Protein AF-0000000082803758 (afdb_homodimer)

Foldseek 3Di:
DPLPPPDPQDFFEEEEEEEEPCCVVVNDPDPQVVLVCVLLQQLRYHYDYYHYFYLDLQGLLVVLLVRLSPGQAYEYEALQALDPSSCNQVSVLVNVVFFWDFDVVLLVLLCVPVVDNDCPDSSSSNRTGTPQKDWAWFADPVGHTDSGTFIADRRYTYFYHPNVRRSRRCVRRSVVNHDPNFHKDKDKWFFADDPVVCVVLQVVLCVVQPPAKDWDWDADPPDPQGGIMIMIMGRDPVSRVVSVVSSVVSDPPPGTDPPPVPCVPVVLVVLVCCLVVPPDPPPVVPPRSVVVNVVSVVD/DPLPPPDPQDFFEEEEEEEEPCCVVVNDPDPQVVLVCVLLQQLRYHYDYYHYFYLDLQGLLVVLLVRLSPGQAYEYEALQALDPSSCNQVSVLVNVVFFWDFDPVLLVLLCVPVVDNDCPDSSSSNRTGTPQKDWAWFADPVGHTDSGTFIDDRRYTYFYNPNVRRSRRCVRRSVVNHDPNFHKDKDKWFFADDPVVCVVLQVVLCVVQPPAKDWDWAADPPDPQGGIMIMIMGRDPVSRVVSVVSSVVSDPPPGTDDCPPPCVPVVLVVLVCCLVVPPDPPPPVPPRSVVVNVVSVVD

Nearest PDB structures (foldseek):
  8ron-assembly1_A  TM=9.237E-01  e=6.459E-40  Homo sapiens
  3kbq-assembly1_B  TM=8.890E-01  e=5.595E-16  Thermoplasma acidophilum
  4cta-assembly1_A  TM=7.790E-01  e=3.900E-18  Thermus thermophilus HB8
  4uux-assembly1_B  TM=6.248E-01  e=1.413E-17  Thermus thermophilus HB8
  4cta-assembly1_B  TM=5.964E-01  e=6.772E-18  Thermus thermophilus HB8

Solvent-accessible surface area (backbone atoms only — not comparable to full-atom values): 32010 Å² total; per-residue (Å²): 134,78,75,78,64,79,69,90,87,62,70,50,32,27,28,37,37,41,37,36,50,48,43,41,57,32,74,39,75,77,56,56,66,36,53,50,21,36,53,37,33,76,28,17,24,45,47,58,36,38,36,36,35,42,62,38,44,68,59,43,10,54,51,48,39,57,37,54,75,70,29,65,32,24,39,37,28,22,30,60,56,63,47,91,56,32,36,41,45,56,9,52,13,52,41,68,74,46,52,68,37,78,36,69,70,42,45,52,46,40,30,72,76,67,68,50,81,56,78,80,39,56,65,43,53,62,16,39,33,29,71,74,50,43,80,42,67,22,32,47,100,85,66,49,66,48,93,65,58,42,45,25,44,88,51,36,39,54,35,49,53,50,57,70,60,28,52,51,48,49,65,24,38,42,78,82,58,46,42,92,83,38,50,69,40,76,49,77,46,33,24,59,46,62,66,79,77,44,37,69,51,51,51,51,48,43,68,75,33,58,97,57,36,49,74,46,80,43,69,36,88,87,49,92,79,33,34,23,43,33,38,40,37,15,72,38,66,66,55,38,52,51,51,49,51,52,47,63,68,59,46,66,88,83,30,65,41,83,75,71,70,45,41,66,55,42,44,45,40,46,48,42,41,38,46,64,60,62,51,67,60,66,77,84,60,71,66,53,54,65,60,56,48,56,54,54,71,73,99,133,78,76,76,64,80,70,91,86,63,69,48,32,27,29,39,38,40,37,36,49,48,43,39,56,32,74,39,75,76,53,56,65,36,53,50,21,35,53,37,32,76,28,18,26,45,46,61,37,38,37,36,33,43,66,38,45,69,59,41,10,55,50,49,40,57,37,54,75,72,29,68,31,24,40,36,28,21,31,60,55,63,47,92,54,31,37,42,44,57,8,52,13,53,42,67,75,48,52,67,39,77,35,69,70,43,44,52,48,41,28,70,75,68,70,48,80,57,80,80,41,58,66,43,54,63,16,38,33,28,71,74,51,41,78,41,68,23,32,46,100,84,65,50,67,47,93,65,60,42,46,28,45,89,50,35,39,55,36,51,54,50,57,72,59,28,51,51,49,52,64,24,38,43,78,82,61,48,41,91,80,38,51,71,39,75,49,75,48,34,24,57,45,62,65,78,76,45,38,67,52,52,50,51,48,42,69,74,33,56,96,56,36,49,75,46,82,43,71,36,87,85,48,90,80,34,36,24,43,33,38,40,35,15,70,38,66,67,54,38,51,52,50,50,51,51,47,62,69,61,45,64,87,83,29,66,42,83,72,74,68,46,46,67,52,43,47,43,42,46,46,40,42,36,44,65,61,63,52,68,60,65,78,85,60,70,69,54,56,66,60,54,48,56,54,53,72,74,99

Radius of gyration: 26.43 Å; Cα contacts (8 Å, |Δi|>4): 1127; chains: 2; bounding box: 57×71×76 Å

Secondary structure (DSSP, 8-state):
-----S-TTSPPEEEEEEE-HHHHTTSS---HHHHHHHHHHHTT-EEEEEEEE-S-HHHHHHHHHHHHHH-SEEEEES--SSSTT--HHHHHHHHTT--EEE-HHHHHHHHHHH----TTSGGGGGGEEETT-EEE--B-TTSPBPSSPEEEETTEEEE-SSHHHHHHHHHHTGGGT--SS---EEEEEEE-S-HHHHHHHHHHHHHHHTTT-EEEEEE-TT-SS-SEEEEEEES-HHHHHHHHHHHHHHSPTT-EE----THHHHHHHHHHHHHHTT----TTS-S-HHHHHHHHH--/-----S-TTSPPEEEEEEE-HHHHTTSS---HHHHHHHHHHHTT-EEEEEEEE-S-HHHHHHHHHHHHHH-SEEEEES--SSSTT--HHHHHHHHTT--EEE-HHHHHHHHHHH----TTSGGGGGGEEETT-EEE--B-TTSPBPSSPEEEETTEEEE-SSHHHHHHHHHHTGGGT--SS---EEEEEEE-S-HHHHHHHHHHHHHHHTTTEEEEEEE-TT-SS-SEEEEEEES-HHHHHHHHHHHHHHSPTT-EE----THHHHHHHHHHHHHHTT----TTS-S-HHHHHHHHHT-

InterPro domains:
  IPR001453 MoaB/Mog domain [PF00994] (15-174)
  IPR001453 MoaB/Mog domain [SM00852] (15-181)
  IPR001453 MoaB/Mog domain [cd00885] (13-179)
  IPR036425 MoaB/Mog-like domain superfamily [G3DSA:3.40.980.10] (10-178)
  IPR036425 MoaB/Mog-like domain superfamily [SSF53218] (13-209)
  IPR050101 Competence-damage inducible protein CinA [PTHR13939] (12-250)
  IPR056596 FAD synthase, middle domain [PF24102] (183-258)

Sequence (598 aa):
MAVEGPARGSASTAGIIVIGDEILKGHTQDTNSFFMCRRLRALGVKVARISVVPDEVEAIASEVAAFAARFTFVLTSGGIGPTHDDVTFEAVAKAFEENVVPHPELVALVHKFFGRTEAQCPEMKLARVPESARLNYGTDGRGSAFDYPLVSVRNVYIFPGIPALMERALDGLAHLFRSERTRFHSRAVYVAADELLIVPVLDRAHAAFQGRVSLGSYPDWASNYYRVKLTLDSESEQDLEEAYGFLMRQLPPGVAVPLVTDYVSRAAAEVYSLAESGLDLPGHLGVPAQALCSLLHSLMAVEGPARGSASTAGIIVIGDEILKGHTQDTNSFFMCRRLRALGVKVARISVVPDEVEAIASEVAAFAARFTFVLTSGGIGPTHDDVTFEAVAKAFEENVVPHPELVALVHKFFGRTEAQCPEMKLARVPESARLNYGTDGRGSAFDYPLVSVRNVYIFPGIPALMERALDGLAHLFRSERTRFHSRAVYVAADELLIVPVLDRAHAAFQGRVSLGSYPDWASNYYRVKLTLDSESEQDLEEAYGFLMRQLPPGVAVPLVTDYVSRAAAEVYSLAESGLDLPGHLGVPAQALCSLLHSL

Structure (mmCIF, N/CA/C/O backbone):
data_AF-0000000082803758-model_v1
#
loop_
_entity.id
_entity.type
_entity.pdbx_description
1 polymer 'FAD synthase isoform X6'
#
loop_
_atom_site.group_PDB
_atom_site.id
_atom_site.type_symbol
_atom_site.label_atom_id
_atom_site.label_alt_id
_atom_site.label_comp_id
_atom_site.label_asym_id
_atom_site.label_entity_id
_atom_site.label_seq_id
_atom_site.pdbx_PDB_ins_code
_atom_site.Cartn_x
_atom_site.Cartn_y
_atom_site.Cartn_z
_atom_site.occupancy
_atom_site.B_iso_or_equiv
_atom_site.auth_seq_id
_atom_site.auth_comp_id
_atom_site.auth_asym_id
_atom_site.auth_atom_id
_atom_site.pdbx_PDB_model_num
ATOM 1 N N . MET A 1 1 ? 23.453 -7.727 25.062 1 18.39 1 MET A N 1
ATOM 2 C CA . MET A 1 1 ? 23.344 -8.594 23.891 1 18.39 1 MET A CA 1
ATOM 3 C C . MET A 1 1 ? 23.188 -7.766 22.609 1 18.39 1 MET A C 1
ATOM 5 O O . MET A 1 1 ? 22.172 -7.078 22.438 1 18.39 1 MET A O 1
ATOM 9 N N . ALA A 1 2 ? 24.281 -7.34 22.047 1 24.28 2 ALA A N 1
ATOM 10 C CA . ALA A 1 2 ? 24.562 -6.52 20.875 1 24.28 2 ALA A CA 1
ATOM 11 C C . ALA A 1 2 ? 23.766 -7.02 19.656 1 24.28 2 ALA A C 1
ATOM 13 O O . ALA A 1 2 ? 23.844 -8.203 19.312 1 24.28 2 ALA A O 1
ATOM 14 N N . VAL A 1 3 ? 22.562 -6.453 19.391 1 30.22 3 VAL A N 1
ATOM 15 C CA . VAL A 1 3 ? 21.688 -6.762 18.266 1 30.22 3 VAL A CA 1
ATOM 16 C C . VAL A 1 3 ? 22.516 -7.062 17.031 1 30.22 3 VAL A C 1
ATOM 18 O O . VAL A 1 3 ? 23.438 -6.309 16.688 1 30.22 3 VAL A O 1
ATOM 21 N N . GLU A 1 4 ? 22.812 -8.242 16.812 1 31.84 4 GLU A N 1
ATOM 22 C CA . GLU A 1 4 ? 23.656 -8.703 15.719 1 31.84 4 GLU A CA 1
ATOM 23 C C . GLU A 1 4 ? 23.375 -7.926 14.43 1 31.84 4 GLU A C 1
ATOM 25 O O . GLU A 1 4 ? 22.219 -7.777 14.031 1 31.84 4 GLU A O 1
ATOM 30 N N . GLY A 1 5 ? 24.062 -6.891 14.125 1 35.34 5 GLY A N 1
ATOM 31 C CA . GLY A 1 5 ? 24.062 -6.098 12.906 1 35.34 5 GLY A CA 1
ATOM 32 C C . GLY A 1 5 ? 23.859 -6.93 11.656 1 35.34 5 GLY A C 1
ATOM 33 O O . GLY A 1 5 ? 24 -8.156 11.68 1 35.34 5 GLY A O 1
ATOM 34 N N . PRO A 1 6 ? 22.875 -6.504 10.742 1 40.62 6 PRO A N 1
ATOM 35 C CA . PRO A 1 6 ? 22.719 -7.32 9.531 1 40.62 6 PRO A CA 1
ATOM 36 C C . PRO A 1 6 ? 24 -8.008 9.102 1 40.62 6 PRO A C 1
ATOM 38 O O . PRO A 1 6 ? 25.094 -7.512 9.391 1 40.62 6 PRO A O 1
ATOM 41 N N . ALA A 1 7 ? 24.047 -9.273 8.875 1 39.19 7 ALA A N 1
ATOM 42 C CA . ALA A 1 7 ? 25.188 -9.992 8.312 1 39.19 7 ALA A CA 1
ATOM 43 C C . ALA A 1 7 ? 25.891 -9.164 7.242 1 39.19 7 ALA A C 1
ATOM 45 O O . ALA A 1 7 ? 25.25 -8.469 6.461 1 39.19 7 ALA A O 1
ATOM 46 N N . ARG A 1 8 ? 27.125 -8.844 7.164 1 44.56 8 ARG A N 1
ATOM 47 C CA . ARG A 1 8 ? 28.047 -7.996 6.418 1 44.56 8 ARG A CA 1
ATOM 48 C C . ARG A 1 8 ? 27.688 -7.965 4.934 1 44.56 8 ARG A C 1
ATOM 50 O O . ARG A 1 8 ? 27.938 -6.973 4.25 1 44.56 8 ARG A O 1
ATOM 57 N N . GLY A 1 9 ? 27.375 -9.016 4.145 1 51.28 9 GLY A N 1
ATOM 58 C CA . GLY A 1 9 ? 27.344 -9.156 2.699 1 51.28 9 GLY A CA 1
ATOM 59 C C . GLY A 1 9 ? 25.953 -9.031 2.113 1 51.28 9 GLY A C 1
ATOM 60 O O . GLY A 1 9 ? 25.766 -9.172 0.903 1 51.28 9 GLY A O 1
ATOM 61 N N . SER A 1 10 ? 24.812 -8.945 2.963 1 65.81 10 SER A N 1
ATOM 62 C CA . SER A 1 10 ? 23.469 -9.031 2.414 1 65.81 10 SER A CA 1
ATOM 63 C C . SER A 1 10 ? 22.938 -7.652 2.025 1 65.81 10 SER A C 1
ATOM 65 O O . SER A 1 10 ? 23.406 -6.637 2.541 1 65.81 10 SER A O 1
ATOM 67 N N . ALA A 1 11 ? 22.141 -7.582 0.919 1 79.62 11 ALA A N 1
ATOM 68 C CA . ALA A 1 11 ? 21.516 -6.379 0.374 1 79.62 11 ALA A CA 1
ATOM 69 C C . ALA A 1 11 ? 20.781 -5.598 1.463 1 79.62 11 ALA A C 1
ATOM 71 O O . ALA A 1 11 ? 20.188 -6.191 2.363 1 79.62 11 ALA A O 1
ATOM 72 N N . SER A 1 12 ? 21.062 -4.254 1.527 1 94.31 12 SER A N 1
ATOM 73 C CA . SER A 1 12 ? 20.281 -3.375 2.393 1 94.31 12 SER A CA 1
ATOM 74 C C . SER A 1 12 ? 18.781 -3.557 2.158 1 94.31 12 SER A C 1
ATOM 76 O O . SER A 1 12 ? 18.344 -3.732 1.021 1 94.31 12 SER A O 1
ATOM 78 N N . THR A 1 13 ? 18.062 -3.605 3.232 1 97.81 13 THR A N 1
ATOM 79 C CA . THR A 1 13 ? 16.609 -3.748 3.152 1 97.81 13 THR A CA 1
ATOM 80 C C . THR A 1 13 ? 15.914 -2.469 3.607 1 97.81 13 THR A C 1
ATOM 82 O O . THR A 1 13 ? 16.5 -1.658 4.328 1 97.81 13 THR A O 1
ATOM 85 N N . ALA A 1 14 ? 14.719 -2.283 3.109 1 98.69 14 ALA A N 1
ATOM 86 C CA . ALA A 1 14 ? 13.938 -1.111 3.508 1 98.69 14 ALA A CA 1
ATOM 87 C C . ALA A 1 14 ? 12.492 -1.487 3.811 1 98.69 14 ALA A C 1
ATOM 89 O O . ALA A 1 14 ? 11.953 -2.434 3.23 1 98.69 14 ALA A O 1
ATOM 90 N N . GLY A 1 15 ? 11.922 -0.884 4.773 1 98.88 15 GLY A N 1
ATOM 91 C CA . GLY A 1 15 ? 10.484 -0.82 5 1 98.88 15 GLY A CA 1
ATOM 92 C C . GLY A 1 15 ? 9.906 0.554 4.734 1 98.88 15 GLY A C 1
ATOM 93 O O . GLY A 1 15 ? 10.523 1.571 5.055 1 98.88 15 GLY A O 1
ATOM 94 N N . ILE A 1 16 ? 8.758 0.583 4.07 1 98.94 16 ILE A N 1
ATOM 95 C CA . ILE A 1 16 ? 8.094 1.841 3.754 1 98.94 16 ILE A CA 1
ATOM 96 C C . ILE A 1 16 ? 6.805 1.958 4.566 1 98.94 16 ILE A C 1
ATOM 98 O O . ILE A 1 16 ? 6.02 1.01 4.633 1 98.94 16 ILE A O 1
ATOM 102 N N . ILE A 1 17 ? 6.621 3.061 5.207 1 98.94 17 ILE A N 1
ATOM 103 C CA . ILE A 1 17 ? 5.398 3.33 5.961 1 98.94 17 ILE A CA 1
ATOM 104 C C . ILE A 1 17 ? 4.68 4.531 5.355 1 98.94 17 ILE A C 1
ATOM 106 O O . ILE A 1 17 ? 5.164 5.664 5.441 1 98.94 17 ILE A O 1
ATOM 110 N N . VAL A 1 18 ? 3.574 4.27 4.723 1 98.94 18 VAL A N 1
ATOM 111 C CA . VAL A 1 18 ? 2.727 5.332 4.195 1 98.94 18 VAL A CA 1
ATOM 112 C C . VAL A 1 18 ? 1.708 5.758 5.25 1 98.94 18 VAL A C 1
ATOM 114 O O . VAL A 1 18 ? 0.972 4.922 5.781 1 98.94 18 VAL A O 1
ATOM 117 N N . ILE A 1 19 ? 1.681 7.027 5.531 1 98.88 19 ILE A N 1
ATOM 118 C CA . ILE A 1 19 ? 0.839 7.559 6.602 1 98.88 19 ILE A CA 1
ATOM 119 C C . ILE A 1 19 ? -0.227 8.477 6.008 1 98.88 19 ILE A C 1
ATOM 121 O O . ILE A 1 19 ? 0.095 9.508 5.41 1 98.88 19 ILE A O 1
ATOM 125 N N . GLY A 1 20 ? -1.492 8.117 6.219 1 98.12 20 GLY A N 1
ATOM 126 C CA . GLY A 1 20 ? -2.557 8.969 5.711 1 98.12 20 GLY A CA 1
ATOM 127 C C . GLY A 1 20 ? -3.926 8.32 5.785 1 98.12 20 GLY A C 1
ATOM 128 O O . GLY A 1 20 ? -4.164 7.281 5.16 1 98.12 20 GLY A O 1
ATOM 129 N N . ASP A 1 21 ? -4.859 8.984 6.402 1 97.5 21 ASP A N 1
ATOM 130 C CA . ASP A 1 21 ? -6.238 8.516 6.492 1 97.5 21 ASP A CA 1
ATOM 131 C C . ASP A 1 21 ? -6.875 8.406 5.109 1 97.5 21 ASP A C 1
ATOM 133 O O . ASP A 1 21 ? -7.699 7.523 4.863 1 97.5 21 ASP A O 1
ATOM 137 N N . GLU A 1 22 ? -6.523 9.336 4.277 1 96.69 22 GLU A N 1
ATOM 138 C CA . GLU A 1 22 ? -7.156 9.398 2.963 1 96.69 22 GLU A CA 1
ATOM 139 C C . GLU A 1 22 ? -6.879 8.141 2.154 1 96.69 22 GLU A C 1
ATOM 141 O O . GLU A 1 22 ? -7.664 7.766 1.28 1 96.69 22 GLU A O 1
ATOM 146 N N . ILE A 1 23 ? -5.746 7.492 2.434 1 97.94 23 ILE A N 1
ATOM 147 C CA . ILE A 1 23 ? -5.418 6.246 1.746 1 97.94 23 ILE A CA 1
ATOM 148 C C . ILE A 1 23 ? -6.297 5.117 2.275 1 97.94 23 ILE A C 1
ATOM 150 O O . ILE A 1 23 ? -6.895 4.371 1.497 1 97.94 23 ILE A O 1
ATOM 154 N N . LEU A 1 24 ? -6.434 5.039 3.549 1 98.5 24 LEU A N 1
ATOM 155 C CA . LEU A 1 24 ? -7.184 3.965 4.191 1 98.5 24 LEU A CA 1
ATOM 156 C C . LEU A 1 24 ? -8.68 4.133 3.961 1 98.5 24 LEU A C 1
ATOM 158 O O . LEU A 1 24 ? -9.43 3.15 3.975 1 98.5 24 LEU A O 1
ATOM 162 N N . LYS A 1 25 ? -9.109 5.344 3.699 1 97.06 25 LYS A N 1
ATOM 163 C CA . LYS A 1 25 ? -10.523 5.617 3.438 1 97.06 25 LYS A CA 1
ATOM 164 C C . LYS A 1 25 ? -10.852 5.441 1.957 1 97.06 25 LYS A C 1
ATOM 166 O O . LYS A 1 25 ? -12.008 5.555 1.556 1 97.06 25 LYS A O 1
ATOM 171 N N . GLY A 1 26 ? -9.836 5.207 1.156 1 96.25 26 GLY A N 1
ATOM 172 C CA . GLY A 1 26 ? -10.047 5.031 -0.272 1 96.25 26 GLY A CA 1
ATOM 173 C C . GLY A 1 26 ? -10.289 6.336 -1.007 1 96.25 26 GLY A C 1
ATOM 174 O O . GLY A 1 26 ? -10.898 6.348 -2.078 1 96.25 26 GLY A O 1
ATOM 175 N N . HIS A 1 27 ? -9.844 7.473 -0.44 1 93.38 27 HIS A N 1
ATOM 176 C CA . HIS A 1 27 ? -10.008 8.773 -1.083 1 93.38 27 HIS A CA 1
ATOM 177 C C . HIS A 1 27 ? -8.852 9.055 -2.037 1 93.38 27 HIS A C 1
ATOM 179 O O . HIS A 1 27 ? -9.023 9.773 -3.027 1 93.38 27 HIS A O 1
ATOM 185 N N . THR A 1 28 ? -7.73 8.539 -1.716 1 93.62 28 THR A N 1
ATOM 186 C CA . THR A 1 28 ? -6.52 8.766 -2.494 1 93.62 28 THR A CA 1
ATOM 187 C C . THR A 1 28 ? -5.758 7.465 -2.713 1 93.62 28 THR A C 1
ATOM 189 O O . THR A 1 28 ? -5.586 6.676 -1.778 1 93.62 28 THR A O 1
ATOM 192 N N . GLN A 1 29 ? -5.438 7.215 -3.957 1 95.62 29 GLN A N 1
ATOM 193 C CA . GLN A 1 29 ? -4.586 6.066 -4.246 1 95.62 29 GLN A CA 1
ATOM 194 C C . GLN A 1 29 ? -3.125 6.375 -3.941 1 95.62 29 GLN A C 1
ATOM 196 O O . GLN A 1 29 ? -2.602 7.41 -4.363 1 95.62 29 GLN A O 1
ATOM 201 N N . ASP A 1 30 ? -2.449 5.473 -3.248 1 97.62 30 ASP A N 1
ATOM 202 C CA . ASP A 1 30 ? -1.039 5.656 -2.922 1 97.62 30 ASP A CA 1
ATOM 203 C C . ASP A 1 30 ? -0.159 5.449 -4.152 1 97.62 30 ASP A C 1
ATOM 205 O O . ASP A 1 30 ? -0.146 4.363 -4.738 1 97.62 30 ASP A O 1
ATOM 209 N N . THR A 1 31 ? 0.615 6.453 -4.5 1 97.44 31 THR A N 1
ATOM 210 C CA . THR A 1 31 ? 1.594 6.344 -5.578 1 97.44 31 THR A CA 1
ATOM 211 C C . THR A 1 31 ? 3.014 6.484 -5.031 1 97.44 31 THR A C 1
ATOM 213 O O . THR A 1 31 ? 3.982 6.168 -5.727 1 97.44 31 THR A O 1
ATOM 216 N N . ASN A 1 32 ? 3.104 6.977 -3.828 1 98.62 32 ASN A N 1
ATOM 217 C CA . ASN A 1 32 ? 4.414 7.223 -3.238 1 98.62 32 ASN A CA 1
ATOM 218 C C . ASN A 1 32 ? 5.195 5.93 -3.039 1 98.62 32 ASN A C 1
ATOM 220 O O . ASN A 1 32 ? 6.375 5.852 -3.379 1 98.62 32 ASN A O 1
ATOM 224 N N . SER A 1 33 ? 4.496 4.914 -2.516 1 98.81 33 SER A N 1
ATOM 225 C CA . SER A 1 33 ? 5.199 3.66 -2.258 1 98.81 33 SER A CA 1
ATOM 226 C C . SER A 1 33 ? 5.711 3.037 -3.551 1 98.81 33 SER A C 1
ATOM 228 O O . SER A 1 33 ? 6.781 2.428 -3.572 1 98.81 33 SER A O 1
ATOM 230 N N . PHE A 1 34 ? 4.93 3.191 -4.633 1 98.69 34 PHE A N 1
ATOM 231 C CA . PHE A 1 34 ? 5.344 2.674 -5.93 1 98.69 34 PHE A CA 1
ATOM 232 C C . PHE A 1 34 ? 6.633 3.342 -6.391 1 98.69 34 PHE A C 1
ATOM 234 O O . PHE A 1 34 ? 7.586 2.66 -6.773 1 98.69 34 PHE A O 1
ATOM 241 N N . PHE A 1 35 ? 6.637 4.645 -6.336 1 98.81 35 PHE A N 1
ATOM 242 C CA . PHE A 1 35 ? 7.816 5.41 -6.715 1 98.81 35 PHE A CA 1
ATOM 243 C C . PHE A 1 35 ? 9.008 5.039 -5.844 1 98.81 35 PHE A C 1
ATOM 245 O O . PHE A 1 35 ? 10.109 4.82 -6.352 1 98.81 35 PHE A O 1
ATOM 252 N N . MET A 1 36 ? 8.812 4.945 -4.539 1 98.88 36 MET A N 1
ATOM 253 C CA . MET A 1 36 ? 9.883 4.625 -3.598 1 98.88 36 MET A CA 1
ATOM 254 C C . MET A 1 36 ? 10.477 3.252 -3.893 1 98.88 36 MET A C 1
ATOM 256 O O . MET A 1 36 ? 11.695 3.084 -3.9 1 98.88 36 MET A O 1
ATOM 260 N N . CYS A 1 37 ? 9.625 2.299 -4.141 1 98.69 37 CYS A N 1
ATOM 261 C CA . CYS A 1 37 ? 10.094 0.95 -4.449 1 98.69 37 CYS A CA 1
ATOM 262 C C . CYS A 1 37 ? 10.992 0.952 -5.68 1 98.69 37 CYS A C 1
ATOM 264 O O . CYS A 1 37 ? 12.078 0.376 -5.656 1 98.69 37 CYS A O 1
ATOM 266 N N . ARG A 1 38 ? 10.539 1.63 -6.699 1 97.88 38 ARG A N 1
ATOM 267 C CA . ARG A 1 38 ? 11.289 1.682 -7.945 1 97.88 38 ARG A CA 1
ATOM 268 C C . ARG A 1 38 ? 12.648 2.338 -7.734 1 97.88 38 ARG A C 1
ATOM 270 O O . ARG A 1 38 ? 13.672 1.822 -8.195 1 97.88 38 ARG A O 1
ATOM 277 N N . ARG A 1 39 ? 12.641 3.43 -7.07 1 98.31 39 ARG A N 1
ATOM 278 C CA . ARG A 1 39 ? 13.875 4.184 -6.879 1 98.31 39 ARG A CA 1
ATOM 279 C C . ARG A 1 39 ? 14.844 3.426 -5.977 1 98.31 39 ARG A C 1
ATOM 281 O O . ARG A 1 39 ? 16.047 3.357 -6.262 1 98.31 39 ARG A O 1
ATOM 288 N N . LEU A 1 40 ? 14.336 2.885 -4.848 1 98.5 40 LEU A N 1
ATOM 289 C CA . LEU A 1 40 ? 15.203 2.16 -3.92 1 98.5 40 LEU A CA 1
ATOM 290 C C . LEU A 1 40 ? 15.805 0.932 -4.594 1 98.5 40 LEU A C 1
ATOM 292 O O . LEU A 1 40 ? 16.984 0.629 -4.395 1 98.5 40 LEU A O 1
ATOM 296 N N . ARG A 1 41 ? 15.008 0.262 -5.379 1 97.38 41 ARG A N 1
ATOM 297 C CA . ARG A 1 41 ? 15.539 -0.881 -6.113 1 97.38 41 ARG A CA 1
ATOM 298 C C . ARG A 1 41 ? 16.672 -0.457 -7.039 1 97.38 41 ARG A C 1
ATOM 300 O O . ARG A 1 41 ? 17.703 -1.132 -7.113 1 97.38 41 ARG A O 1
ATOM 307 N N . ALA A 1 42 ? 16.469 0.631 -7.75 1 96.75 42 ALA A N 1
ATOM 308 C CA . ALA A 1 42 ? 17.5 1.155 -8.641 1 96.75 42 ALA A CA 1
ATOM 309 C C . ALA A 1 42 ? 18.781 1.5 -7.875 1 96.75 42 ALA A C 1
ATOM 311 O O . ALA A 1 42 ? 19.875 1.507 -8.445 1 96.75 42 ALA A O 1
ATOM 312 N N . LEU A 1 43 ? 18.641 1.745 -6.609 1 97.5 43 LEU A N 1
ATOM 313 C CA . LEU A 1 43 ? 19.781 2.121 -5.766 1 97.5 43 LEU A CA 1
ATOM 314 C C . LEU A 1 43 ? 20.375 0.899 -5.074 1 97.5 43 LEU A C 1
ATOM 316 O O . LEU A 1 43 ? 21.281 1.024 -4.262 1 97.5 43 LEU A O 1
ATOM 320 N N . GLY A 1 44 ? 19.812 -0.282 -5.352 1 97.12 44 GLY A N 1
ATOM 321 C CA . GLY A 1 44 ? 20.344 -1.515 -4.801 1 97.12 44 GLY A CA 1
ATOM 322 C C . GLY A 1 44 ? 19.766 -1.864 -3.443 1 97.12 44 GLY A C 1
ATOM 323 O O . GLY A 1 44 ? 20.375 -2.594 -2.666 1 97.12 44 GLY A O 1
ATOM 324 N N . VAL A 1 45 ? 18.594 -1.309 -3.107 1 98 45 VAL A N 1
ATOM 325 C CA . VAL A 1 45 ? 17.938 -1.556 -1.83 1 98 45 VAL A CA 1
ATOM 326 C C . VAL A 1 45 ? 16.703 -2.418 -2.049 1 98 45 VAL A C 1
ATOM 328 O O . VAL A 1 45 ? 15.891 -2.141 -2.938 1 98 45 VAL A O 1
ATOM 331 N N . LYS A 1 46 ? 16.547 -3.471 -1.316 1 97.44 46 LYS A N 1
ATOM 332 C CA . LYS A 1 46 ? 15.391 -4.359 -1.399 1 97.44 46 LYS A CA 1
ATOM 333 C C . LYS A 1 46 ? 14.289 -3.92 -0.443 1 97.44 46 LYS A C 1
ATOM 335 O O . LYS A 1 46 ? 14.453 -3.992 0.776 1 97.44 46 LYS A O 1
ATOM 340 N N . VAL A 1 47 ? 13.203 -3.453 -1.006 1 98.56 47 VAL A N 1
ATOM 341 C CA . VAL A 1 47 ? 12.055 -3.158 -0.156 1 98.56 47 VAL A CA 1
ATOM 342 C C . VAL A 1 47 ? 11.391 -4.461 0.286 1 98.56 47 VAL A C 1
ATOM 344 O O . VAL A 1 47 ? 10.992 -5.273 -0.549 1 98.56 47 VAL A O 1
ATOM 347 N N . ALA A 1 48 ? 11.219 -4.598 1.612 1 98.12 48 ALA A N 1
ATOM 348 C CA . ALA A 1 48 ? 10.758 -5.875 2.15 1 98.12 48 ALA A CA 1
ATOM 349 C C . ALA A 1 48 ? 9.305 -5.793 2.59 1 98.12 48 ALA A C 1
ATOM 351 O O . ALA A 1 48 ? 8.617 -6.812 2.684 1 98.12 48 ALA A O 1
ATOM 352 N N . ARG A 1 49 ? 8.898 -4.598 2.869 1 98.69 49 ARG A N 1
ATOM 353 C CA . ARG A 1 49 ? 7.543 -4.441 3.383 1 98.69 49 ARG A CA 1
ATOM 354 C C . ARG A 1 49 ? 7.055 -3.006 3.217 1 98.69 49 ARG A C 1
ATOM 356 O O . ARG A 1 49 ? 7.836 -2.061 3.336 1 98.69 49 ARG A O 1
ATOM 363 N N . ILE A 1 50 ? 5.793 -2.869 2.916 1 98.94 50 ILE A N 1
ATOM 364 C CA . ILE A 1 50 ? 5.102 -1.586 2.955 1 98.94 50 ILE A CA 1
ATOM 365 C C . ILE A 1 50 ? 3.943 -1.653 3.951 1 98.94 50 ILE A C 1
ATOM 367 O O . ILE A 1 50 ? 3.215 -2.646 3.998 1 98.94 50 ILE A O 1
ATOM 371 N N . SER A 1 51 ? 3.791 -0.689 4.742 1 98.88 51 SER A N 1
ATOM 372 C CA . SER A 1 51 ? 2.67 -0.558 5.668 1 98.88 51 SER A CA 1
ATOM 373 C C . SER A 1 51 ? 1.963 0.781 5.492 1 98.88 51 SER A C 1
ATOM 375 O O . SER A 1 51 ? 2.613 1.813 5.312 1 98.88 51 SER A O 1
ATOM 377 N N . VAL A 1 52 ? 0.685 0.732 5.371 1 98.94 52 VAL A N 1
ATOM 378 C CA . VAL A 1 52 ? -0.127 1.944 5.379 1 98.94 52 VAL A CA 1
ATOM 379 C C . VAL A 1 52 ? -0.863 2.068 6.711 1 98.94 52 VAL A C 1
ATOM 381 O O . VAL A 1 52 ? -1.578 1.15 7.117 1 98.94 52 VAL A O 1
ATOM 384 N N . VAL A 1 53 ? -0.716 3.203 7.391 1 98.88 53 VAL A N 1
ATOM 385 C CA . VAL A 1 53 ? -1.266 3.383 8.727 1 98.88 53 VAL A CA 1
ATOM 386 C C . VAL A 1 53 ? -2.023 4.707 8.805 1 98.88 53 VAL A C 1
ATOM 388 O O . VAL A 1 53 ? -1.831 5.586 7.965 1 98.88 53 VAL A O 1
ATOM 391 N N . PRO A 1 54 ? -2.91 4.84 9.797 1 98.5 54 PRO A N 1
ATOM 392 C CA . PRO A 1 54 ? -3.652 6.094 9.961 1 98.5 54 PRO A CA 1
ATOM 393 C C . PRO A 1 54 ? -2.816 7.195 10.602 1 98.5 54 PRO A C 1
ATOM 395 O O . PRO A 1 54 ? -1.726 6.93 11.117 1 98.5 54 PRO A O 1
ATOM 398 N N . ASP A 1 55 ? -3.35 8.391 10.523 1 97.88 55 ASP A N 1
ATOM 399 C CA . ASP A 1 55 ? -2.736 9.547 11.164 1 97.88 55 ASP A CA 1
ATOM 400 C C . ASP A 1 55 ? -2.943 9.5 12.68 1 97.88 55 ASP A C 1
ATOM 402 O O . ASP A 1 55 ? -3.549 10.414 13.25 1 97.88 55 ASP A O 1
ATOM 406 N N . GLU A 1 56 ? -2.424 8.5 13.305 1 97.88 56 GLU A N 1
ATOM 407 C CA . GLU A 1 56 ? -2.512 8.281 14.75 1 97.88 56 GLU A CA 1
ATOM 408 C C . GLU A 1 56 ? -1.138 7.992 15.344 1 97.88 56 GLU A C 1
ATOM 410 O O . GLU A 1 56 ? -0.438 7.086 14.891 1 97.88 56 GLU A O 1
ATOM 415 N N . VAL A 1 57 ? -0.833 8.727 16.375 1 98.56 57 VAL A N 1
ATOM 416 C CA . VAL A 1 57 ? 0.504 8.688 16.953 1 98.56 57 VAL A CA 1
ATOM 417 C C . VAL A 1 57 ? 0.865 7.258 17.344 1 98.56 57 VAL A C 1
ATOM 419 O O . VAL A 1 57 ? 1.933 6.762 16.969 1 98.56 57 VAL A O 1
ATOM 422 N N . GLU A 1 58 ? -0.022 6.559 18.016 1 98.5 58 GLU A N 1
ATOM 423 C CA . GLU A 1 58 ? 0.28 5.219 18.516 1 98.5 58 GLU A CA 1
ATOM 424 C C . GLU A 1 58 ? 0.477 4.234 17.359 1 98.5 58 GLU A C 1
ATOM 426 O O . GLU A 1 58 ? 1.382 3.398 17.406 1 98.5 58 GLU A O 1
ATOM 431 N N . ALA A 1 59 ? -0.385 4.328 16.359 1 98.38 59 ALA A N 1
ATOM 432 C CA . ALA A 1 59 ? -0.294 3.438 15.203 1 98.38 59 ALA A CA 1
ATOM 433 C C . ALA A 1 59 ? 1.017 3.648 14.453 1 98.38 59 ALA A C 1
ATOM 435 O O . ALA A 1 59 ? 1.69 2.684 14.086 1 98.38 59 ALA A O 1
ATOM 436 N N . ILE A 1 60 ? 1.352 4.875 14.242 1 98.88 60 ILE A N 1
ATOM 437 C CA . ILE A 1 60 ? 2.582 5.199 13.531 1 98.88 60 ILE A CA 1
ATOM 438 C C . ILE A 1 60 ? 3.789 4.77 14.359 1 98.88 60 ILE A C 1
ATOM 440 O O . ILE A 1 60 ? 4.703 4.121 13.844 1 98.88 60 ILE A O 1
ATOM 444 N N . ALA A 1 61 ? 3.789 5.098 15.625 1 98.94 61 ALA A N 1
ATOM 445 C CA . ALA A 1 61 ? 4.918 4.812 16.516 1 98.94 61 ALA A CA 1
ATOM 446 C C . ALA A 1 61 ? 5.211 3.316 16.562 1 98.94 61 ALA A C 1
ATOM 448 O O . ALA A 1 61 ? 6.367 2.9 16.484 1 98.94 61 ALA A O 1
ATOM 449 N N . SER A 1 62 ? 4.203 2.557 16.734 1 98.62 62 SER A N 1
ATOM 450 C CA . SER A 1 62 ? 4.383 1.109 16.812 1 98.62 62 SER A CA 1
ATOM 451 C C . SER A 1 62 ? 4.961 0.548 15.523 1 98.62 62 SER A C 1
ATOM 453 O O . SER A 1 62 ? 5.828 -0.325 15.555 1 98.62 62 SER A O 1
ATOM 455 N N . GLU A 1 63 ? 4.457 1.015 14.414 1 98.75 63 GLU A N 1
ATOM 456 C CA . GLU A 1 63 ? 4.945 0.542 13.125 1 98.75 63 GLU A CA 1
ATOM 457 C C . GLU A 1 63 ? 6.398 0.957 12.891 1 98.75 63 GLU A C 1
ATOM 459 O O . GLU A 1 63 ? 7.207 0.164 12.406 1 98.75 63 GLU A O 1
ATOM 464 N N . VAL A 1 64 ? 6.699 2.189 13.234 1 98.94 64 VAL A N 1
ATOM 465 C CA . VAL A 1 64 ? 8.055 2.701 13.086 1 98.94 64 VAL A CA 1
ATOM 466 C C . VAL A 1 64 ? 9.016 1.88 13.945 1 98.94 64 VAL A C 1
ATOM 468 O O . VAL A 1 64 ? 10.086 1.477 13.484 1 98.94 64 VAL A O 1
ATOM 471 N N . ALA A 1 65 ? 8.648 1.638 15.148 1 98.88 65 ALA A N 1
ATOM 472 C CA . ALA A 1 65 ? 9.508 0.862 16.047 1 98.88 65 ALA A CA 1
ATOM 473 C C . ALA A 1 65 ? 9.758 -0.535 15.484 1 98.88 65 ALA A C 1
ATOM 475 O O . ALA A 1 65 ? 10.898 -1.011 15.477 1 98.88 65 ALA A O 1
ATOM 476 N N . ALA A 1 66 ? 8.734 -1.17 15.031 1 98.38 66 ALA A N 1
ATOM 477 C CA . ALA A 1 66 ? 8.852 -2.516 14.477 1 98.38 66 ALA A CA 1
ATOM 478 C C . ALA A 1 66 ? 9.75 -2.527 13.242 1 98.38 66 ALA A C 1
ATOM 480 O O . ALA A 1 66 ? 10.609 -3.396 13.102 1 98.38 66 ALA A O 1
ATOM 481 N N . PHE A 1 67 ? 9.523 -1.559 12.336 1 98.75 67 PHE A N 1
ATOM 482 C CA . PHE A 1 67 ? 10.297 -1.502 11.102 1 98.75 67 PHE A CA 1
ATOM 483 C C . PHE A 1 67 ? 11.75 -1.136 11.383 1 98.75 67 PHE A C 1
ATOM 485 O O . PHE A 1 67 ? 12.664 -1.698 10.781 1 98.75 67 PHE A O 1
ATOM 492 N N . ALA A 1 68 ? 11.953 -0.192 12.281 1 98.81 68 ALA A N 1
ATOM 493 C CA . ALA A 1 68 ? 13.305 0.281 12.578 1 98.81 68 ALA A CA 1
ATOM 494 C C . ALA A 1 68 ? 14.164 -0.845 13.141 1 98.81 68 ALA A C 1
ATOM 496 O O . ALA A 1 68 ? 15.383 -0.875 12.914 1 98.81 68 ALA A O 1
ATOM 497 N N . ALA A 1 69 ? 13.578 -1.765 13.844 1 98.38 69 ALA A N 1
ATOM 498 C CA . ALA A 1 69 ? 14.297 -2.887 14.445 1 98.38 69 ALA A CA 1
ATOM 499 C C . ALA A 1 69 ? 14.617 -3.955 13.398 1 98.38 69 ALA A C 1
ATOM 501 O O . ALA A 1 69 ? 15.5 -4.785 13.609 1 98.38 69 ALA A O 1
ATOM 502 N N . ARG A 1 70 ? 14.016 -3.885 12.266 1 97.44 70 ARG A N 1
ATOM 503 C CA . ARG A 1 70 ? 14.047 -5.023 11.352 1 97.44 70 ARG A CA 1
ATOM 504 C C . ARG A 1 70 ? 14.781 -4.672 10.062 1 97.44 70 ARG A C 1
ATOM 506 O O . ARG A 1 70 ? 15.391 -5.535 9.43 1 97.44 70 ARG A O 1
ATOM 513 N N . PHE A 1 71 ? 14.727 -3.439 9.648 1 98.19 71 PHE A N 1
ATOM 514 C CA . PHE A 1 71 ? 15.211 -3.084 8.312 1 98.19 71 PHE A CA 1
ATOM 515 C C . PHE A 1 71 ? 16.375 -2.105 8.406 1 98.19 71 PHE A C 1
ATOM 517 O O . PHE A 1 71 ? 16.484 -1.359 9.383 1 98.19 71 PHE A O 1
ATOM 524 N N . THR A 1 72 ? 17.25 -2.1 7.316 1 98.19 72 THR A N 1
ATOM 525 C CA . THR A 1 72 ? 18.359 -1.159 7.219 1 98.19 72 THR A CA 1
ATOM 526 C C . THR A 1 72 ? 17.844 0.277 7.168 1 98.19 72 THR A C 1
ATOM 528 O O . THR A 1 72 ? 18.391 1.157 7.844 1 98.19 72 THR A O 1
ATOM 531 N N . PHE A 1 73 ? 16.812 0.517 6.344 1 98.69 73 PHE A N 1
ATOM 532 C CA . PHE A 1 73 ? 16.188 1.826 6.188 1 98.69 73 PHE A CA 1
ATOM 533 C C . PHE A 1 73 ? 14.68 1.743 6.43 1 98.69 73 PHE A C 1
ATOM 535 O O . PHE A 1 73 ? 14.039 0.769 6.035 1 98.69 73 PHE A O 1
ATOM 542 N N . VAL A 1 74 ? 14.195 2.697 7.113 1 98.94 74 VAL A N 1
ATOM 543 C CA . VAL A 1 74 ? 12.758 2.916 7.172 1 98.94 74 VAL A CA 1
ATOM 544 C C . VAL A 1 74 ? 12.414 4.262 6.531 1 98.94 74 VAL A C 1
ATOM 546 O O . VAL A 1 74 ? 12.984 5.293 6.895 1 98.94 74 VAL A O 1
ATOM 549 N N . LEU A 1 75 ? 11.578 4.238 5.516 1 98.94 75 LEU A N 1
ATOM 550 C CA . LEU A 1 75 ? 11.109 5.469 4.891 1 98.94 75 LEU A CA 1
ATOM 551 C C . LEU A 1 75 ? 9.625 5.688 5.164 1 98.94 75 LEU A C 1
ATOM 553 O O . LEU A 1 75 ? 8.812 4.801 4.91 1 98.94 75 LEU A O 1
ATOM 557 N N . THR A 1 76 ? 9.305 6.816 5.742 1 98.94 76 THR A N 1
ATOM 558 C CA . THR A 1 76 ? 7.898 7.18 5.898 1 98.94 76 THR A CA 1
ATOM 559 C C . THR A 1 76 ? 7.48 8.195 4.836 1 98.94 76 THR A C 1
ATOM 561 O O . THR A 1 76 ? 8.328 8.875 4.258 1 98.94 76 THR A O 1
ATOM 564 N N . SER A 1 77 ? 6.234 8.273 4.562 1 98.75 77 SER A N 1
ATOM 565 C CA . SER A 1 77 ? 5.656 9.281 3.676 1 98.75 77 SER A CA 1
ATOM 566 C C . SER A 1 77 ? 4.336 9.805 4.223 1 98.75 77 SER A C 1
ATOM 568 O O . SER A 1 77 ? 3.375 9.047 4.379 1 98.75 77 SER A O 1
ATOM 570 N N . GLY A 1 78 ? 4.355 11.117 4.539 1 98.31 78 GLY A N 1
ATOM 571 C CA . GLY A 1 78 ? 3.109 11.742 4.961 1 98.31 78 GLY A CA 1
ATOM 572 C C . GLY A 1 78 ? 3.107 12.141 6.426 1 98.31 78 GLY A C 1
ATOM 573 O O . GLY A 1 78 ? 3.932 11.656 7.207 1 98.31 78 GLY A O 1
ATOM 574 N N . GLY A 1 79 ? 2.203 13.07 6.781 1 97.75 79 GLY A N 1
ATOM 575 C CA . GLY A 1 79 ? 1.896 13.398 8.164 1 97.75 79 GLY A CA 1
ATOM 576 C C . GLY A 1 79 ? 2.85 14.414 8.766 1 97.75 79 GLY A C 1
ATOM 577 O O . GLY A 1 79 ? 3.035 14.453 9.984 1 97.75 79 GLY A O 1
ATOM 578 N N . ILE A 1 80 ? 3.486 15.25 7.891 1 97.19 80 ILE A N 1
ATOM 579 C CA . ILE A 1 80 ? 4.5 16.141 8.453 1 97.19 80 ILE A CA 1
ATOM 580 C C . ILE A 1 80 ? 4.113 17.594 8.195 1 97.19 80 ILE A C 1
ATOM 582 O O . ILE A 1 80 ? 4.926 18.5 8.391 1 97.19 80 ILE A O 1
ATOM 586 N N . GLY A 1 81 ? 2.945 17.891 7.793 1 94.5 81 GLY A N 1
ATOM 587 C CA . GLY A 1 81 ? 2.48 19.25 7.551 1 94.5 81 GLY A CA 1
ATOM 588 C C . GLY A 1 81 ? 2.15 20 8.82 1 94.5 81 GLY A C 1
ATOM 589 O O . GLY A 1 81 ? 2.527 19.578 9.914 1 94.5 81 GLY A O 1
ATOM 590 N N . PRO A 1 82 ? 1.471 21.109 8.648 1 93.38 82 PRO A N 1
ATOM 591 C CA . PRO A 1 82 ? 1.231 22.016 9.781 1 93.38 82 PRO A CA 1
ATOM 592 C C . PRO A 1 82 ? -0.089 21.719 10.492 1 93.38 82 PRO A C 1
ATOM 594 O O . PRO A 1 82 ? -0.378 22.328 11.531 1 93.38 82 PRO A O 1
ATOM 597 N N . THR A 1 83 ? -0.922 20.812 9.977 1 94.5 83 THR A N 1
ATOM 598 C CA . THR A 1 83 ? -2.277 20.641 10.492 1 94.5 83 THR A CA 1
ATOM 599 C C . THR A 1 83 ? -2.301 19.641 11.641 1 94.5 83 THR A C 1
ATOM 601 O O . THR A 1 83 ? -1.287 19 11.93 1 94.5 83 THR A O 1
ATOM 604 N N . HIS A 1 84 ? -3.404 19.5 12.32 1 93.19 84 HIS A N 1
ATOM 605 C CA . HIS A 1 84 ? -3.578 18.703 13.531 1 93.19 84 HIS A CA 1
ATOM 606 C C . HIS A 1 84 ? -3.311 17.234 13.258 1 93.19 84 HIS A C 1
ATOM 608 O O . HIS A 1 84 ? -2.893 16.5 14.156 1 93.19 84 HIS A O 1
ATOM 614 N N . ASP A 1 85 ? -3.533 16.797 12.047 1 93.75 85 ASP A N 1
ATOM 615 C CA . ASP A 1 85 ? -3.402 15.375 11.742 1 93.75 85 ASP A CA 1
ATOM 616 C C . ASP A 1 85 ? -1.99 15.047 11.266 1 93.75 85 ASP A C 1
ATOM 618 O O . ASP A 1 85 ? -1.68 13.883 10.992 1 93.75 85 ASP A O 1
ATOM 622 N N . ASP A 1 86 ? -1.155 16 11.203 1 96.69 86 ASP A N 1
ATOM 623 C CA . ASP A 1 86 ? 0.254 15.773 10.891 1 96.69 86 ASP A CA 1
ATOM 624 C C . ASP A 1 86 ? 1.041 15.414 12.148 1 96.69 86 ASP A C 1
ATOM 626 O O . ASP A 1 86 ? 1.646 16.281 12.781 1 96.69 86 ASP A O 1
ATOM 630 N N . VAL A 1 87 ? 1.116 14.133 12.406 1 97.81 87 VAL A N 1
ATOM 631 C CA . VAL A 1 87 ? 1.595 13.719 13.719 1 97.81 87 VAL A CA 1
ATOM 632 C C . VAL A 1 87 ? 2.793 12.789 13.562 1 97.81 87 VAL A C 1
ATOM 634 O O . VAL A 1 87 ? 3.166 12.078 14.5 1 97.81 87 VAL A O 1
ATOM 637 N N . THR A 1 88 ? 3.389 12.727 12.367 1 98.75 88 THR A N 1
ATOM 638 C CA . THR A 1 88 ? 4.434 11.758 12.078 1 98.75 88 THR A CA 1
ATOM 639 C C . THR A 1 88 ? 5.664 12.016 12.945 1 98.75 88 THR A C 1
ATOM 641 O O . THR A 1 88 ? 6.242 11.078 13.508 1 98.75 88 THR A O 1
ATOM 644 N N . PHE A 1 89 ? 6.117 13.297 13.117 1 98.69 89 PHE A N 1
ATOM 645 C CA . PHE A 1 89 ? 7.289 13.602 13.93 1 98.69 89 PHE A CA 1
ATOM 646 C C . PHE A 1 89 ? 7.055 13.203 15.383 1 98.69 89 PHE A C 1
ATOM 648 O O . PHE A 1 89 ? 7.93 12.617 16.016 1 98.69 89 PHE A O 1
ATOM 655 N N . GLU A 1 90 ? 5.891 13.547 15.852 1 98.5 90 GLU A N 1
ATOM 656 C CA . GLU A 1 90 ? 5.527 13.156 17.203 1 98.5 90 GLU A CA 1
ATOM 657 C C . GLU A 1 90 ? 5.555 11.641 17.375 1 98.5 90 GLU A C 1
ATOM 659 O O . GLU A 1 90 ? 6.062 11.125 18.375 1 98.5 90 GLU A O 1
ATOM 664 N N . ALA A 1 91 ? 5.004 10.938 16.438 1 98.88 91 ALA A N 1
ATOM 665 C CA . ALA A 1 91 ? 4.926 9.484 16.5 1 98.88 91 ALA A CA 1
ATOM 666 C C . ALA A 1 91 ? 6.316 8.852 16.438 1 98.88 91 ALA A C 1
ATOM 668 O O . ALA A 1 91 ? 6.598 7.895 17.156 1 98.88 91 ALA A O 1
ATOM 669 N N . VAL A 1 92 ? 7.168 9.367 15.57 1 98.88 92 VAL A N 1
ATOM 670 C CA . VAL A 1 92 ? 8.531 8.844 15.469 1 98.88 92 VAL A CA 1
ATOM 671 C C . VAL A 1 92 ? 9.273 9.086 16.781 1 98.88 92 VAL A C 1
ATOM 673 O O . VAL A 1 92 ? 10.016 8.219 17.25 1 98.88 92 VAL A O 1
ATOM 676 N N . ALA A 1 93 ? 9.117 10.281 17.375 1 98.88 93 ALA A N 1
ATOM 677 C CA . ALA A 1 93 ? 9.719 10.555 18.688 1 98.88 93 ALA A CA 1
ATOM 678 C C . ALA A 1 93 ? 9.266 9.523 19.719 1 98.88 93 ALA A C 1
ATOM 680 O O . ALA A 1 93 ? 10.086 8.977 20.453 1 98.88 93 ALA A O 1
ATOM 681 N N . LYS A 1 94 ? 8 9.258 19.703 1 98.81 94 LYS A N 1
ATOM 682 C CA . LYS A 1 94 ? 7.441 8.289 20.641 1 98.81 94 LYS A CA 1
ATOM 683 C C . LYS A 1 94 ? 8.031 6.902 20.422 1 98.81 94 LYS A C 1
ATOM 685 O O . LYS A 1 94 ? 8.312 6.176 21.375 1 98.81 94 LYS A O 1
ATOM 690 N N . ALA A 1 95 ? 8.18 6.504 19.172 1 98.88 95 ALA A N 1
ATOM 691 C CA . ALA A 1 95 ? 8.719 5.195 18.828 1 98.88 95 ALA A CA 1
ATOM 692 C C . ALA A 1 95 ? 10.094 4.98 19.469 1 98.88 95 ALA A C 1
ATOM 694 O O . ALA A 1 95 ? 10.461 3.854 19.797 1 98.88 95 ALA A O 1
ATOM 695 N N . PHE A 1 96 ? 10.805 6.062 19.672 1 98.62 96 PHE A N 1
ATOM 696 C CA . PHE A 1 96 ? 12.164 5.957 20.172 1 98.62 96 PHE A CA 1
ATOM 697 C C . PHE A 1 96 ? 12.266 6.531 21.578 1 98.62 96 PHE A C 1
ATOM 699 O O . PHE A 1 96 ? 13.367 6.77 22.078 1 98.62 96 PHE A O 1
ATOM 706 N N . GLU A 1 97 ? 11.172 6.852 22.203 1 98.06 97 GLU A N 1
ATOM 707 C CA . GLU A 1 97 ? 11.086 7.332 23.578 1 98.06 97 GLU A CA 1
ATOM 708 C C . GLU A 1 97 ? 11.836 8.648 23.75 1 98.06 97 GLU A C 1
ATOM 710 O O . GLU A 1 97 ? 12.633 8.805 24.672 1 98.06 97 GLU A O 1
ATOM 715 N N . GLU A 1 98 ? 11.602 9.523 22.812 1 97.88 98 GLU A N 1
ATOM 716 C CA . GLU A 1 98 ? 12.172 10.859 22.891 1 97.88 98 GLU A CA 1
ATOM 717 C C . GLU A 1 98 ? 11.086 11.93 22.766 1 97.88 98 GLU A C 1
ATOM 719 O O . GLU A 1 98 ? 9.914 11.609 22.547 1 97.88 98 GLU A O 1
ATOM 724 N N . ASN A 1 99 ? 11.523 13.172 22.984 1 97.88 99 ASN A N 1
ATOM 725 C CA . ASN A 1 99 ? 10.617 14.312 22.875 1 97.88 99 ASN A CA 1
ATOM 726 C C . ASN A 1 99 ? 10.773 15.039 21.547 1 97.88 99 ASN A C 1
ATOM 728 O O . ASN A 1 99 ? 11.781 14.867 20.859 1 97.88 99 ASN A O 1
ATOM 732 N N . VAL A 1 100 ? 9.719 15.727 21.25 1 97.81 100 VAL A N 1
ATOM 733 C CA . VAL A 1 100 ? 9.789 16.641 20.125 1 97.81 100 VAL A CA 1
ATOM 734 C C . VAL A 1 100 ? 10.188 18.031 20.609 1 97.81 100 VAL A C 1
ATOM 736 O O . VAL A 1 100 ? 9.641 18.531 21.594 1 97.81 100 VAL A O 1
ATOM 739 N N . VAL A 1 101 ? 11.133 18.656 19.938 1 97.62 101 VAL A N 1
ATOM 740 C CA . VAL A 1 101 ? 11.648 19.969 20.328 1 97.62 101 VAL A CA 1
ATOM 741 C C . VAL A 1 101 ? 11.859 20.828 19.094 1 97.62 101 VAL A C 1
ATOM 743 O O . VAL A 1 101 ? 12.031 20.312 17.984 1 97.62 101 VAL A O 1
ATOM 746 N N . PRO A 1 102 ? 11.852 22.125 19.344 1 96.44 102 PRO A N 1
ATOM 747 C CA . PRO A 1 102 ? 12.227 22.984 18.203 1 96.44 102 PRO A CA 1
ATOM 748 C C . PRO A 1 102 ? 13.688 22.797 17.797 1 96.44 102 PRO A C 1
ATOM 750 O O . PRO A 1 102 ? 14.586 22.906 18.625 1 96.44 102 PRO A O 1
ATOM 753 N N . HIS A 1 103 ? 13.914 22.453 16.625 1 96.88 103 HIS A N 1
ATOM 754 C CA . HIS A 1 103 ? 15.273 22.359 16.094 1 96.88 103 HIS A CA 1
ATOM 755 C C . HIS A 1 103 ? 15.781 23.719 15.641 1 96.88 103 HIS A C 1
ATOM 757 O O . HIS A 1 103 ? 15.164 24.375 14.789 1 96.88 103 HIS A O 1
ATOM 763 N N . PRO A 1 104 ? 16.891 24.188 16.156 1 95.62 104 PRO A N 1
ATOM 764 C CA . PRO A 1 104 ? 17.328 25.562 15.898 1 95.62 104 PRO A CA 1
ATOM 765 C C . PRO A 1 104 ? 17.469 25.875 14.406 1 95.62 104 PRO A C 1
ATOM 767 O O . PRO A 1 104 ? 17.047 26.938 13.953 1 95.62 104 PRO A O 1
ATOM 770 N N . GLU A 1 105 ? 18.016 24.969 13.68 1 96.75 105 GLU A N 1
ATOM 771 C CA . GLU A 1 105 ? 18.188 25.219 12.25 1 96.75 105 GLU A CA 1
ATOM 772 C C . GLU A 1 105 ? 16.844 25.281 11.539 1 96.75 105 GLU A C 1
ATOM 774 O O . GLU A 1 105 ? 16.656 26.094 10.633 1 96.75 105 GLU A O 1
ATOM 779 N N . LEU A 1 106 ? 15.93 24.438 11.891 1 96.06 106 LEU A N 1
ATOM 780 C CA . LEU A 1 106 ? 14.609 24.453 11.281 1 96.06 106 LEU A CA 1
ATOM 781 C C . LEU A 1 106 ? 13.836 25.703 11.68 1 96.06 106 LEU A C 1
ATOM 783 O O . LEU A 1 106 ? 13.078 26.25 10.875 1 96.06 106 LEU A O 1
ATOM 787 N N . VAL A 1 107 ? 14.008 26.109 12.891 1 95.25 107 VAL A N 1
ATOM 788 C CA . VAL A 1 107 ? 13.391 27.359 13.344 1 95.25 107 VAL A CA 1
ATOM 789 C C . VAL A 1 107 ? 13.867 28.516 12.469 1 95.25 107 VAL A C 1
ATOM 791 O O . VAL A 1 107 ? 13.062 29.344 12.023 1 95.25 107 VAL A O 1
ATOM 794 N N . ALA A 1 108 ? 15.133 28.547 12.25 1 94.62 108 ALA A N 1
ATOM 795 C CA . ALA A 1 108 ? 15.703 29.609 11.406 1 94.62 108 ALA A CA 1
ATOM 796 C C . ALA A 1 108 ? 15.133 29.531 9.992 1 94.62 108 ALA A C 1
ATOM 798 O O . ALA A 1 108 ? 14.883 30.578 9.367 1 94.62 108 ALA A O 1
ATOM 799 N N . LEU A 1 109 ? 14.945 28.344 9.508 1 93.06 109 LEU A N 1
ATOM 800 C CA . LEU A 1 109 ? 14.398 28.156 8.164 1 93.06 109 LEU A CA 1
ATOM 801 C C . LEU A 1 109 ? 12.945 28.641 8.102 1 93.06 109 LEU A C 1
ATOM 803 O O . LEU A 1 109 ? 12.531 29.234 7.105 1 93.06 109 LEU A O 1
ATOM 807 N N . VAL A 1 110 ? 12.195 28.297 9.125 1 91.19 110 VAL A N 1
ATOM 808 C CA . VAL A 1 110 ? 10.805 28.75 9.18 1 91.19 110 VAL A CA 1
ATOM 809 C C . VAL A 1 110 ? 10.758 30.281 9.172 1 91.19 110 VAL A C 1
ATOM 811 O O . VAL A 1 110 ? 9.93 30.875 8.484 1 91.19 110 VAL A O 1
ATOM 814 N N . HIS A 1 111 ? 11.641 30.859 9.875 1 90.94 111 HIS A N 1
ATOM 815 C CA . HIS A 1 111 ? 11.734 32.312 9.883 1 90.94 111 HIS A CA 1
ATOM 816 C C . HIS A 1 111 ? 12.047 32.875 8.484 1 90.94 111 HIS A C 1
ATOM 818 O O . HIS A 1 111 ? 11.438 33.844 8.039 1 90.94 111 HIS A O 1
ATOM 824 N N . LYS A 1 112 ? 12.914 32.281 7.887 1 89.56 112 LYS A N 1
ATOM 825 C CA . LYS A 1 112 ? 13.383 32.719 6.578 1 89.56 112 LYS A CA 1
ATOM 826 C C . LYS A 1 112 ? 12.281 32.594 5.527 1 89.56 112 LYS A C 1
ATOM 828 O O . LYS A 1 112 ? 12.078 33.5 4.727 1 89.56 112 LYS A O 1
ATOM 833 N N . PHE A 1 113 ? 11.539 31.484 5.543 1 87 113 PHE A N 1
ATOM 834 C CA . PHE A 1 113 ? 10.633 31.172 4.445 1 87 113 PHE A CA 1
ATOM 835 C C . PHE A 1 113 ? 9.242 31.75 4.719 1 87 113 PHE A C 1
ATOM 837 O O . PHE A 1 113 ? 8.523 32.125 3.785 1 87 113 PHE A O 1
ATOM 844 N N . PHE A 1 114 ? 8.906 31.828 5.969 1 84.38 114 PHE A N 1
ATOM 845 C CA . PHE A 1 114 ? 7.527 32.219 6.266 1 84.38 114 PHE A CA 1
ATOM 846 C C . PHE A 1 114 ? 7.48 33.562 6.988 1 84.38 114 PHE A C 1
ATOM 848 O O . PHE A 1 114 ? 6.406 34.125 7.164 1 84.38 114 PHE A O 1
ATOM 855 N N . GLY A 1 115 ? 8.57 34.062 7.426 1 81.75 115 GLY A N 1
ATOM 856 C CA . GLY A 1 115 ? 8.633 35.344 8.102 1 81.75 115 GLY A CA 1
ATOM 857 C C . GLY A 1 115 ? 8.008 35.312 9.484 1 81.75 115 GLY A C 1
ATOM 858 O O . GLY A 1 115 ? 7.598 36.375 10 1 81.75 115 GLY A O 1
ATOM 859 N N . ARG A 1 116 ? 7.797 34.219 9.977 1 78.25 116 ARG A N 1
ATOM 860 C CA . ARG A 1 116 ? 7.148 34.094 11.273 1 78.25 116 ARG A CA 1
ATOM 861 C C . ARG A 1 116 ? 8.18 33.844 12.375 1 78.25 116 ARG A C 1
ATOM 863 O O . ARG A 1 116 ? 9.133 33.094 12.172 1 78.25 116 ARG A O 1
ATOM 870 N N . THR A 1 117 ? 7.973 34.531 13.492 1 78.38 117 THR A N 1
ATOM 871 C CA . THR A 1 117 ? 8.938 34.406 14.578 1 78.38 117 THR A CA 1
ATOM 872 C C . THR A 1 117 ? 8.258 33.875 15.844 1 78.38 117 THR A C 1
ATOM 874 O O . THR A 1 117 ? 8.922 33.375 16.75 1 78.38 117 THR A O 1
ATOM 877 N N . GLU A 1 118 ? 7.008 33.938 15.75 1 82.31 118 GLU A N 1
ATOM 878 C CA . GLU A 1 118 ? 6.293 33.531 16.969 1 82.31 118 GLU A CA 1
ATOM 879 C C . GLU A 1 118 ? 6.277 32.031 17.141 1 82.31 118 GLU A C 1
ATOM 881 O O . GLU A 1 118 ? 5.984 31.297 16.188 1 82.31 118 GLU A O 1
ATOM 886 N N . ALA A 1 119 ? 6.461 31.625 18.344 1 77.12 119 ALA A N 1
ATOM 887 C CA . ALA A 1 119 ? 6.582 30.219 18.672 1 77.12 119 ALA A CA 1
ATOM 888 C C . ALA A 1 119 ? 5.254 29.484 18.469 1 77.12 119 ALA A C 1
ATOM 890 O O . ALA A 1 119 ? 5.227 28.297 18.172 1 77.12 119 ALA A O 1
ATOM 891 N N . GLN A 1 120 ? 4.266 30.172 18.5 1 78.75 120 GLN A N 1
ATOM 892 C CA . GLN A 1 120 ? 2.959 29.531 18.5 1 78.75 120 GLN A CA 1
ATOM 893 C C . GLN A 1 120 ? 2.34 29.531 17.109 1 78.75 120 GLN A C 1
ATOM 895 O O . GLN A 1 120 ? 1.256 28.984 16.906 1 78.75 120 GLN A O 1
ATOM 900 N N . CYS A 1 121 ? 3.068 30.016 16.219 1 82.06 121 CYS A N 1
ATOM 901 C CA . CYS A 1 121 ? 2.502 30.031 14.883 1 82.06 121 CYS A CA 1
ATOM 902 C C . CYS A 1 121 ? 2.506 28.641 14.266 1 82.06 121 CYS A C 1
ATOM 904 O O . CYS A 1 121 ? 3.357 27.812 14.594 1 82.06 121 CYS A O 1
ATOM 906 N N . PRO A 1 122 ? 1.546 28.328 13.398 1 83.44 122 PRO A N 1
ATOM 907 C CA . PRO A 1 122 ? 1.41 27 12.789 1 83.44 122 PRO A CA 1
ATOM 908 C C . PRO A 1 122 ? 2.674 26.562 12.047 1 83.44 122 PRO A C 1
ATOM 910 O O . PRO A 1 122 ? 3.014 25.375 12.055 1 83.44 122 PRO A O 1
ATOM 913 N N . GLU A 1 123 ? 3.391 27.484 11.523 1 86.38 123 GLU A N 1
ATOM 914 C CA . GLU A 1 123 ? 4.602 27.172 10.766 1 86.38 123 GLU A CA 1
ATOM 915 C C . GLU A 1 123 ? 5.668 26.562 11.672 1 86.38 123 GLU A C 1
ATOM 917 O O . GLU A 1 123 ? 6.477 25.75 11.219 1 86.38 123 GLU A O 1
ATOM 922 N N . MET A 1 124 ? 5.609 26.922 12.859 1 90.62 124 MET A N 1
ATOM 923 C CA . MET A 1 124 ? 6.641 26.469 13.789 1 90.62 124 MET A CA 1
ATOM 924 C C . MET A 1 124 ? 6.484 24.984 14.094 1 90.62 124 MET A C 1
ATOM 926 O O . MET A 1 124 ?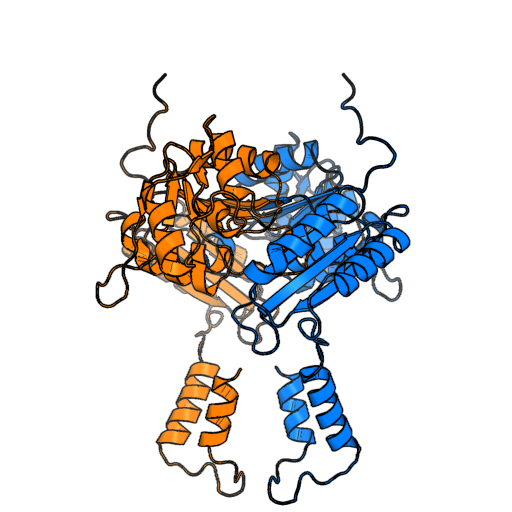 7.43 24.328 14.555 1 90.62 124 MET A O 1
ATOM 930 N N . LYS A 1 125 ? 5.309 24.469 13.891 1 90.38 125 LYS A N 1
ATOM 931 C CA . LYS A 1 125 ? 5.117 23.016 14.008 1 90.38 125 LYS A CA 1
ATOM 932 C C . LYS A 1 125 ? 6.082 22.266 13.109 1 90.38 125 LYS A C 1
ATOM 934 O O . LYS A 1 125 ? 6.551 21.172 13.461 1 90.38 125 LYS A O 1
ATOM 939 N N . LEU A 1 126 ? 6.422 22.844 12.016 1 91.19 126 LEU A N 1
ATOM 940 C CA . LEU A 1 126 ? 7.301 22.219 11.031 1 91.19 126 LEU A CA 1
ATOM 941 C C . LEU A 1 126 ? 8.734 22.141 11.547 1 91.19 126 LEU A C 1
ATOM 943 O O . LEU A 1 126 ? 9.547 21.375 11.031 1 91.19 126 LEU A O 1
ATOM 947 N N . ALA A 1 127 ? 9.016 22.969 12.586 1 95.31 127 ALA A N 1
ATOM 948 C CA . ALA A 1 127 ? 10.383 23.047 13.102 1 95.31 127 ALA A CA 1
ATOM 949 C C . ALA A 1 127 ? 10.555 22.156 14.328 1 95.31 127 ALA A C 1
ATOM 951 O O . ALA A 1 127 ? 11.656 22.031 14.867 1 95.31 127 ALA A O 1
ATOM 952 N N . ARG A 1 128 ? 9.477 21.594 14.789 1 96.75 128 ARG A N 1
ATOM 953 C CA . ARG A 1 128 ? 9.539 20.703 15.953 1 96.75 128 ARG A CA 1
ATOM 954 C C . ARG A 1 128 ? 9.742 19.266 15.531 1 96.75 128 ARG A C 1
ATOM 956 O O . ARG A 1 128 ? 8.883 18.672 14.867 1 96.75 128 ARG A O 1
ATOM 963 N N . VAL A 1 129 ? 10.883 18.719 15.922 1 98.31 129 VAL A N 1
ATOM 964 C CA . VAL A 1 129 ? 11.266 17.375 15.5 1 98.31 129 VAL A CA 1
ATOM 965 C C . VAL A 1 129 ? 11.844 16.594 16.688 1 98.31 129 VAL A C 1
ATOM 967 O O . VAL A 1 129 ? 12.086 17.172 17.75 1 98.31 129 VAL A O 1
ATOM 970 N N . PRO A 1 130 ? 11.938 15.25 16.547 1 98.62 130 PRO A N 1
ATOM 971 C CA . PRO A 1 130 ? 12.555 14.477 17.625 1 98.62 130 PRO A CA 1
ATOM 972 C C . PRO A 1 130 ? 13.938 14.984 18.016 1 98.62 130 PRO A C 1
ATOM 974 O O . PRO A 1 130 ? 14.68 15.477 17.156 1 98.62 130 PRO A O 1
ATOM 977 N N . GLU A 1 131 ? 14.336 14.836 19.188 1 98.12 131 GLU A N 1
ATOM 978 C CA . GLU A 1 131 ? 15.562 15.383 19.75 1 98.12 131 GLU A CA 1
ATOM 979 C C . GLU A 1 131 ? 16.797 14.898 19 1 98.12 131 GLU A C 1
ATOM 981 O O . GLU A 1 131 ? 17.766 15.641 18.828 1 98.12 131 GLU A O 1
ATOM 986 N N . SER A 1 132 ? 16.766 13.695 18.547 1 98.25 132 SER A N 1
ATOM 987 C CA . SER A 1 132 ? 17.922 13.102 17.906 1 98.25 132 SER A CA 1
ATOM 988 C C . SER A 1 132 ? 17.875 13.281 16.391 1 98.25 132 SER A C 1
ATOM 990 O O . SER A 1 132 ? 18.672 12.672 15.664 1 98.25 132 SER A O 1
ATOM 992 N N . ALA A 1 133 ? 17.016 14.164 15.945 1 98.5 133 ALA A N 1
ATOM 993 C CA . ALA A 1 133 ? 16.812 14.336 14.516 1 98.5 133 ALA A CA 1
ATOM 994 C C . ALA A 1 133 ? 18.062 14.852 13.828 1 98.5 133 ALA A C 1
ATOM 996 O O . ALA A 1 133 ? 18.781 15.688 14.383 1 98.5 133 ALA A O 1
ATOM 997 N N . ARG A 1 134 ? 18.328 14.336 12.688 1 98.44 134 ARG A N 1
ATOM 998 C CA . ARG A 1 134 ? 19.359 14.828 11.773 1 98.44 134 ARG A CA 1
ATOM 999 C C . ARG A 1 134 ? 18.734 15.461 10.539 1 98.44 134 ARG A C 1
ATOM 1001 O O . ARG A 1 134 ? 17.688 15.008 10.062 1 98.44 134 ARG A O 1
ATOM 1008 N N . LEU A 1 135 ? 19.375 16.5 10.062 1 98.38 135 LEU A N 1
ATOM 1009 C CA . LEU A 1 135 ? 18.906 17.188 8.859 1 98.38 135 LEU A CA 1
ATOM 1010 C C . LEU A 1 135 ? 19.734 16.75 7.648 1 98.38 135 LEU A C 1
ATOM 1012 O O . LEU A 1 135 ? 20.953 16.797 7.676 1 98.38 135 LEU A O 1
ATOM 1016 N N . ASN A 1 136 ? 19.031 16.234 6.629 1 98.25 136 ASN A N 1
ATOM 1017 C CA . ASN A 1 136 ? 19.672 15.781 5.395 1 98.25 136 ASN A CA 1
ATOM 1018 C C . ASN A 1 136 ? 19.312 16.688 4.219 1 98.25 136 ASN A C 1
ATOM 1020 O O . ASN A 1 136 ? 18.156 16.734 3.803 1 98.25 136 ASN A O 1
ATOM 1024 N N . TYR A 1 137 ? 20.312 17.359 3.68 1 97.06 137 TYR A N 1
ATOM 1025 C CA . TYR A 1 137 ? 20.062 18.219 2.529 1 97.06 137 TYR A CA 1
ATOM 1026 C C . TYR A 1 137 ? 20.359 17.484 1.226 1 97.06 137 TYR A C 1
ATOM 1028 O O . TYR A 1 137 ? 21.469 16.984 1.018 1 97.06 137 TYR A O 1
ATOM 1036 N N . GLY A 1 138 ? 19.266 17.344 0.464 1 95.75 138 GLY A N 1
ATOM 1037 C CA . GLY A 1 138 ? 19.453 16.781 -0.866 1 95.75 138 GLY A CA 1
ATOM 1038 C C . GLY A 1 138 ? 20.031 17.766 -1.857 1 95.75 138 GLY A C 1
ATOM 1039 O O . GLY A 1 138 ? 20.203 18.938 -1.539 1 95.75 138 GLY A O 1
ATOM 1040 N N . THR A 1 139 ? 20.375 17.25 -3.006 1 94.44 139 THR A N 1
ATOM 1041 C CA . THR A 1 139 ? 20.922 18.094 -4.062 1 94.44 139 THR A CA 1
ATOM 1042 C C . THR A 1 139 ? 20.109 17.953 -5.344 1 94.44 139 THR A C 1
ATOM 1044 O O . THR A 1 139 ? 19.453 16.938 -5.559 1 94.44 139 THR A O 1
ATOM 1047 N N . ASP A 1 140 ? 20.203 19.016 -6.016 1 86.75 140 ASP A N 1
ATOM 1048 C CA . ASP A 1 140 ? 19.547 18.938 -7.32 1 86.75 140 ASP A CA 1
ATOM 1049 C C . ASP A 1 140 ? 20.5 18.391 -8.383 1 86.75 140 ASP A C 1
ATOM 1051 O O . ASP A 1 140 ? 21.609 17.969 -8.07 1 86.75 140 ASP A O 1
ATOM 1055 N N . GLY A 1 141 ? 20.016 18.125 -9.555 1 78.62 141 GLY A N 1
ATOM 1056 C CA . GLY A 1 141 ? 20.812 17.562 -10.641 1 78.62 141 GLY A CA 1
ATOM 1057 C C . GLY A 1 141 ? 22.062 18.375 -10.953 1 78.62 141 GLY A C 1
ATOM 1058 O O . GLY A 1 141 ? 23 17.875 -11.562 1 78.62 141 GLY A O 1
ATOM 1059 N N . ARG A 1 142 ? 22.156 19.641 -10.414 1 82.19 142 ARG A N 1
ATOM 1060 C CA . ARG A 1 142 ? 23.266 20.531 -10.711 1 82.19 142 ARG A CA 1
ATOM 1061 C C . ARG A 1 142 ? 24.219 20.625 -9.516 1 82.19 142 ARG A C 1
ATOM 1063 O O . ARG A 1 142 ? 25.156 21.422 -9.531 1 82.19 142 ARG A O 1
ATOM 1070 N N . GLY A 1 143 ? 23.844 19.984 -8.516 1 84 143 GLY A N 1
ATOM 1071 C CA . GLY A 1 143 ? 24.734 19.953 -7.367 1 84 143 GLY A CA 1
ATOM 1072 C C . GLY A 1 143 ? 24.359 20.953 -6.289 1 84 143 GLY A C 1
ATOM 1073 O O . GLY A 1 143 ? 24.984 20.984 -5.227 1 84 143 GLY A O 1
ATOM 1074 N N . SER A 1 144 ? 23.422 21.734 -6.492 1 89.88 144 SER A N 1
ATOM 1075 C CA . SER A 1 144 ? 23 22.719 -5.496 1 89.88 144 SER A CA 1
ATOM 1076 C C . SER A 1 144 ? 22.094 22.062 -4.441 1 89.88 144 SER A C 1
ATOM 1078 O O . SER A 1 144 ? 21.203 21.281 -4.777 1 89.88 144 SER A O 1
ATOM 1080 N N . ALA A 1 145 ? 22.359 22.5 -3.229 1 91.06 145 ALA A N 1
ATOM 1081 C CA . ALA A 1 145 ? 21.594 21.922 -2.115 1 91.06 145 ALA A CA 1
ATOM 1082 C C . ALA A 1 145 ? 20.188 22.5 -2.047 1 91.06 145 ALA A C 1
ATOM 1084 O O . ALA A 1 145 ? 19.984 23.688 -2.33 1 91.06 145 ALA A O 1
ATOM 1085 N N . PHE A 1 146 ? 19.312 21.609 -1.671 1 92.62 146 PHE A N 1
ATOM 1086 C CA . PHE A 1 146 ? 17.953 22.078 -1.442 1 92.62 146 PHE A CA 1
ATOM 1087 C C . PHE A 1 146 ? 17.891 23 -0.231 1 92.62 146 PHE A C 1
ATOM 1089 O O . PHE A 1 146 ? 18.688 22.875 0.693 1 92.62 146 PHE A O 1
ATOM 1096 N N . ASP A 1 147 ? 16.938 23.859 -0.247 1 90.31 147 ASP A N 1
ATOM 1097 C CA . ASP A 1 147 ? 16.781 24.844 0.821 1 90.31 147 ASP A CA 1
ATOM 1098 C C . ASP A 1 147 ? 16.203 24.188 2.078 1 90.31 147 ASP A C 1
ATOM 1100 O O . ASP A 1 147 ? 16.453 24.656 3.193 1 90.31 147 ASP A O 1
ATOM 1104 N N . TYR A 1 148 ? 15.445 23.188 1.87 1 92.69 148 TYR A N 1
ATOM 1105 C CA . TYR A 1 148 ? 14.797 22.531 2.996 1 92.69 148 TYR A CA 1
ATOM 1106 C C . TYR A 1 148 ? 15.281 21.094 3.145 1 92.69 148 TYR A C 1
ATOM 1108 O O . TYR A 1 148 ? 15.336 20.344 2.164 1 92.69 148 TYR A O 1
ATOM 1116 N N . PRO A 1 149 ? 15.586 20.641 4.355 1 96.94 149 PRO A N 1
ATOM 1117 C CA . PRO A 1 149 ? 16.156 19.312 4.578 1 96.94 149 PRO A CA 1
ATOM 1118 C C . PRO A 1 149 ? 15.094 18.25 4.824 1 96.94 149 PRO A C 1
ATOM 1120 O O . PRO A 1 149 ? 13.945 18.578 5.152 1 96.94 149 PRO A O 1
ATOM 1123 N N . LEU A 1 150 ? 15.562 17.047 4.551 1 98.19 150 LEU A N 1
ATOM 1124 C CA . LEU A 1 150 ? 14.805 15.898 5.039 1 98.19 150 LEU A CA 1
ATOM 1125 C C . LEU A 1 150 ? 15.242 15.523 6.449 1 98.19 150 LEU A C 1
ATOM 1127 O O . LEU A 1 150 ? 16.438 15.406 6.727 1 98.19 150 LEU A O 1
ATOM 1131 N N . VAL A 1 151 ? 14.25 15.312 7.316 1 98.62 151 VAL A N 1
ATOM 1132 C CA . VAL A 1 151 ? 14.539 14.945 8.695 1 98.62 151 VAL A CA 1
ATOM 1133 C C . VAL A 1 151 ? 14.656 13.43 8.812 1 98.62 151 VAL A C 1
ATOM 1135 O O . VAL A 1 151 ? 13.859 12.688 8.227 1 98.62 151 VAL A O 1
ATOM 1138 N N . SER A 1 152 ? 15.672 12.945 9.492 1 98.81 152 SER A N 1
ATOM 1139 C CA . SER A 1 152 ? 15.781 11.523 9.828 1 98.81 152 SER A CA 1
ATOM 1140 C C . SER A 1 152 ? 16.109 11.328 11.305 1 98.81 152 SER A C 1
ATOM 1142 O O . SER A 1 152 ? 16.625 12.234 11.961 1 98.81 152 SER A O 1
ATOM 1144 N N . VAL A 1 153 ? 15.68 10.297 11.852 1 98.81 153 VAL A N 1
ATOM 1145 C CA . VAL A 1 153 ? 15.977 9.82 13.203 1 98.81 153 VAL A CA 1
ATOM 1146 C C . VAL A 1 153 ? 16.453 8.367 13.141 1 98.81 153 VAL A C 1
ATOM 1148 O O . VAL A 1 153 ? 15.688 7.477 12.766 1 98.81 153 VAL A O 1
ATOM 1151 N N . ARG A 1 154 ? 17.703 8.148 13.562 1 98.38 154 ARG A N 1
ATOM 1152 C CA . ARG A 1 154 ? 18.297 6.82 13.406 1 98.38 154 ARG A CA 1
ATOM 1153 C C . ARG A 1 154 ? 18.172 6.336 11.961 1 98.38 154 ARG A C 1
ATOM 1155 O O . ARG A 1 154 ? 18.656 6.988 11.039 1 98.38 154 ARG A O 1
ATOM 1162 N N . ASN A 1 155 ? 17.594 5.219 11.75 1 98.75 155 ASN A N 1
ATOM 1163 C CA . ASN A 1 155 ? 17.5 4.688 10.391 1 98.75 155 ASN A CA 1
ATOM 1164 C C . ASN A 1 155 ? 16.125 4.984 9.773 1 98.75 155 ASN A C 1
ATOM 1166 O O . ASN A 1 155 ? 15.734 4.336 8.805 1 98.75 155 ASN A O 1
ATOM 1170 N N . VAL A 1 156 ? 15.391 5.973 10.375 1 98.94 156 VAL A N 1
ATOM 1171 C CA . VAL A 1 156 ? 14.078 6.355 9.875 1 98.94 156 VAL A CA 1
ATOM 1172 C C . VAL A 1 156 ? 14.164 7.688 9.141 1 98.94 156 VAL A C 1
ATOM 1174 O O . VAL A 1 156 ? 14.531 8.711 9.727 1 98.94 156 VAL A O 1
ATOM 1177 N N . TYR A 1 157 ? 13.836 7.719 7.867 1 98.94 157 TYR A N 1
ATOM 1178 C CA . TYR A 1 157 ? 13.836 8.906 7.02 1 98.94 157 TYR A CA 1
ATOM 1179 C C . TYR A 1 157 ? 12.414 9.367 6.734 1 98.94 157 TYR A C 1
ATOM 1181 O O . TYR A 1 157 ? 11.617 8.625 6.164 1 98.94 157 TYR A O 1
ATOM 1189 N N . ILE A 1 158 ? 12.078 10.602 7.09 1 98.88 158 ILE A N 1
ATOM 1190 C CA . ILE A 1 158 ? 10.695 11.062 7.164 1 98.88 158 ILE A CA 1
ATOM 1191 C C . ILE A 1 158 ? 10.383 11.961 5.969 1 98.88 158 ILE A C 1
ATOM 1193 O O . ILE A 1 158 ? 10.68 13.156 5.988 1 98.88 158 ILE A O 1
ATOM 1197 N N . PHE A 1 159 ? 9.711 11.43 5.004 1 98.88 159 PHE A N 1
ATOM 1198 C CA . PHE A 1 159 ? 9.422 12.117 3.75 1 98.88 159 PHE A CA 1
ATOM 1199 C C . PHE A 1 159 ? 8.047 12.773 3.801 1 98.88 159 PHE A C 1
ATOM 1201 O O . PHE A 1 159 ? 7.16 12.312 4.516 1 98.88 159 PHE A O 1
ATOM 1208 N N . PRO A 1 160 ? 7.867 13.859 3.047 1 97.88 160 PRO A N 1
ATOM 1209 C CA . PRO A 1 160 ? 6.535 14.445 2.898 1 97.88 160 PRO A CA 1
ATOM 1210 C C . PRO A 1 160 ? 5.578 13.547 2.115 1 97.88 160 PRO A C 1
ATOM 1212 O O . PRO A 1 160 ? 6.023 12.664 1.383 1 97.88 160 PRO A O 1
ATOM 1215 N N . GLY A 1 161 ? 4.328 13.789 2.266 1 97.56 161 GLY A N 1
ATOM 1216 C CA . GLY A 1 161 ? 3.316 12.969 1.628 1 97.56 161 GLY A CA 1
ATOM 1217 C C . GLY A 1 161 ? 2.977 13.422 0.22 1 97.56 161 GLY A C 1
ATOM 1218 O O . GLY A 1 161 ? 2.492 12.633 -0.591 1 97.56 161 GLY A O 1
ATOM 1219 N N . ILE A 1 162 ? 3.121 14.727 -0.061 1 96.25 162 ILE A N 1
ATOM 1220 C CA . ILE A 1 162 ? 2.867 15.242 -1.401 1 96.25 162 ILE A CA 1
ATOM 1221 C C . ILE A 1 162 ? 3.811 14.578 -2.4 1 96.25 162 ILE A C 1
ATOM 1223 O O . ILE A 1 162 ? 5.031 14.695 -2.283 1 96.25 162 ILE A O 1
ATOM 1227 N N . PRO A 1 163 ? 3.268 13.898 -3.459 1 97.25 163 PRO A N 1
ATOM 1228 C CA . PRO A 1 163 ? 4.102 13.078 -4.34 1 97.25 163 PRO A CA 1
ATOM 1229 C C . PRO A 1 163 ? 5.25 13.859 -4.965 1 97.25 163 PRO A C 1
ATOM 1231 O O . PRO A 1 163 ? 6.398 13.414 -4.934 1 97.25 163 PRO A O 1
ATOM 1234 N N . ALA A 1 164 ? 5 15.07 -5.457 1 95.62 164 ALA A N 1
ATOM 1235 C CA . ALA A 1 164 ? 6.039 15.859 -6.109 1 95.62 164 ALA A CA 1
ATOM 1236 C C . ALA A 1 164 ? 7.18 16.172 -5.145 1 95.62 164 ALA A C 1
ATOM 1238 O O . ALA A 1 164 ? 8.352 16.109 -5.52 1 95.62 164 ALA A O 1
ATOM 1239 N N . LEU A 1 165 ? 6.824 16.531 -3.947 1 96.19 165 LEU A N 1
ATOM 1240 C CA . LEU A 1 165 ? 7.828 16.859 -2.939 1 96.19 165 LEU A CA 1
ATOM 1241 C C . LEU A 1 165 ? 8.594 15.602 -2.521 1 96.19 165 LEU A C 1
ATOM 1243 O O . LEU A 1 165 ? 9.812 15.633 -2.359 1 96.19 165 LEU A O 1
ATOM 1247 N N . MET A 1 166 ? 7.871 14.5 -2.33 1 97.94 166 MET A N 1
ATOM 1248 C CA . MET A 1 166 ? 8.477 13.234 -1.943 1 97.94 166 MET A CA 1
ATOM 1249 C C . MET A 1 166 ? 9.461 12.75 -3.002 1 97.94 166 MET A C 1
ATOM 1251 O O . MET A 1 166 ? 10.586 12.367 -2.68 1 97.94 166 MET A O 1
ATOM 1255 N N . GLU A 1 167 ? 9.102 12.781 -4.254 1 97.69 167 GLU A N 1
ATOM 1256 C CA . GLU A 1 167 ? 9.938 12.336 -5.363 1 97.69 167 GLU A CA 1
ATOM 1257 C C . GLU A 1 167 ? 11.211 13.164 -5.469 1 97.69 167 GLU A C 1
ATOM 1259 O O . GLU A 1 167 ? 12.305 12.625 -5.621 1 97.69 167 GLU A O 1
ATOM 1264 N N . ARG A 1 168 ? 11.016 14.492 -5.34 1 96.19 168 ARG A N 1
ATOM 1265 C CA . ARG A 1 168 ? 12.156 15.391 -5.395 1 96.19 168 ARG A CA 1
ATOM 1266 C C . ARG A 1 168 ? 13.133 15.109 -4.258 1 96.19 168 ARG A C 1
ATOM 1268 O O . ARG A 1 168 ? 14.344 15.047 -4.473 1 96.19 168 ARG A O 1
ATOM 1275 N N . ALA A 1 169 ? 12.602 14.953 -3.123 1 97.56 169 ALA A N 1
ATOM 1276 C CA . ALA A 1 169 ? 13.438 14.688 -1.955 1 97.56 169 ALA A CA 1
ATOM 1277 C C . ALA A 1 169 ? 14.203 13.383 -2.113 1 97.56 169 ALA A C 1
ATOM 1279 O O . ALA A 1 169 ? 15.414 13.328 -1.865 1 97.56 169 ALA A O 1
ATOM 1280 N N . LEU A 1 170 ? 13.508 12.305 -2.502 1 98.38 170 LEU A N 1
ATOM 1281 C CA . LEU A 1 170 ? 14.156 11.008 -2.625 1 98.38 170 LEU A CA 1
ATOM 1282 C C . LEU A 1 170 ? 15.234 11.031 -3.705 1 98.38 170 LEU A C 1
ATOM 1284 O O . LEU A 1 170 ? 16.344 10.531 -3.496 1 98.38 170 LEU A O 1
ATOM 1288 N N . ASP A 1 171 ? 14.93 11.648 -4.812 1 97.19 171 ASP A N 1
ATOM 1289 C CA . ASP A 1 171 ? 15.906 11.758 -5.891 1 97.19 171 ASP A CA 1
ATOM 1290 C C . ASP A 1 171 ? 17.125 12.562 -5.449 1 97.19 171 ASP A C 1
ATOM 1292 O O . ASP A 1 171 ? 18.266 12.203 -5.773 1 97.19 171 ASP A O 1
ATOM 1296 N N . GLY A 1 172 ? 16.875 13.609 -4.711 1 97.56 172 GLY A N 1
ATOM 1297 C CA . GLY A 1 172 ? 17.953 14.469 -4.254 1 97.56 172 GLY A CA 1
ATOM 1298 C C . GLY A 1 172 ? 18.812 13.836 -3.172 1 97.56 172 GLY A C 1
ATOM 1299 O O . GLY A 1 172 ? 19.938 14.273 -2.918 1 97.56 172 GLY A O 1
ATOM 1300 N N . LEU A 1 173 ? 18.281 12.82 -2.535 1 97.81 173 LEU A N 1
ATOM 1301 C CA . LEU A 1 173 ? 18.984 12.195 -1.419 1 97.81 173 LEU A CA 1
ATOM 1302 C C . LEU A 1 173 ? 19.359 10.758 -1.755 1 97.81 173 LEU A C 1
ATOM 1304 O O . LEU A 1 173 ? 19.609 9.953 -0.855 1 97.81 173 LEU A O 1
ATOM 1308 N N . ALA A 1 174 ? 19.359 10.398 -3.014 1 96.38 174 ALA A N 1
ATOM 1309 C CA . ALA A 1 174 ? 19.641 9.047 -3.477 1 96.38 174 ALA A CA 1
ATOM 1310 C C . ALA A 1 174 ? 20.953 8.523 -2.908 1 96.38 174 ALA A C 1
ATOM 1312 O O . ALA A 1 174 ? 21.109 7.332 -2.643 1 96.38 174 ALA A O 1
ATOM 1313 N N . HIS A 1 175 ? 21.922 9.414 -2.666 1 95.44 175 HIS A N 1
ATOM 1314 C CA . HIS A 1 175 ? 23.25 9.039 -2.205 1 95.44 175 HIS A CA 1
ATOM 1315 C C . HIS A 1 175 ? 23.203 8.414 -0.816 1 95.44 175 HIS A C 1
ATOM 1317 O O . HIS A 1 175 ? 24.078 7.621 -0.451 1 95.44 175 HIS A O 1
ATOM 1323 N N . LEU A 1 176 ? 22.188 8.695 -0.026 1 96.62 176 LEU A N 1
ATOM 1324 C CA . LEU A 1 176 ? 22.047 8.156 1.321 1 96.62 176 LEU A CA 1
ATOM 1325 C C . LEU A 1 176 ? 21.719 6.664 1.279 1 96.62 176 LEU A C 1
ATOM 1327 O O . LEU A 1 176 ? 22.031 5.93 2.217 1 96.62 176 LEU A O 1
ATOM 1331 N N . PHE A 1 177 ? 21.094 6.234 0.16 1 97.75 177 PHE A N 1
ATOM 1332 C CA . PHE A 1 177 ? 20.531 4.891 0.135 1 97.75 177 PHE A CA 1
ATOM 1333 C C . PHE A 1 177 ? 21.312 3.994 -0.824 1 97.75 177 PHE A C 1
ATOM 1335 O O . PHE A 1 177 ? 21.172 2.77 -0.788 1 97.75 177 PHE A O 1
ATOM 1342 N N . ARG A 1 178 ? 22.109 4.523 -1.632 1 96.06 178 ARG A N 1
ATOM 1343 C CA . ARG A 1 178 ? 22.781 3.783 -2.701 1 96.06 178 ARG A CA 1
ATOM 1344 C C . ARG A 1 178 ? 23.688 2.707 -2.133 1 96.06 178 ARG A C 1
ATOM 1346 O O . ARG A 1 178 ? 24.531 2.99 -1.274 1 96.06 178 ARG A O 1
ATOM 1353 N N . SER A 1 179 ? 23.422 1.548 -2.602 1 93.81 179 SER A N 1
ATOM 1354 C CA . SER A 1 179 ? 24.312 0.448 -2.252 1 93.81 179 SER A CA 1
ATOM 1355 C C . SER A 1 179 ? 25.531 0.411 -3.172 1 93.81 179 SER A C 1
ATOM 1357 O O . SER A 1 179 ? 25.406 0.566 -4.387 1 93.81 179 SER A O 1
ATOM 1359 N N . GLU A 1 180 ? 26.688 0.198 -2.664 1 87.81 180 GLU A N 1
ATOM 1360 C CA . GLU A 1 180 ? 27.906 0.07 -3.453 1 87.81 180 GLU A CA 1
ATOM 1361 C C . GLU A 1 180 ? 28.141 -1.376 -3.881 1 87.81 180 GLU A C 1
ATOM 1363 O O . GLU A 1 180 ? 28.922 -1.641 -4.789 1 87.81 180 GLU A O 1
ATOM 1368 N N . ARG A 1 181 ? 27.422 -2.188 -3.301 1 89.62 181 ARG A N 1
ATOM 1369 C CA . ARG A 1 181 ? 27.719 -3.604 -3.48 1 89.62 181 ARG A CA 1
ATOM 1370 C C . ARG A 1 181 ? 26.609 -4.301 -4.27 1 89.62 181 ARG A C 1
ATOM 1372 O O . ARG A 1 181 ? 26.891 -5.234 -5.027 1 89.62 181 ARG A O 1
ATOM 1379 N N . THR A 1 182 ? 25.484 -3.75 -4.125 1 93.31 182 THR A N 1
ATOM 1380 C CA . THR A 1 182 ? 24.344 -4.48 -4.664 1 93.31 182 THR A CA 1
ATOM 1381 C C . THR A 1 182 ? 23.75 -3.742 -5.859 1 93.31 182 THR A C 1
ATOM 1383 O O . THR A 1 182 ? 23.516 -2.535 -5.797 1 93.31 182 THR A O 1
ATOM 1386 N N . ARG A 1 183 ? 23.547 -4.48 -6.965 1 94.19 183 ARG A N 1
ATOM 1387 C CA . ARG A 1 183 ? 22.812 -4.039 -8.141 1 94.19 183 ARG A CA 1
ATOM 1388 C C . ARG A 1 183 ? 21.812 -5.105 -8.594 1 94.19 183 ARG A C 1
ATOM 1390 O O . ARG A 1 183 ? 22.156 -6.281 -8.703 1 94.19 183 ARG A O 1
ATOM 1397 N N . PHE A 1 184 ? 20.609 -4.664 -8.852 1 95.88 184 PHE A N 1
ATOM 1398 C CA . PHE A 1 184 ? 19.594 -5.598 -9.312 1 95.88 184 PHE A CA 1
ATOM 1399 C C . PHE A 1 184 ? 19.453 -5.547 -10.828 1 95.88 184 PHE A C 1
ATOM 1401 O O . PHE A 1 184 ? 19.406 -4.465 -11.414 1 95.88 184 PHE A O 1
ATOM 1408 N N . HIS A 1 185 ? 19.438 -6.727 -11.391 1 95.56 185 HIS A N 1
ATOM 1409 C CA . HIS A 1 185 ? 19.203 -6.898 -12.82 1 95.56 185 HIS A CA 1
ATOM 1410 C C . HIS A 1 185 ? 17.875 -7.605 -13.07 1 95.56 185 HIS A C 1
ATOM 1412 O O . HIS A 1 185 ? 17.516 -8.523 -12.336 1 95.56 185 HIS A O 1
ATOM 1418 N N . SER A 1 186 ? 17.188 -7.105 -14.117 1 96.06 186 SER A N 1
ATOM 1419 C CA . SER A 1 186 ? 15.883 -7.707 -14.391 1 96.06 186 SER A CA 1
ATOM 1420 C C . SER A 1 186 ? 15.656 -7.883 -15.891 1 96.06 186 SER A C 1
ATOM 1422 O O . SER A 1 186 ? 16.25 -7.164 -16.703 1 96.06 186 SER A O 1
ATOM 1424 N N . ARG A 1 187 ? 14.867 -8.953 -16.219 1 94.19 187 ARG A N 1
ATOM 1425 C CA . ARG A 1 187 ? 14.359 -9.203 -17.562 1 94.19 187 ARG A CA 1
ATOM 1426 C C . ARG A 1 187 ? 12.883 -9.609 -17.531 1 94.19 187 ARG A C 1
ATOM 1428 O O . ARG A 1 187 ? 12.43 -10.227 -16.562 1 94.19 187 ARG A O 1
ATOM 1435 N N . ALA A 1 188 ? 12.25 -9.133 -18.547 1 94.75 188 ALA A N 1
ATOM 1436 C CA . ALA A 1 188 ? 10.852 -9.531 -18.688 1 94.75 188 ALA A CA 1
ATOM 1437 C C . ALA A 1 188 ? 10.633 -10.344 -19.969 1 94.75 188 ALA A C 1
ATOM 1439 O O . ALA A 1 188 ? 11.281 -10.094 -20.984 1 94.75 188 ALA A O 1
ATOM 1440 N N . VAL A 1 189 ? 9.789 -11.336 -19.875 1 94.88 189 VAL A N 1
ATOM 1441 C CA . VAL A 1 189 ? 9.336 -12.133 -21 1 94.88 189 VAL A CA 1
ATOM 1442 C C . VAL A 1 189 ? 7.809 -12.102 -21.078 1 94.88 189 VAL A C 1
ATOM 1444 O O . VAL A 1 189 ? 7.125 -12.383 -20.094 1 94.88 189 VAL A O 1
ATOM 1447 N N . TYR A 1 190 ? 7.297 -11.734 -22.188 1 95 190 TYR A N 1
ATOM 1448 C CA . TYR A 1 190 ? 5.855 -11.711 -22.406 1 95 190 TYR A CA 1
ATOM 1449 C C . TYR A 1 190 ? 5.395 -12.938 -23.188 1 95 190 TYR A C 1
ATOM 1451 O O . TYR A 1 190 ? 5.98 -13.289 -24.203 1 95 190 TYR A O 1
ATOM 1459 N N . VAL A 1 191 ? 4.391 -13.539 -22.656 1 95.31 191 VAL A N 1
ATOM 1460 C CA . VAL A 1 191 ? 3.967 -14.828 -23.203 1 95.31 191 VAL A CA 1
ATOM 1461 C C . VAL A 1 191 ? 2.494 -14.758 -23.594 1 95.31 191 VAL A C 1
ATOM 1463 O O . VAL A 1 191 ? 1.657 -14.289 -22.812 1 95.31 191 VAL A O 1
ATOM 1466 N N . ALA A 1 192 ? 2.209 -15.234 -24.797 1 92.38 192 ALA A N 1
ATOM 1467 C CA . ALA A 1 192 ? 0.837 -15.305 -25.297 1 92.38 192 ALA A CA 1
ATOM 1468 C C . ALA A 1 192 ? 0.248 -16.703 -25.078 1 92.38 192 ALA A C 1
ATOM 1470 O O . ALA A 1 192 ? -0.207 -17.328 -26.031 1 92.38 192 ALA A O 1
ATOM 1471 N N . ALA A 1 193 ? 0.303 -17.266 -24 1 91.94 193 ALA A N 1
ATOM 1472 C CA . ALA A 1 193 ? -0.249 -18.562 -23.625 1 91.94 193 ALA A CA 1
ATOM 1473 C C . ALA A 1 193 ? -0.869 -18.516 -22.234 1 91.94 193 ALA A C 1
ATOM 1475 O O . ALA A 1 193 ? -0.55 -17.625 -21.438 1 91.94 193 ALA A O 1
ATOM 1476 N N . ASP A 1 194 ? -1.745 -19.453 -22.047 1 90.31 194 ASP A N 1
ATOM 1477 C CA . ASP A 1 194 ? -2.312 -19.594 -20.719 1 90.31 194 ASP A CA 1
ATOM 1478 C C . ASP A 1 194 ? -1.231 -19.953 -19.688 1 90.31 194 ASP A C 1
ATOM 1480 O O . ASP A 1 194 ? -0.341 -20.75 -19.969 1 90.31 194 ASP A O 1
ATOM 1484 N N . GLU A 1 195 ? -1.36 -19.297 -18.547 1 93.44 195 GLU A N 1
ATOM 1485 C CA . GLU A 1 195 ? -0.362 -19.5 -17.5 1 93.44 195 GLU A CA 1
ATOM 1486 C C . GLU A 1 195 ? -0.225 -20.984 -17.156 1 93.44 195 GLU A C 1
ATOM 1488 O O . GLU A 1 195 ? 0.883 -21.469 -16.922 1 93.44 195 GLU A O 1
ATOM 1493 N N . LEU A 1 196 ? -1.325 -21.719 -17.125 1 91.5 196 LEU A N 1
ATOM 1494 C CA . LEU A 1 196 ? -1.331 -23.125 -16.75 1 91.5 196 LEU A CA 1
ATOM 1495 C C . LEU A 1 196 ? -0.482 -23.953 -17.703 1 91.5 196 LEU A C 1
ATOM 1497 O O . LEU A 1 196 ? 0.126 -24.953 -17.297 1 91.5 196 LEU A O 1
ATOM 1501 N N . LEU A 1 197 ? -0.403 -23.516 -18.891 1 90.5 197 LEU A N 1
ATOM 1502 C CA . LEU A 1 197 ? 0.336 -24.266 -19.906 1 90.5 197 LEU A CA 1
ATOM 1503 C C . LEU A 1 197 ? 1.838 -24.172 -19.672 1 90.5 197 LEU A C 1
ATOM 1505 O O . LEU A 1 197 ? 2.59 -25.062 -20.062 1 90.5 197 LEU A O 1
ATOM 1509 N N . ILE A 1 198 ? 2.24 -23.125 -18.969 1 94.44 198 ILE A N 1
ATOM 1510 C CA . ILE A 1 198 ? 3.686 -22.938 -18.875 1 94.44 198 ILE A CA 1
ATOM 1511 C C . ILE A 1 198 ? 4.148 -23.203 -17.438 1 94.44 198 ILE A C 1
ATOM 1513 O O . ILE A 1 198 ? 5.328 -23.047 -17.125 1 94.44 198 ILE A O 1
ATOM 1517 N N . VAL A 1 199 ? 3.318 -23.672 -16.562 1 95.06 199 VAL A N 1
ATOM 1518 C CA . VAL A 1 199 ? 3.639 -23.938 -15.172 1 95.06 199 VAL A CA 1
ATOM 1519 C C . VAL A 1 199 ? 4.785 -24.938 -15.094 1 95.06 199 VAL A C 1
ATOM 1521 O O . VAL A 1 199 ? 5.758 -24.734 -14.367 1 95.06 199 VAL A O 1
ATOM 1524 N N . PRO A 1 200 ? 4.766 -26.031 -15.836 1 94.12 200 PRO A N 1
ATOM 1525 C CA . PRO A 1 200 ? 5.871 -27 -15.734 1 94.12 200 PRO A CA 1
ATOM 1526 C C . PRO A 1 200 ? 7.219 -26.375 -16.094 1 94.12 200 PRO A C 1
ATOM 1528 O O . PRO A 1 200 ? 8.227 -26.672 -15.445 1 94.12 200 PRO A O 1
ATOM 1531 N N . VAL A 1 201 ? 7.219 -25.516 -17.125 1 95.94 201 VAL A N 1
ATOM 1532 C CA . VAL A 1 201 ? 8.438 -24.844 -17.531 1 95.94 201 VAL A CA 1
ATOM 1533 C C . VAL A 1 201 ? 8.922 -23.922 -16.422 1 95.94 201 VAL A C 1
ATOM 1535 O O . VAL A 1 201 ? 10.117 -23.875 -16.125 1 95.94 201 VAL A O 1
ATOM 1538 N N . LEU A 1 202 ? 8.008 -23.188 -15.812 1 96.81 202 LEU A N 1
ATOM 1539 C CA . LEU A 1 202 ? 8.344 -22.25 -14.734 1 96.81 202 LEU A CA 1
ATOM 1540 C C . LEU A 1 202 ? 8.883 -23.016 -13.523 1 96.81 202 LEU A C 1
ATOM 1542 O O . LEU A 1 202 ? 9.828 -22.562 -12.867 1 96.81 202 LEU A O 1
ATOM 1546 N N . ASP A 1 203 ? 8.297 -24.141 -13.273 1 95.44 203 ASP A N 1
ATOM 1547 C CA . ASP A 1 203 ? 8.742 -24.953 -12.156 1 95.44 203 ASP A CA 1
ATOM 1548 C C . ASP A 1 203 ? 10.172 -25.453 -12.375 1 95.44 203 ASP A C 1
ATOM 1550 O O . ASP A 1 203 ? 10.984 -25.453 -11.445 1 95.44 203 ASP A O 1
ATOM 1554 N N . ARG A 1 204 ? 10.469 -25.875 -13.539 1 96.56 204 ARG A N 1
ATOM 1555 C CA . ARG A 1 204 ? 11.812 -26.328 -13.867 1 96.56 204 ARG A CA 1
ATOM 1556 C C . ARG A 1 204 ? 12.82 -25.203 -13.758 1 96.56 204 ARG A C 1
ATOM 1558 O O . ARG A 1 204 ? 13.914 -25.375 -13.211 1 96.56 204 ARG A O 1
ATOM 1565 N N . ALA A 1 205 ? 12.414 -24.078 -14.297 1 97.25 205 ALA A N 1
ATOM 1566 C CA . ALA A 1 205 ? 13.297 -22.922 -14.219 1 97.25 205 ALA A CA 1
ATOM 1567 C C . ALA A 1 205 ? 13.547 -22.516 -12.773 1 97.25 205 ALA A C 1
ATOM 1569 O O . ALA A 1 205 ? 14.688 -22.219 -12.391 1 97.25 205 ALA A O 1
ATOM 1570 N N . HIS A 1 206 ? 12.492 -22.484 -12.008 1 96.44 206 HIS A N 1
ATOM 1571 C CA . HIS A 1 206 ? 12.625 -22.156 -10.594 1 96.44 206 HIS A CA 1
ATOM 1572 C C . HIS A 1 206 ? 13.539 -23.141 -9.875 1 96.44 206 HIS A C 1
ATOM 1574 O O . HIS A 1 206 ? 14.398 -22.734 -9.086 1 96.44 206 HIS A O 1
ATOM 1580 N N . ALA A 1 207 ? 13.367 -24.375 -10.125 1 96.44 207 ALA A N 1
ATOM 1581 C CA . ALA A 1 207 ? 14.18 -25.422 -9.492 1 96.44 207 ALA A CA 1
ATOM 1582 C C . ALA A 1 207 ? 15.648 -25.266 -9.875 1 96.44 207 ALA A C 1
ATOM 1584 O O . ALA A 1 207 ? 16.531 -25.469 -9.039 1 96.44 207 ALA A O 1
ATOM 1585 N N . ALA A 1 208 ? 15.93 -24.906 -11.062 1 97.25 208 ALA A N 1
ATOM 1586 C CA . ALA A 1 208 ? 17.281 -24.828 -11.586 1 97.25 208 ALA A CA 1
ATOM 1587 C C . ALA A 1 208 ? 18 -23.594 -11.062 1 97.25 208 ALA A C 1
ATOM 1589 O O . ALA A 1 208 ? 19.219 -23.609 -10.859 1 97.25 208 ALA A O 1
ATOM 1590 N N . PHE A 1 209 ? 17.266 -22.531 -10.766 1 97.62 209 PHE A N 1
ATOM 1591 C CA . PHE A 1 209 ? 17.969 -21.266 -10.547 1 97.62 209 PHE A CA 1
ATOM 1592 C C . PHE A 1 209 ? 17.594 -20.672 -9.195 1 97.62 209 PHE A C 1
ATOM 1594 O O . PHE A 1 209 ? 18.047 -19.578 -8.859 1 97.62 209 PHE A O 1
ATOM 1601 N N . GLN A 1 210 ? 16.781 -21.344 -8.438 1 94.5 210 GLN A N 1
ATOM 1602 C CA . GLN A 1 210 ? 16.375 -20.844 -7.133 1 94.5 210 GLN A CA 1
ATOM 1603 C C . GLN A 1 210 ? 17.594 -20.453 -6.297 1 94.5 210 GLN A C 1
ATOM 1605 O O . GLN A 1 210 ? 18.609 -21.141 -6.293 1 94.5 210 GLN A O 1
ATOM 1610 N N . GLY A 1 211 ? 17.484 -19.312 -5.57 1 93.12 211 GLY A N 1
ATOM 1611 C CA . GLY A 1 211 ? 18.594 -18.812 -4.789 1 93.12 211 GLY A CA 1
ATOM 1612 C C . GLY A 1 211 ? 19.453 -17.812 -5.551 1 93.12 211 GLY A C 1
ATOM 1613 O O . GLY A 1 211 ? 20.109 -16.953 -4.945 1 93.12 211 GLY A O 1
ATOM 1614 N N . ARG A 1 212 ? 19.469 -17.969 -6.887 1 96 212 ARG A N 1
ATOM 1615 C CA . ARG A 1 212 ? 20.281 -17.094 -7.723 1 96 212 ARG A CA 1
ATOM 1616 C C . ARG A 1 212 ? 19.406 -16.109 -8.5 1 96 212 ARG A C 1
ATOM 1618 O O . ARG A 1 212 ? 19.781 -14.961 -8.695 1 96 212 ARG A O 1
ATOM 1625 N N . VAL A 1 213 ? 18.297 -16.625 -9.008 1 97.19 213 VAL A N 1
ATOM 1626 C CA . VAL A 1 213 ? 17.391 -15.828 -9.82 1 97.19 213 VAL A CA 1
ATOM 1627 C C . VAL A 1 213 ? 15.961 -15.984 -9.305 1 97.19 213 VAL A C 1
ATOM 1629 O O . VAL A 1 213 ? 15.531 -17.094 -8.984 1 97.19 213 VAL A O 1
ATOM 1632 N N . SER A 1 214 ? 15.32 -14.836 -9.109 1 96.31 214 SER A N 1
ATOM 1633 C CA . SER A 1 214 ? 13.906 -14.852 -8.758 1 96.31 214 SER A CA 1
ATOM 1634 C C . SER A 1 214 ? 13.031 -14.805 -10 1 96.31 214 SER A C 1
ATOM 1636 O O . SER A 1 214 ? 13.203 -13.938 -10.859 1 96.31 214 SER A O 1
ATOM 1638 N N . LEU A 1 215 ? 12.133 -15.789 -10.055 1 97.06 215 LEU A N 1
ATOM 1639 C CA . LEU A 1 215 ? 11.195 -15.875 -11.172 1 97.06 215 LEU A CA 1
ATOM 1640 C C . LEU A 1 215 ? 9.781 -15.531 -10.727 1 97.06 215 LEU A C 1
ATOM 1642 O O . LEU A 1 215 ? 9.305 -16.047 -9.711 1 97.06 215 LEU A O 1
ATOM 1646 N N . GLY A 1 216 ? 9.117 -14.531 -11.383 1 96.5 216 GLY A N 1
ATOM 1647 C CA . GLY A 1 216 ? 7.734 -14.172 -11.141 1 96.5 216 GLY A CA 1
ATOM 1648 C C . GLY A 1 216 ? 6.84 -14.375 -12.352 1 96.5 216 GLY A C 1
ATOM 1649 O O . GLY A 1 216 ? 7.273 -14.18 -13.484 1 96.5 216 GLY A O 1
ATOM 1650 N N . SER A 1 217 ? 5.637 -14.859 -12.133 1 96.56 217 SER A N 1
ATOM 1651 C CA . SER A 1 217 ? 4.609 -15.023 -13.156 1 96.56 217 SER A CA 1
ATOM 1652 C C . SER A 1 217 ? 3.371 -14.195 -12.844 1 96.56 217 SER A C 1
ATOM 1654 O O . SER A 1 217 ? 2.758 -14.367 -11.781 1 96.56 217 SER A O 1
ATOM 1656 N N . TYR A 1 218 ? 3.035 -13.336 -13.789 1 94.94 218 TYR A N 1
ATOM 1657 C CA . TYR A 1 218 ? 1.968 -12.375 -13.516 1 94.94 218 TYR A CA 1
ATOM 1658 C C . TYR A 1 218 ? 0.985 -12.305 -14.68 1 94.94 218 TYR A C 1
ATOM 1660 O O . TYR A 1 218 ? 1.225 -11.602 -15.664 1 94.94 218 TYR A O 1
ATOM 1668 N N . PRO A 1 219 ? -0.108 -13.031 -14.539 1 94.44 219 PRO A N 1
ATOM 1669 C CA . PRO A 1 219 ? -1.134 -12.922 -15.578 1 94.44 219 PRO A CA 1
ATOM 1670 C C . PRO A 1 219 ? -1.694 -11.508 -15.703 1 94.44 219 PRO A C 1
ATOM 1672 O O . PRO A 1 219 ? -1.851 -10.805 -14.703 1 94.44 219 PRO A O 1
ATOM 1675 N N . ASP A 1 220 ? -1.917 -11.094 -16.891 1 90.75 220 ASP A N 1
ATOM 1676 C CA . ASP A 1 220 ? -2.48 -9.781 -17.203 1 90.75 220 ASP A CA 1
ATOM 1677 C C . ASP A 1 220 ? -3.725 -9.914 -18.078 1 90.75 220 ASP A C 1
ATOM 1679 O O . ASP A 1 220 ? -3.621 -10.062 -19.297 1 90.75 220 ASP A O 1
ATOM 1683 N N . TRP A 1 221 ? -4.816 -9.695 -17.5 1 88.44 221 TRP A N 1
ATOM 1684 C CA . TRP A 1 221 ? -6.078 -9.875 -18.219 1 88.44 221 TRP A CA 1
ATOM 1685 C C . TRP A 1 221 ? -6.441 -8.609 -18.984 1 88.44 221 TRP A C 1
ATOM 1687 O O . TRP A 1 221 ? -7.324 -8.641 -19.859 1 88.44 221 TRP A O 1
ATOM 1697 N N . ALA A 1 222 ? -5.762 -7.59 -18.703 1 83.12 222 ALA A N 1
ATOM 1698 C CA . ALA A 1 222 ? -6.078 -6.324 -19.359 1 83.12 222 ALA A CA 1
ATOM 1699 C C . ALA A 1 222 ? -5.324 -6.188 -20.688 1 83.12 222 ALA A C 1
ATOM 1701 O O . ALA A 1 222 ? -5.68 -5.359 -21.531 1 83.12 222 ALA A O 1
ATOM 1702 N N . SER A 1 223 ? -4.344 -7.012 -20.891 1 83.56 223 SER A N 1
ATOM 1703 C CA . SER A 1 223 ? -3.508 -6.887 -22.078 1 83.56 223 SER A CA 1
ATOM 1704 C C . SER A 1 223 ? -4.09 -7.672 -23.25 1 83.56 223 SER A C 1
ATOM 1706 O O . SER A 1 223 ? -4.594 -8.781 -23.062 1 83.56 223 SER A O 1
ATOM 1708 N N . ASN A 1 224 ? -3.928 -7.031 -24.406 1 82.69 224 ASN A N 1
ATOM 1709 C CA . ASN A 1 224 ? -4.352 -7.723 -25.625 1 82.69 224 ASN A CA 1
ATOM 1710 C C . ASN A 1 224 ? -3.168 -8.367 -26.344 1 82.69 224 ASN A C 1
ATOM 1712 O O . ASN A 1 224 ? -3.348 -9.07 -27.344 1 82.69 224 ASN A O 1
ATOM 1716 N N . TYR A 1 225 ? -2.012 -8.141 -25.844 1 83.44 225 TYR A N 1
ATOM 1717 C CA . TYR A 1 225 ? -0.812 -8.562 -26.547 1 83.44 225 TYR A CA 1
ATOM 1718 C C . TYR A 1 225 ? -0.209 -9.805 -25.922 1 83.44 225 TYR A C 1
ATOM 1720 O O . TYR A 1 225 ? 0.401 -10.633 -26.594 1 83.44 225 TYR A O 1
ATOM 1728 N N . TYR A 1 226 ? -0.33 -9.867 -24.672 1 91.25 226 TYR A N 1
ATOM 1729 C CA . TYR A 1 226 ? 0.167 -11.039 -23.953 1 91.25 226 TYR A CA 1
ATOM 1730 C C . TYR A 1 226 ? -0.793 -11.445 -22.844 1 91.25 226 TYR A C 1
ATOM 1732 O O . TYR A 1 226 ? -1.739 -10.719 -22.531 1 91.25 226 TYR A O 1
ATOM 1740 N N . ARG A 1 227 ? -0.563 -12.648 -22.328 1 93.12 227 ARG A N 1
ATOM 1741 C CA . ARG A 1 227 ? -1.441 -13.172 -21.281 1 93.12 227 ARG A CA 1
ATOM 1742 C C . ARG A 1 227 ? -0.722 -13.227 -19.938 1 93.12 227 ARG A C 1
ATOM 1744 O O . ARG A 1 227 ? -1.345 -13.062 -18.891 1 93.12 227 ARG A O 1
ATOM 1751 N N . VAL A 1 228 ? 0.597 -13.484 -20.047 1 95.44 228 VAL A N 1
ATOM 1752 C CA . VAL A 1 228 ? 1.389 -13.617 -18.828 1 95.44 228 VAL A CA 1
ATOM 1753 C C . VAL A 1 228 ? 2.699 -12.852 -18.984 1 95.44 228 VAL A C 1
ATOM 1755 O O . VAL A 1 228 ? 3.377 -12.953 -20 1 95.44 228 VAL A O 1
ATOM 1758 N N . LYS A 1 229 ? 2.973 -12.031 -18.031 1 95.12 229 LYS A N 1
ATOM 1759 C CA . LYS A 1 229 ? 4.289 -11.406 -17.922 1 95.12 229 LYS A CA 1
ATOM 1760 C C . LYS A 1 229 ? 5.195 -12.18 -16.969 1 95.12 229 LYS A C 1
ATOM 1762 O O . LYS A 1 229 ? 4.855 -12.359 -15.797 1 95.12 229 LYS A O 1
ATOM 1767 N N . LEU A 1 230 ? 6.289 -12.641 -17.5 1 96.44 230 LEU A N 1
ATOM 1768 C CA . LEU A 1 230 ? 7.305 -13.297 -16.688 1 96.44 230 LEU A CA 1
ATOM 1769 C C . LEU A 1 230 ? 8.438 -12.328 -16.359 1 96.44 230 LEU A C 1
ATOM 1771 O O . LEU A 1 230 ? 8.852 -11.539 -17.203 1 96.44 230 LEU A O 1
ATOM 1775 N N . THR A 1 231 ? 8.812 -12.367 -15.125 1 96.56 231 THR A N 1
ATOM 1776 C CA . THR A 1 231 ? 9.922 -11.508 -14.711 1 96.56 231 THR A CA 1
ATOM 1777 C C . THR A 1 231 ? 11.055 -12.336 -14.117 1 96.56 231 THR A C 1
ATOM 1779 O O . THR A 1 231 ? 10.812 -13.305 -13.391 1 96.56 231 THR A O 1
ATOM 1782 N N . LEU A 1 232 ? 12.266 -12.031 -14.477 1 97.06 232 LEU A N 1
ATOM 1783 C CA . LEU A 1 232 ? 13.484 -12.578 -13.898 1 97.06 232 LEU A CA 1
ATOM 1784 C C . LEU A 1 232 ? 14.297 -11.484 -13.219 1 97.06 232 LEU A C 1
ATOM 1786 O O . LEU A 1 232 ? 14.516 -10.414 -13.789 1 97.06 232 LEU A O 1
ATOM 1790 N N . ASP A 1 233 ? 14.688 -11.742 -11.969 1 96.38 233 ASP A N 1
ATOM 1791 C CA . ASP A 1 233 ? 15.461 -10.781 -11.195 1 96.38 233 ASP A CA 1
ATOM 1792 C C . ASP A 1 233 ? 16.656 -11.445 -10.523 1 96.38 233 ASP A C 1
ATOM 1794 O O . ASP A 1 233 ? 16.547 -12.57 -10.031 1 96.38 233 ASP A O 1
ATOM 1798 N N . SER A 1 234 ? 17.812 -10.742 -10.539 1 96.62 234 SER A N 1
ATOM 1799 C CA . SER A 1 234 ? 19 -11.297 -9.922 1 96.62 234 SER A CA 1
ATOM 1800 C C . SER A 1 234 ? 20.016 -10.203 -9.586 1 96.62 234 SER A C 1
ATOM 1802 O O . SER A 1 234 ? 19.938 -9.102 -10.133 1 96.62 234 SER A O 1
ATOM 1804 N N . GLU A 1 235 ? 20.844 -10.477 -8.625 1 95.19 235 GLU A N 1
ATOM 1805 C CA . GLU A 1 235 ? 21.984 -9.602 -8.328 1 95.19 235 GLU A CA 1
ATOM 1806 C C . GLU A 1 235 ? 23.172 -9.914 -9.219 1 95.19 235 GLU A C 1
ATOM 1808 O O . GLU A 1 235 ? 24.172 -9.188 -9.195 1 95.19 235 GLU A O 1
ATOM 1813 N N . SER A 1 236 ? 23.094 -10.953 -9.953 1 95.88 236 SER A N 1
ATOM 1814 C CA . SER A 1 236 ? 24.125 -11.367 -10.891 1 95.88 236 SER A CA 1
ATOM 1815 C C . SER A 1 236 ? 23.609 -11.32 -12.328 1 95.88 236 SER A C 1
ATOM 1817 O O . SER A 1 236 ? 22.688 -12.062 -12.688 1 95.88 236 SER A O 1
ATOM 1819 N N . GLU A 1 237 ? 24.266 -10.539 -13.109 1 95.94 237 GLU A N 1
ATOM 1820 C CA . GLU A 1 237 ? 23.875 -10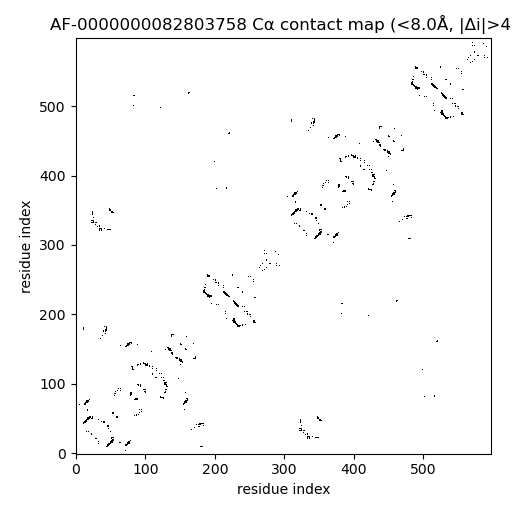.445 -14.516 1 95.94 237 GLU A CA 1
ATOM 1821 C C . GLU A 1 237 ? 24.078 -11.773 -15.234 1 95.94 237 GLU A C 1
ATOM 1823 O O . GLU A 1 237 ? 23.266 -12.156 -16.094 1 95.94 237 GLU A O 1
ATOM 1828 N N . GLN A 1 238 ? 25.094 -12.469 -14.906 1 97.56 238 GLN A N 1
ATOM 1829 C CA . GLN A 1 238 ? 25.391 -13.758 -15.508 1 97.56 238 GLN A CA 1
ATOM 1830 C C . GLN A 1 238 ? 24.312 -14.781 -15.203 1 97.56 238 GLN A C 1
ATOM 1832 O O . GLN A 1 238 ? 23.828 -15.469 -16.109 1 97.56 238 GLN A O 1
ATOM 1837 N N . ASP A 1 239 ? 23.953 -14.859 -13.906 1 97.88 239 ASP A N 1
ATOM 1838 C CA . ASP A 1 239 ? 22.891 -15.789 -13.516 1 97.88 239 ASP A CA 1
ATOM 1839 C C . ASP A 1 239 ? 21.578 -15.453 -14.211 1 97.88 239 ASP A C 1
ATOM 1841 O O . ASP A 1 239 ? 20.844 -16.344 -14.625 1 97.88 239 ASP A O 1
ATOM 1845 N N . LEU A 1 240 ? 21.328 -14.164 -14.32 1 97.94 240 LEU A N 1
ATOM 1846 C CA . LEU A 1 240 ? 20.109 -13.711 -14.969 1 97.94 240 LEU A CA 1
ATOM 1847 C C . LEU A 1 240 ? 20.062 -14.164 -16.422 1 97.94 240 LEU A C 1
ATOM 1849 O O . LEU A 1 240 ? 19.047 -14.688 -16.891 1 97.94 240 LEU A O 1
ATOM 1853 N N . GLU A 1 241 ? 21.125 -14 -17.125 1 97.88 241 GLU A N 1
ATOM 1854 C CA . GLU A 1 241 ? 21.188 -14.352 -18.531 1 97.88 241 GLU A CA 1
ATOM 1855 C C . GLU A 1 241 ? 21.078 -15.859 -18.734 1 97.88 241 GLU A C 1
ATOM 1857 O O . GLU A 1 241 ? 20.453 -16.328 -19.688 1 97.88 241 GLU A O 1
ATOM 1862 N N . GLU A 1 242 ? 21.688 -16.547 -17.875 1 98.19 242 GLU A N 1
ATOM 1863 C CA . GLU A 1 242 ? 21.594 -18 -17.938 1 98.19 242 GLU A CA 1
ATOM 1864 C C . GLU A 1 242 ? 20.156 -18.469 -17.734 1 98.19 242 GLU A C 1
ATOM 1866 O O . GLU A 1 242 ? 19.672 -19.344 -18.469 1 98.19 242 GLU A O 1
ATOM 1871 N N . ALA A 1 243 ? 19.5 -17.906 -16.766 1 98.19 243 ALA A N 1
ATOM 1872 C CA . ALA A 1 243 ? 18.125 -18.266 -16.484 1 98.19 243 ALA A CA 1
ATOM 1873 C C . ALA A 1 243 ? 17.203 -17.859 -17.641 1 98.19 243 ALA A C 1
ATOM 1875 O O . ALA A 1 243 ? 16.281 -18.594 -18 1 98.19 243 ALA A O 1
ATOM 1876 N N . TYR A 1 244 ? 17.469 -16.672 -18.141 1 97.56 244 TYR A N 1
ATOM 1877 C CA . TYR A 1 244 ? 16.703 -16.188 -19.281 1 97.56 244 TYR A CA 1
ATOM 1878 C C . TYR A 1 244 ? 16.828 -17.141 -20.469 1 97.56 244 TYR A C 1
ATOM 1880 O O . TYR A 1 244 ? 15.828 -17.516 -21.078 1 97.56 244 TYR A O 1
ATOM 1888 N N . GLY A 1 245 ? 18.047 -17.516 -20.781 1 97.12 245 GLY A N 1
ATOM 1889 C CA . GLY A 1 245 ? 18.281 -18.469 -21.859 1 97.12 245 GLY A CA 1
ATOM 1890 C C . GLY A 1 245 ? 17.594 -19.812 -21.625 1 97.12 245 GLY A C 1
ATOM 1891 O O . GLY A 1 245 ? 16.984 -20.359 -22.547 1 97.12 245 GLY A O 1
ATOM 1892 N N . PHE A 1 246 ? 17.719 -20.281 -20.453 1 97.88 246 PHE A N 1
ATOM 1893 C CA . PHE A 1 246 ? 17.062 -21.547 -20.078 1 97.88 246 PHE A CA 1
ATOM 1894 C C . PHE A 1 246 ? 15.562 -21.453 -20.297 1 97.88 246 PHE A C 1
ATOM 1896 O O . PHE A 1 246 ? 14.969 -22.344 -20.906 1 97.88 246 PHE A O 1
ATOM 1903 N N . LEU A 1 247 ? 14.945 -20.375 -19.797 1 97.12 247 LEU A N 1
ATOM 1904 C CA . LEU A 1 247 ? 13.508 -20.172 -19.906 1 97.12 247 LEU A CA 1
ATOM 1905 C C . LEU A 1 247 ? 13.07 -20.094 -21.359 1 97.12 247 LEU A C 1
ATOM 1907 O O . LEU A 1 247 ? 12.109 -20.75 -21.766 1 97.12 247 LEU A O 1
ATOM 1911 N N . MET A 1 248 ? 13.805 -19.375 -22.156 1 95.94 248 MET A N 1
ATOM 1912 C CA . MET A 1 248 ? 13.461 -19.172 -23.547 1 95.94 248 MET A CA 1
ATOM 1913 C C . MET A 1 248 ? 13.555 -20.484 -24.328 1 95.94 248 MET A C 1
ATOM 1915 O O . MET A 1 248 ? 12.773 -20.719 -25.25 1 95.94 248 MET A O 1
ATOM 1919 N N . ARG A 1 249 ? 14.484 -21.312 -23.906 1 96.12 249 ARG A N 1
ATOM 1920 C CA . ARG A 1 249 ? 14.664 -22.594 -24.578 1 96.12 249 ARG A CA 1
ATOM 1921 C C . ARG A 1 249 ? 13.547 -23.562 -24.203 1 96.12 249 ARG A C 1
ATOM 1923 O O . ARG A 1 249 ? 13.148 -24.406 -25.016 1 96.12 249 ARG A O 1
ATOM 1930 N N . GLN A 1 250 ? 13.086 -23.406 -23.062 1 96.19 250 GLN A N 1
ATOM 1931 C CA . GLN A 1 250 ? 12.125 -24.375 -22.547 1 96.19 250 GLN A CA 1
ATOM 1932 C C . GLN A 1 250 ? 10.695 -23.984 -22.922 1 96.19 250 GLN A C 1
ATOM 1934 O O . GLN A 1 250 ? 9.805 -24.828 -22.969 1 96.19 250 GLN A O 1
ATOM 1939 N N . LEU A 1 251 ? 10.469 -22.703 -23.109 1 95.94 251 LEU A N 1
ATOM 1940 C CA . LEU A 1 251 ? 9.133 -22.25 -23.484 1 95.94 251 LEU A CA 1
ATOM 1941 C C . LEU A 1 251 ? 8.727 -22.828 -24.828 1 95.94 251 LEU A C 1
ATOM 1943 O O . LEU A 1 251 ? 9.547 -22.938 -25.75 1 95.94 251 LEU A O 1
ATOM 1947 N N . PRO A 1 252 ? 7.426 -23.281 -24.922 1 93.31 252 PRO A N 1
ATOM 1948 C CA . PRO A 1 252 ? 6.98 -23.734 -26.25 1 93.31 252 PRO A CA 1
ATOM 1949 C C . PRO A 1 252 ? 7.234 -22.719 -27.344 1 93.31 252 PRO A C 1
ATOM 1951 O O . PRO A 1 252 ? 7.125 -21.5 -27.109 1 93.31 252 PRO A O 1
ATOM 1954 N N . PRO A 1 253 ? 7.555 -23.172 -28.531 1 90.38 253 PRO A N 1
ATOM 1955 C CA . PRO A 1 253 ? 7.84 -22.25 -29.641 1 90.38 253 PRO A CA 1
ATOM 1956 C C . PRO A 1 253 ? 6.672 -21.312 -29.938 1 90.38 253 PRO A C 1
ATOM 1958 O O . PRO A 1 253 ? 5.516 -21.75 -29.953 1 90.38 253 PRO A O 1
ATOM 1961 N N . GLY A 1 254 ? 6.973 -20.031 -30.094 1 88.5 254 GLY A N 1
ATOM 1962 C CA . GLY A 1 254 ? 5.984 -19.062 -30.562 1 88.5 254 GLY A CA 1
ATOM 1963 C C . GLY A 1 254 ? 5.203 -18.422 -29.422 1 88.5 254 GLY A C 1
ATOM 1964 O O . GLY A 1 254 ? 4.418 -17.5 -29.656 1 88.5 254 GLY A O 1
ATOM 1965 N N . VAL A 1 255 ? 5.406 -18.875 -28.203 1 90.12 255 VAL A N 1
ATOM 1966 C CA . VAL A 1 255 ? 4.566 -18.359 -27.125 1 90.12 255 VAL A CA 1
ATOM 1967 C C . VAL A 1 255 ? 5.152 -17.047 -26.609 1 90.12 255 VAL A C 1
ATOM 1969 O O . VAL A 1 255 ? 4.418 -16.188 -26.125 1 90.12 255 VAL A O 1
ATOM 1972 N N . ALA A 1 256 ? 6.441 -16.953 -26.656 1 92.38 256 ALA A N 1
ATOM 1973 C CA . ALA A 1 256 ? 7.074 -15.703 -26.266 1 92.38 256 ALA A CA 1
ATOM 1974 C C . ALA A 1 256 ? 6.859 -14.625 -27.328 1 92.38 256 ALA A C 1
ATOM 1976 O O . ALA A 1 256 ? 7.102 -14.852 -28.516 1 92.38 256 ALA A O 1
ATOM 1977 N N . VAL A 1 257 ? 6.34 -13.484 -26.875 1 88.31 257 VAL A N 1
ATOM 1978 C CA . VAL A 1 257 ? 6.043 -12.43 -27.844 1 88.31 257 VAL A CA 1
ATOM 1979 C C . VAL A 1 257 ? 6.891 -11.195 -27.531 1 88.31 257 VAL A C 1
ATOM 1981 O O . VAL A 1 257 ? 7.164 -10.906 -26.375 1 88.31 257 VAL A O 1
ATOM 1984 N N . PRO A 1 258 ? 7.43 -10.578 -28.578 1 75.06 258 PRO A N 1
ATOM 1985 C CA . PRO A 1 258 ? 8.203 -9.359 -28.344 1 75.06 258 PRO A CA 1
ATOM 1986 C C . PRO A 1 258 ? 7.348 -8.203 -27.828 1 75.06 258 PRO A C 1
ATOM 1988 O O . PRO A 1 258 ? 6.168 -8.109 -28.172 1 75.06 258 PRO A O 1
ATOM 1991 N N . LEU A 1 259 ? 7.434 -7.82 -26.562 1 63.84 259 LEU A N 1
ATOM 1992 C CA . LEU A 1 259 ? 6.656 -6.664 -26.141 1 63.84 259 LEU A CA 1
ATOM 1993 C C . LEU A 1 259 ? 7.074 -5.41 -26.906 1 63.84 259 LEU A C 1
ATOM 1995 O O . LEU A 1 259 ? 8.25 -5.039 -26.906 1 63.84 259 LEU A O 1
ATOM 1999 N N . VAL A 1 260 ? 6.48 -5.156 -28.047 1 50.5 260 VAL A N 1
ATOM 2000 C CA . VAL A 1 260 ? 6.617 -3.816 -28.609 1 50.5 260 VAL A CA 1
ATOM 2001 C C . VAL A 1 260 ? 6.109 -2.779 -27.609 1 50.5 260 VAL A C 1
ATOM 2003 O O . VAL A 1 260 ? 4.914 -2.725 -27.312 1 50.5 260 VAL A O 1
ATOM 2006 N N . THR A 1 261 ? 6.656 -2.912 -26.484 1 46.78 261 THR A N 1
ATOM 2007 C CA . THR A 1 261 ? 6.25 -1.952 -25.453 1 46.78 261 THR A CA 1
ATOM 2008 C C . THR A 1 261 ? 5.68 -0.691 -26.094 1 46.78 261 THR A C 1
ATOM 2010 O O . THR A 1 261 ? 4.676 -0.148 -25.625 1 46.78 261 THR A O 1
ATOM 2013 N N . ASP A 1 262 ? 6.684 0.066 -26.75 1 40.56 262 ASP A N 1
ATOM 2014 C CA . ASP A 1 262 ? 6.445 1.476 -27.031 1 40.56 262 ASP A CA 1
ATOM 2015 C C . ASP A 1 262 ? 5.336 1.638 -28.078 1 40.56 262 ASP A C 1
ATOM 2017 O O . ASP A 1 262 ? 5.609 1.805 -29.266 1 40.56 262 ASP A O 1
ATOM 2021 N N . TYR A 1 263 ? 4.629 0.738 -28.234 1 39.25 263 TYR A N 1
ATOM 2022 C CA . TYR A 1 263 ? 3.768 1.176 -29.328 1 39.25 263 TYR A CA 1
ATOM 2023 C C . TYR A 1 263 ? 3.305 2.611 -29.109 1 39.25 263 TYR A C 1
ATOM 2025 O O . TYR A 1 263 ? 3.17 3.377 -30.078 1 39.25 263 TYR A O 1
ATOM 2033 N N . VAL A 1 264 ? 3.006 2.885 -27.953 1 38.38 264 VAL A N 1
ATOM 2034 C CA . VAL A 1 264 ? 2.674 4.277 -27.672 1 38.38 264 VAL A CA 1
ATOM 2035 C C . VAL A 1 264 ? 3.912 5.152 -27.859 1 38.38 264 VAL A C 1
ATOM 2037 O O . VAL A 1 264 ? 3.838 6.227 -28.453 1 38.38 264 VAL A O 1
ATOM 2040 N N . SER A 1 265 ? 5.07 4.676 -27.484 1 38.31 265 SER A N 1
ATOM 2041 C CA . SER A 1 265 ? 6.273 5.418 -27.828 1 38.31 265 SER A CA 1
ATOM 2042 C C . SER A 1 265 ? 6.594 5.27 -29.312 1 38.31 265 SER A C 1
ATOM 2044 O O . SER A 1 265 ? 7.051 6.219 -29.953 1 38.31 265 SER A O 1
ATOM 2046 N N . ARG A 1 266 ? 6.426 4.16 -29.938 1 40.84 266 ARG A N 1
ATOM 2047 C CA . ARG A 1 266 ? 6.617 3.975 -31.375 1 40.84 266 ARG A CA 1
ATOM 2048 C C . ARG A 1 266 ? 5.469 4.594 -32.156 1 40.84 266 ARG A C 1
ATOM 2050 O O . ARG A 1 266 ? 5.684 5.195 -33.219 1 40.84 266 ARG A O 1
ATOM 2057 N N . ALA A 1 267 ? 4.297 4.289 -31.656 1 40.16 267 ALA A N 1
ATOM 2058 C CA . ALA A 1 267 ? 3.174 4.98 -32.281 1 40.16 267 ALA A CA 1
ATOM 2059 C C . ALA A 1 267 ? 3.299 6.492 -32.125 1 40.16 267 ALA A C 1
ATOM 2061 O O . ALA A 1 267 ? 3.059 7.25 -33.062 1 40.16 267 ALA A O 1
ATOM 2062 N N . ALA A 1 268 ? 3.748 6.855 -30.875 1 39.69 268 ALA A N 1
ATOM 2063 C CA . ALA A 1 268 ? 4.086 8.266 -30.719 1 39.69 268 ALA A CA 1
ATOM 2064 C C . ALA A 1 268 ? 5.277 8.641 -31.594 1 39.69 268 ALA A C 1
ATOM 2066 O O . ALA A 1 268 ? 5.254 9.672 -32.281 1 39.69 268 ALA A O 1
ATOM 2067 N N . ALA A 1 269 ? 6.246 7.762 -31.578 1 42.78 269 ALA A N 1
ATOM 2068 C CA . ALA A 1 269 ? 7.379 8.023 -32.469 1 42.78 269 ALA A CA 1
ATOM 2069 C C . ALA A 1 269 ? 6.984 7.871 -33.938 1 42.78 269 ALA A C 1
ATOM 2071 O O . ALA A 1 269 ? 7.395 8.664 -34.781 1 42.78 269 ALA A O 1
ATOM 2072 N N . GLU A 1 270 ? 6.289 6.961 -34.219 1 44 270 GLU A N 1
ATOM 2073 C CA . GLU A 1 270 ? 5.801 6.809 -35.562 1 44 270 GLU A CA 1
ATOM 2074 C C . GLU A 1 270 ? 4.836 7.93 -35.938 1 44 270 GLU A C 1
ATOM 2076 O O . GLU A 1 270 ? 4.891 8.461 -37.062 1 44 270 GLU A O 1
ATOM 2081 N N . VAL A 1 271 ? 4.047 8.234 -35 1 43.31 271 VAL A N 1
ATOM 2082 C CA . VAL A 1 271 ? 3.195 9.406 -35.188 1 43.31 271 VAL A CA 1
ATOM 2083 C C . VAL A 1 271 ? 4.055 10.664 -35.25 1 43.31 271 VAL A C 1
ATOM 2085 O O . VAL A 1 271 ? 3.846 11.531 -36.094 1 43.31 271 VAL A O 1
ATOM 2088 N N . TYR A 1 272 ? 5.039 10.656 -34.344 1 42 272 TYR A N 1
ATOM 2089 C CA . TYR A 1 272 ? 5.98 11.773 -34.406 1 42 272 TYR A CA 1
ATOM 2090 C C . TYR A 1 272 ? 6.828 11.688 -35.688 1 42 272 TYR A C 1
ATOM 2092 O O . TYR A 1 272 ? 7.09 12.703 -36.312 1 42 272 TYR A O 1
ATOM 2100 N N . SER A 1 273 ? 7.32 10.531 -35.969 1 42.91 273 SER A N 1
ATOM 2101 C CA . SER A 1 273 ? 8.062 10.375 -37.219 1 42.91 273 SER A CA 1
ATOM 2102 C C . SER A 1 273 ? 7.188 10.68 -38.438 1 42.91 273 SER A C 1
ATOM 2104 O O . SER A 1 273 ? 7.625 11.336 -39.375 1 42.91 273 SER A O 1
ATOM 2106 N N . LEU A 1 274 ? 6.055 10.172 -38.344 1 40.16 274 LEU A N 1
ATOM 2107 C CA . LEU A 1 274 ? 5.113 10.531 -39.406 1 40.16 274 LEU A CA 1
ATOM 2108 C C . LEU A 1 274 ? 4.812 12.023 -39.375 1 40.16 274 LEU A C 1
ATOM 2110 O O . LEU A 1 274 ? 4.711 12.664 -40.438 1 40.16 274 LEU A O 1
ATOM 2114 N N . ALA A 1 275 ? 4.77 12.484 -38.094 1 40.81 275 ALA A N 1
ATOM 2115 C CA . ALA A 1 275 ? 4.598 13.93 -37.969 1 40.81 275 ALA A CA 1
ATOM 2116 C C . ALA A 1 275 ? 5.836 14.68 -38.469 1 40.81 275 ALA A C 1
ATOM 2118 O O . ALA A 1 275 ? 5.723 15.719 -39.094 1 40.81 275 ALA A O 1
ATOM 2119 N N . GLU A 1 276 ? 6.992 14.102 -38.125 1 43.88 276 GLU A N 1
ATOM 2120 C CA . GLU A 1 276 ? 8.227 14.719 -38.594 1 43.88 276 GLU A CA 1
ATOM 2121 C C . GLU A 1 276 ? 8.461 14.414 -40.062 1 43.88 276 GLU A C 1
ATOM 2123 O O . GLU A 1 276 ? 9.109 15.188 -40.781 1 43.88 276 GLU A O 1
ATOM 2128 N N . SER A 1 277 ? 8.227 13.133 -40.344 1 42.31 277 SER A N 1
ATOM 2129 C CA . SER A 1 277 ? 8.5 12.82 -41.75 1 42.31 277 SER A CA 1
ATOM 2130 C C . SER A 1 277 ? 7.547 13.562 -42.688 1 42.31 277 SER A C 1
ATOM 2132 O O . SER A 1 277 ? 7.66 13.453 -43.906 1 42.31 277 SER A O 1
ATOM 2134 N N . GLY A 1 278 ? 7.086 14.641 -42.375 1 40.25 278 GLY A N 1
ATOM 2135 C CA . GLY A 1 278 ? 6.297 15.492 -43.25 1 40.25 278 GLY A CA 1
ATOM 2136 C C . GLY A 1 278 ? 5.152 14.766 -43.906 1 40.25 278 GLY A C 1
ATOM 2137 O O . GLY A 1 278 ? 4.594 15.25 -44.906 1 40.25 278 GLY A O 1
ATOM 2138 N N . LEU A 1 279 ? 5.203 13.422 -43.781 1 36.09 279 LEU A N 1
ATOM 2139 C CA . LEU A 1 279 ? 4.195 12.75 -44.594 1 36.09 279 LEU A CA 1
ATOM 2140 C C . LEU A 1 279 ? 2.791 13.133 -44.156 1 36.09 279 LEU A C 1
ATOM 2142 O O . LEU A 1 279 ? 2.508 13.18 -42.938 1 36.09 279 LEU A O 1
ATOM 2146 N N . ASP A 1 280 ? 2.189 13.984 -44.906 1 33.94 280 ASP A N 1
ATOM 2147 C CA . ASP A 1 280 ? 0.786 14.391 -44.906 1 33.94 280 ASP A CA 1
ATOM 2148 C C . ASP A 1 280 ? -0.117 13.219 -44.5 1 33.94 280 ASP A C 1
ATOM 2150 O O . ASP A 1 280 ? -0.023 12.133 -45.094 1 33.94 280 ASP A O 1
ATOM 2154 N N . LEU A 1 281 ? -0.283 12.961 -43.219 1 36.69 281 LEU A N 1
ATOM 2155 C CA . LEU A 1 281 ? -1.385 12.023 -43.031 1 36.69 281 LEU A CA 1
ATOM 2156 C C . LEU A 1 281 ? -2.424 12.203 -44.156 1 36.69 281 LEU A C 1
ATOM 2158 O O . LEU A 1 281 ? -2.592 13.305 -44.688 1 36.69 281 LEU A O 1
ATOM 2162 N N . PRO A 1 282 ? -2.701 11.25 -44.875 1 34.44 282 PRO A N 1
ATOM 2163 C CA . PRO A 1 282 ? -3.58 11.602 -46 1 34.44 282 PRO A CA 1
ATOM 2164 C C . PRO A 1 282 ? -4.512 12.766 -45.656 1 34.44 282 PRO A C 1
ATOM 2166 O O . PRO A 1 282 ? -4.789 13.023 -44.469 1 34.44 282 PRO A O 1
ATOM 2169 N N . GLY A 1 283 ? -4.551 13.82 -46.531 1 31.56 283 GLY A N 1
ATOM 2170 C CA . GLY A 1 283 ? -5.25 15.086 -46.656 1 31.56 283 GLY A CA 1
ATOM 2171 C C . GLY A 1 283 ? -6.535 15.141 -45.875 1 31.56 283 GLY A C 1
ATOM 2172 O O . GLY A 1 283 ? -7.086 16.219 -45.625 1 31.56 283 GLY A O 1
ATOM 2173 N N . HIS A 1 284 ? -7.34 14.109 -45.875 1 33.72 284 HIS A N 1
ATOM 2174 C CA . HIS A 1 284 ? -8.695 14.289 -45.375 1 33.72 284 HIS A CA 1
ATOM 2175 C C . HIS A 1 284 ? -8.703 14.398 -43.844 1 33.72 284 HIS A C 1
ATOM 2177 O O . HIS A 1 284 ? -9.75 14.633 -43.25 1 33.72 284 HIS A O 1
ATOM 2183 N N . LEU A 1 285 ? -7.621 13.781 -43.156 1 34.59 285 LEU A N 1
ATOM 2184 C CA . LEU A 1 285 ? -7.727 14.031 -41.719 1 34.59 285 LEU A CA 1
ATOM 2185 C C . LEU A 1 285 ? -7.02 15.328 -41.344 1 34.59 285 LEU A C 1
ATOM 2187 O O . LEU A 1 285 ? -5.82 15.484 -41.594 1 34.59 285 LEU A O 1
ATOM 2191 N N . GLY A 1 286 ? -7.367 16.438 -41.844 1 32.91 286 GLY A N 1
ATOM 2192 C CA . GLY A 1 286 ? -6.98 17.828 -41.625 1 32.91 286 GLY A CA 1
ATOM 2193 C C . GLY A 1 286 ? -6.297 18.031 -40.281 1 32.91 286 GLY A C 1
ATOM 2194 O O . GLY A 1 286 ? -6.105 19.172 -39.844 1 32.91 286 GLY A O 1
ATOM 2195 N N . VAL A 1 287 ? -6.555 17.203 -39.312 1 34.12 287 VAL A N 1
ATOM 2196 C CA . VAL A 1 287 ? -5.945 17.656 -38.094 1 34.12 287 VAL A CA 1
ATOM 2197 C C . VAL A 1 287 ? -4.434 17.469 -38.156 1 34.12 287 VAL A C 1
ATOM 2199 O O . VAL A 1 287 ? -3.951 16.406 -38.531 1 34.12 287 VAL A O 1
ATOM 2202 N N . PRO A 1 288 ? -3.719 18.562 -38.281 1 35.75 288 PRO A N 1
ATOM 2203 C CA . PRO A 1 288 ? -2.256 18.5 -38.312 1 35.75 288 PRO A CA 1
ATOM 2204 C C . PRO A 1 288 ? -1.677 17.562 -37.25 1 35.75 288 PRO A C 1
ATOM 2206 O O . PRO A 1 288 ? -2.252 17.422 -36.188 1 35.75 288 PRO A O 1
ATOM 2209 N N . ALA A 1 289 ? -0.895 16.656 -37.688 1 39.75 289 ALA A N 1
ATOM 2210 C CA . ALA A 1 289 ? -0.137 15.727 -36.844 1 39.75 289 ALA A CA 1
ATOM 2211 C C . ALA A 1 289 ? 0.353 16.422 -35.562 1 39.75 289 ALA A C 1
ATOM 2213 O O . ALA A 1 289 ? 0.439 15.805 -34.5 1 39.75 289 ALA A O 1
ATOM 2214 N N . GLN A 1 290 ? 0.556 17.734 -35.656 1 40.81 290 GLN A N 1
ATOM 2215 C CA . GLN A 1 290 ? 1.008 18.5 -34.5 1 40.81 290 GLN A CA 1
ATOM 2216 C C . GLN A 1 290 ? -0.07 18.547 -33.406 1 40.81 290 GLN A C 1
ATOM 2218 O O . GLN A 1 290 ? 0.237 18.531 -32.219 1 40.81 290 GLN A O 1
ATOM 2223 N N . ALA A 1 291 ? -1.268 18.656 -33.844 1 39.91 291 ALA A N 1
ATOM 2224 C CA . ALA A 1 291 ? -2.359 18.719 -32.875 1 39.91 291 ALA A CA 1
ATOM 2225 C C . ALA A 1 291 ? -2.572 17.375 -32.188 1 39.91 291 ALA A C 1
ATOM 2227 O O . ALA A 1 291 ? -2.877 17.312 -31 1 39.91 291 ALA A O 1
ATOM 2228 N N . LEU A 1 292 ? -2.4 16.328 -32.844 1 39.19 292 LEU A N 1
ATOM 2229 C CA . LEU A 1 292 ? -2.438 15.016 -32.188 1 39.19 292 LEU A CA 1
ATOM 2230 C C . LEU A 1 292 ? -1.283 14.852 -31.219 1 39.19 292 LEU A C 1
ATOM 2232 O O . LEU A 1 292 ? -1.453 14.273 -30.141 1 39.19 292 LEU A O 1
ATOM 2236 N N . CYS A 1 293 ? -0.132 15.359 -31.484 1 40.03 293 CYS A N 1
ATOM 2237 C CA . CYS A 1 293 ? 1.002 15.305 -30.562 1 40.03 293 CYS A CA 1
ATOM 2238 C C . CYS A 1 293 ? 0.712 16.094 -29.297 1 40.03 293 CYS A C 1
ATOM 2240 O O . CYS A 1 293 ? 1.138 15.703 -28.203 1 40.03 293 CYS A O 1
ATOM 2242 N N . SER A 1 294 ? 0.167 17.234 -29.406 1 41.28 294 SER A N 1
ATOM 2243 C CA . SER A 1 294 ? -0.181 18.016 -28.219 1 41.28 294 SER A CA 1
ATOM 2244 C C . SER A 1 294 ? -1.219 17.281 -27.375 1 41.28 294 SER A C 1
ATOM 2246 O O . SER A 1 294 ? -1.212 17.391 -26.156 1 41.28 294 SER A O 1
ATOM 2248 N N . LEU A 1 295 ? -2.137 16.562 -27.938 1 36.66 295 LEU A N 1
ATOM 2249 C CA . LEU A 1 295 ? -3.105 15.781 -27.188 1 36.66 295 LEU A CA 1
ATOM 2250 C C . LEU A 1 295 ? -2.434 14.586 -26.5 1 36.66 295 LEU A C 1
ATOM 2252 O O . LEU A 1 295 ? -2.793 14.219 -25.391 1 36.66 295 LEU A O 1
ATOM 2256 N N . LEU A 1 296 ? -1.491 13.945 -27.156 1 38.28 296 LEU A N 1
ATOM 2257 C CA . LEU A 1 296 ? -0.756 12.836 -26.562 1 38.28 296 LEU A CA 1
ATOM 2258 C C . LEU A 1 296 ? 0.184 13.344 -25.469 1 38.28 296 LEU A C 1
ATOM 2260 O O . LEU A 1 296 ? 0.462 12.625 -24.5 1 38.28 296 LEU A O 1
ATOM 2264 N N . HIS A 1 297 ? 0.823 14.492 -25.547 1 38.97 297 HIS A N 1
ATOM 2265 C CA . HIS A 1 297 ? 1.619 15.062 -24.469 1 38.97 297 HIS A CA 1
ATOM 2266 C C . HIS A 1 297 ? 0.749 15.398 -23.266 1 38.97 297 HIS A C 1
ATOM 2268 O O . HIS A 1 297 ? 1.258 15.57 -22.156 1 38.97 297 HIS A O 1
ATOM 2274 N N . SER A 1 298 ? -0.458 15.742 -23.406 1 34.94 298 SER A N 1
ATOM 2275 C CA . SER A 1 298 ? -1.31 16.062 -22.266 1 34.94 298 SER A CA 1
ATOM 2276 C C . SER A 1 298 ? -1.904 14.805 -21.641 1 34.94 298 SER A C 1
ATOM 2278 O O . SER A 1 298 ? -2.559 14.867 -20.594 1 34.94 298 SER A O 1
ATOM 2280 N N . LEU A 1 299 ? -1.885 13.641 -22.266 1 30.56 299 LEU A N 1
ATOM 2281 C CA . LEU A 1 299 ? -2.322 12.398 -21.625 1 30.56 299 LEU A CA 1
ATOM 2282 C C . LEU A 1 299 ? -1.137 11.648 -21.031 1 30.56 299 LEU A C 1
ATOM 2284 O O . LEU A 1 299 ? -0.095 11.508 -21.672 1 30.56 299 LEU A O 1
ATOM 2288 N N . MET B 1 1 ? -8.391 -17.062 29.203 1 18.28 1 MET B N 1
ATOM 2289 C CA . MET B 1 1 ? -8.664 -15.633 29.094 1 18.28 1 MET B CA 1
ATOM 2290 C C . MET B 1 1 ? -9.211 -15.297 27.703 1 18.28 1 MET B C 1
ATOM 2292 O O . MET B 1 1 ? -8.508 -15.438 26.703 1 18.28 1 MET B O 1
ATOM 2296 N N . ALA B 1 2 ? -10.508 -15.43 27.531 1 24.31 2 ALA B N 1
ATOM 2297 C CA . ALA B 1 2 ? -11.398 -15.242 26.391 1 24.31 2 ALA B CA 1
ATOM 2298 C C . ALA B 1 2 ? -11.164 -13.891 25.719 1 24.31 2 ALA B C 1
ATOM 2300 O O . ALA B 1 2 ? -11.172 -12.852 26.391 1 24.31 2 ALA B O 1
ATOM 2301 N N . VAL B 1 3 ? -10.328 -13.844 24.672 1 30.48 3 VAL B N 1
ATOM 2302 C CA . VAL B 1 3 ? -10 -12.656 23.875 1 30.48 3 VAL B CA 1
ATOM 2303 C C . VAL B 1 3 ? -11.227 -11.758 23.75 1 30.48 3 VAL B C 1
ATOM 2305 O O . VAL B 1 3 ? -12.312 -12.227 23.391 1 30.48 3 VAL B O 1
ATOM 2308 N N . GLU B 1 4 ? -11.383 -10.875 24.578 1 31.78 4 GLU B N 1
ATOM 2309 C CA . GLU B 1 4 ? -12.523 -9.969 24.641 1 31.78 4 GLU B CA 1
ATOM 2310 C C . GLU B 1 4 ? -12.953 -9.516 23.25 1 31.78 4 GLU B C 1
ATOM 2312 O O . GLU B 1 4 ? -12.133 -9.078 22.453 1 31.78 4 GLU B O 1
ATOM 2317 N N . GLY B 1 5 ? -13.891 -10.117 22.609 1 35.25 5 GLY B N 1
ATOM 2318 C CA . GLY B 1 5 ? -14.547 -9.781 21.359 1 35.25 5 GLY B CA 1
ATOM 2319 C C . GLY B 1 5 ? -14.734 -8.281 21.172 1 35.25 5 GLY B C 1
ATOM 2320 O O . GLY B 1 5 ? -14.633 -7.516 22.125 1 35.25 5 GLY B O 1
ATOM 2321 N N . PRO B 1 6 ? -14.328 -7.707 19.953 1 40.53 6 PRO B N 1
ATOM 2322 C CA . PRO B 1 6 ? -14.547 -6.266 19.812 1 40.53 6 PRO B CA 1
ATOM 2323 C C . PRO B 1 6 ? -15.758 -5.77 20.594 1 40.53 6 PRO B C 1
ATOM 2325 O O . PRO B 1 6 ? -16.703 -6.527 20.828 1 40.53 6 PRO B O 1
ATOM 2328 N N . ALA B 1 7 ? -15.695 -4.762 21.406 1 39.22 7 ALA B N 1
ATOM 2329 C CA . ALA B 1 7 ? -16.828 -4.117 22.078 1 39.22 7 ALA B CA 1
ATOM 2330 C C . ALA B 1 7 ? -18.047 -4.043 21.156 1 39.22 7 ALA B C 1
ATOM 2332 O O . ALA B 1 7 ? -17.906 -3.844 19.938 1 39.22 7 ALA B O 1
ATOM 2333 N N . ARG B 1 8 ? -19.234 -4.453 21.375 1 44.56 8 ARG B N 1
ATOM 2334 C CA . ARG B 1 8 ? -20.516 -4.66 20.734 1 44.56 8 ARG B CA 1
ATOM 2335 C C . ARG B 1 8 ? -20.812 -3.545 19.734 1 44.56 8 ARG B C 1
ATOM 2337 O O . ARG B 1 8 ? -21.516 -3.76 18.734 1 44.56 8 ARG B O 1
ATOM 2344 N N . GLY B 1 9 ? -20.641 -2.207 19.906 1 51.34 9 GLY B N 1
ATOM 2345 C CA . GLY B 1 9 ? -21.172 -1.064 19.188 1 51.34 9 GLY B CA 1
ATOM 2346 C C . GLY B 1 9 ? -20.203 -0.477 18.188 1 51.34 9 GLY B C 1
ATOM 2347 O O . GLY B 1 9 ? -20.5 0.517 17.516 1 51.34 9 GLY B O 1
ATOM 2348 N N . SER B 1 10 ? -18.844 -0.937 18.125 1 65.81 10 SER B N 1
ATOM 2349 C CA . SER B 1 10 ? -17.844 -0.239 17.328 1 65.81 10 SER B CA 1
ATOM 2350 C C . SER B 1 10 ? -17.797 -0.8 15.906 1 65.81 10 SER B C 1
ATOM 2352 O O . SER B 1 10 ? -18.188 -1.946 15.672 1 65.81 10 SER B O 1
ATOM 2354 N N . ALA B 1 11 ? -17.578 0.087 14.898 1 79.88 11 ALA B N 1
ATOM 2355 C CA . ALA B 1 11 ? -17.469 -0.226 13.477 1 79.88 11 ALA B CA 1
ATOM 2356 C C . ALA B 1 11 ? -16.5 -1.392 13.242 1 79.88 11 ALA B C 1
ATOM 2358 O O . ALA B 1 11 ? -15.492 -1.518 13.93 1 79.88 11 ALA B O 1
ATOM 2359 N N . SER B 1 12 ? -16.984 -2.404 12.438 1 94.44 12 SER B N 1
ATOM 2360 C CA . SER B 1 12 ? -16.094 -3.467 11.984 1 94.4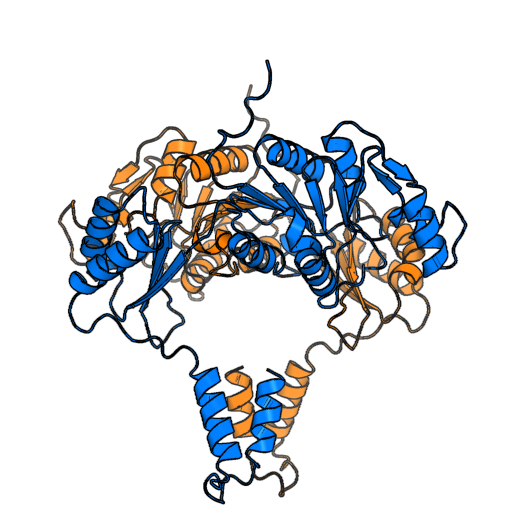4 12 SER B CA 1
ATOM 2361 C C . SER B 1 12 ? -14.828 -2.896 11.359 1 94.44 12 SER B C 1
ATOM 2363 O O . SER B 1 12 ? -14.875 -1.884 10.664 1 94.44 12 SER B O 1
ATOM 2365 N N . THR B 1 13 ? -13.727 -3.488 11.703 1 97.88 13 THR B N 1
ATOM 2366 C CA . THR B 1 13 ? -12.445 -3.061 11.164 1 97.88 13 THR B CA 1
ATOM 2367 C C . THR B 1 13 ? -11.875 -4.117 10.219 1 97.88 13 THR B C 1
ATOM 2369 O O . THR B 1 13 ? -12.25 -5.289 10.289 1 97.88 13 THR B O 1
ATOM 2372 N N . ALA B 1 14 ? -11.047 -3.656 9.312 1 98.75 14 ALA B N 1
ATOM 2373 C CA . ALA B 1 14 ? -10.414 -4.586 8.375 1 98.75 14 ALA B CA 1
ATOM 2374 C C . ALA B 1 14 ? -8.93 -4.273 8.219 1 98.75 14 ALA B C 1
ATOM 2376 O O . ALA B 1 14 ? -8.516 -3.119 8.336 1 98.75 14 ALA B O 1
ATOM 2377 N N . GLY B 1 15 ? -8.141 -5.262 8.094 1 98.88 15 GLY B N 1
ATOM 2378 C CA . GLY B 1 15 ? -6.777 -5.195 7.582 1 98.88 15 GLY B CA 1
ATOM 2379 C C . GLY B 1 15 ? -6.625 -5.82 6.211 1 98.88 15 GLY B C 1
ATOM 2380 O O . GLY B 1 15 ? -7.234 -6.852 5.918 1 98.88 15 GLY B O 1
ATOM 2381 N N . ILE B 1 16 ? -5.887 -5.145 5.344 1 98.94 16 ILE B N 1
ATOM 2382 C CA . ILE B 1 16 ? -5.66 -5.641 3.99 1 98.94 16 ILE B CA 1
ATOM 2383 C C . ILE B 1 16 ? -4.199 -6.055 3.832 1 98.94 16 ILE B C 1
ATOM 2385 O O . ILE B 1 16 ? -3.291 -5.316 4.227 1 98.94 16 ILE B O 1
ATOM 2389 N N . ILE B 1 17 ? -3.982 -7.223 3.33 1 98.94 17 ILE B N 1
ATOM 2390 C CA . ILE B 1 17 ? -2.637 -7.711 3.053 1 98.94 17 ILE B CA 1
ATOM 2391 C C . ILE B 1 17 ? -2.473 -7.953 1.555 1 98.94 17 ILE B C 1
ATOM 2393 O O . ILE B 1 17 ? -3.084 -8.867 0.998 1 98.94 17 ILE B O 1
ATOM 2397 N N . VAL B 1 18 ? -1.69 -7.113 0.933 1 98.94 18 VAL B N 1
ATOM 2398 C CA . VAL B 1 18 ? -1.355 -7.293 -0.476 1 98.94 18 VAL B CA 1
ATOM 2399 C C . VAL 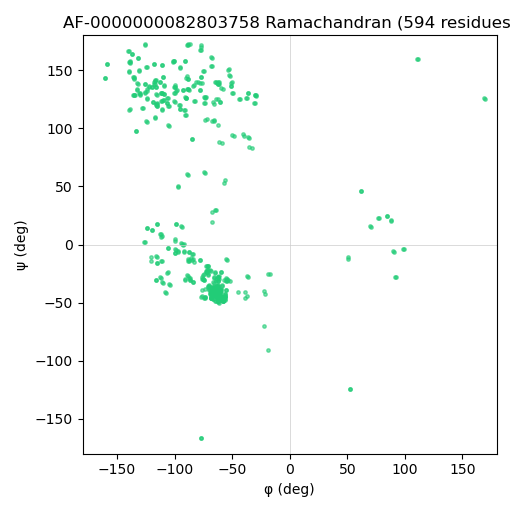B 1 18 ? -0.09 -8.141 -0.603 1 98.94 18 VAL B C 1
ATOM 2401 O O . VAL B 1 18 ? 0.942 -7.816 -0.01 1 98.94 18 VAL B O 1
ATOM 2404 N N . ILE B 1 19 ? -0.197 -9.188 -1.373 1 98.88 19 ILE B N 1
ATOM 2405 C CA . ILE B 1 19 ? 0.897 -10.148 -1.499 1 98.88 19 ILE B CA 1
ATOM 2406 C C . ILE B 1 19 ? 1.426 -10.141 -2.932 1 98.88 19 ILE B C 1
ATOM 2408 O O . ILE B 1 19 ? 0.697 -10.469 -3.871 1 98.88 19 ILE B O 1
ATOM 2412 N N . GLY B 1 20 ? 2.715 -9.805 -3.072 1 98.12 20 GLY B N 1
ATOM 2413 C CA . GLY B 1 20 ? 3.289 -9.812 -4.406 1 98.12 20 GLY B CA 1
ATOM 2414 C C . GLY B 1 20 ? 4.664 -9.172 -4.469 1 98.12 20 GLY B C 1
ATOM 2415 O O . GLY B 1 20 ? 4.816 -7.984 -4.18 1 98.12 20 GLY B O 1
ATOM 2416 N N . ASP B 1 21 ? 5.625 -9.898 -4.984 1 97.5 21 ASP B N 1
ATOM 2417 C CA . ASP B 1 21 ? 6.98 -9.383 -5.168 1 97.5 21 ASP B CA 1
ATOM 2418 C C . ASP B 1 21 ? 6.992 -8.203 -6.141 1 97.5 21 ASP B C 1
ATOM 2420 O O . ASP B 1 21 ? 7.793 -7.281 -5.992 1 97.5 21 ASP B O 1
ATOM 2424 N N . GLU B 1 22 ? 6.156 -8.305 -7.121 1 96.62 22 GLU B N 1
ATOM 2425 C CA . GLU B 1 22 ? 6.164 -7.293 -8.172 1 96.62 22 GLU B CA 1
ATOM 2426 C C . GLU B 1 22 ? 5.816 -5.914 -7.617 1 96.62 22 GLU B C 1
ATOM 2428 O O . GLU B 1 22 ? 6.227 -4.895 -8.18 1 96.62 22 GLU B O 1
ATOM 2433 N N . ILE B 1 23 ? 5.043 -5.902 -6.535 1 97.94 23 ILE B N 1
ATOM 2434 C CA . ILE B 1 23 ? 4.699 -4.633 -5.898 1 97.94 23 ILE B CA 1
ATOM 2435 C C . ILE B 1 23 ? 5.914 -4.082 -5.156 1 97.94 23 ILE B C 1
ATOM 2437 O O . ILE B 1 23 ? 6.262 -2.908 -5.312 1 97.94 23 ILE B O 1
ATOM 2441 N N . LEU B 1 24 ? 6.586 -4.906 -4.441 1 98.5 24 LEU B N 1
ATOM 2442 C CA . LEU B 1 24 ? 7.719 -4.496 -3.621 1 98.5 24 LEU B CA 1
ATOM 2443 C C . LEU B 1 24 ? 8.93 -4.16 -4.488 1 98.5 24 LEU B C 1
ATOM 2445 O O . LEU B 1 24 ? 9.781 -3.361 -4.094 1 98.5 24 LEU B O 1
ATOM 2449 N N . LYS B 1 25 ? 8.977 -4.711 -5.672 1 97.06 25 LYS B N 1
ATOM 2450 C CA . LYS B 1 25 ? 10.07 -4.445 -6.602 1 97.06 25 LYS B CA 1
ATOM 2451 C C . LYS B 1 25 ? 9.781 -3.209 -7.449 1 97.06 25 LYS B C 1
ATOM 2453 O O . LYS B 1 25 ? 10.625 -2.781 -8.234 1 97.06 25 LYS B O 1
ATOM 2458 N N . GLY B 1 26 ? 8.594 -2.678 -7.32 1 96.25 26 GLY B N 1
ATOM 2459 C CA . GLY B 1 26 ? 8.219 -1.498 -8.086 1 96.25 26 GLY B CA 1
ATOM 2460 C C . GLY B 1 26 ? 7.879 -1.807 -9.531 1 96.25 26 GLY B C 1
ATOM 2461 O O . GLY B 1 26 ? 7.961 -0.931 -10.398 1 96.25 26 GLY B O 1
ATOM 2462 N N . HIS B 1 27 ? 7.508 -3.053 -9.836 1 93.31 27 HIS B N 1
ATOM 2463 C CA . HIS B 1 27 ? 7.137 -3.439 -11.195 1 93.31 27 HIS B CA 1
ATOM 2464 C C . HIS B 1 27 ? 5.656 -3.17 -11.461 1 93.31 27 HIS B C 1
ATOM 2466 O O . HIS B 1 27 ? 5.262 -2.912 -12.602 1 93.31 27 HIS B O 1
ATOM 2472 N N . THR B 1 28 ? 4.895 -3.264 -10.445 1 93.69 28 THR B N 1
ATOM 2473 C CA . THR B 1 28 ? 3.449 -3.094 -10.547 1 93.69 28 THR B CA 1
ATOM 2474 C C . THR B 1 28 ? 2.93 -2.199 -9.43 1 93.69 28 THR B C 1
ATOM 2476 O O . THR B 1 28 ? 3.309 -2.369 -8.266 1 93.69 28 THR B O 1
ATOM 2479 N N . GLN B 1 29 ? 2.182 -1.203 -9.82 1 95.75 29 GLN B N 1
ATOM 2480 C CA . GLN B 1 29 ? 1.521 -0.381 -8.812 1 95.75 29 GLN B CA 1
ATOM 2481 C C . GLN B 1 29 ? 0.286 -1.082 -8.258 1 95.75 29 GLN B C 1
ATOM 2483 O O . GLN B 1 29 ? -0.55 -1.575 -9.016 1 95.75 29 GLN B O 1
ATOM 2488 N N . ASP B 1 30 ? 0.134 -1.094 -6.934 1 97.69 30 ASP B N 1
ATOM 2489 C CA . ASP B 1 30 ? -1.021 -1.72 -6.301 1 97.69 30 ASP B CA 1
ATOM 2490 C C . ASP B 1 30 ? -2.275 -0.866 -6.477 1 97.69 30 ASP B C 1
ATOM 2492 O O . ASP B 1 30 ? -2.324 0.277 -6.02 1 97.69 30 ASP B O 1
ATOM 2496 N N . THR B 1 31 ? -3.297 -1.435 -7.074 1 97.44 31 THR B N 1
ATOM 2497 C CA . THR B 1 31 ? -4.59 -0.776 -7.191 1 97.44 31 THR B CA 1
ATOM 2498 C C . THR B 1 31 ? -5.656 -1.53 -6.402 1 97.44 31 THR B C 1
ATOM 2500 O O . THR B 1 31 ? -6.746 -1.007 -6.164 1 97.44 31 THR B O 1
ATOM 2503 N N . ASN B 1 32 ? -5.336 -2.742 -6.047 1 98.56 32 ASN B N 1
ATOM 2504 C CA . ASN B 1 32 ? -6.301 -3.582 -5.348 1 98.56 32 ASN B CA 1
ATOM 2505 C C . ASN B 1 32 ? -6.672 -2.998 -3.986 1 98.56 32 ASN B C 1
ATOM 2507 O O . ASN B 1 32 ? -7.848 -2.93 -3.633 1 98.56 32 ASN B O 1
ATOM 2511 N N . SER B 1 33 ? -5.641 -2.555 -3.25 1 98.81 33 SER B N 1
ATOM 2512 C CA . SER B 1 33 ? -5.918 -2.027 -1.919 1 98.81 33 SER B CA 1
ATOM 2513 C C . SER B 1 33 ? -6.793 -0.779 -1.991 1 98.81 33 SER B C 1
ATOM 2515 O O . SER B 1 33 ? -7.637 -0.556 -1.122 1 98.81 33 SER B O 1
ATOM 2517 N N . PHE B 1 34 ? -6.578 0.03 -3.041 1 98.69 34 PHE B N 1
ATOM 2518 C CA . PHE B 1 34 ? -7.391 1.226 -3.23 1 98.69 34 PHE B CA 1
ATOM 2519 C C . PHE B 1 34 ? -8.852 0.859 -3.43 1 98.69 34 PHE B C 1
ATOM 2521 O O . PHE B 1 34 ? -9.734 1.411 -2.764 1 98.69 34 PHE B O 1
ATOM 2528 N N . PHE B 1 35 ? -9.086 -0.06 -4.324 1 98.81 35 PHE B N 1
ATOM 2529 C CA . PHE B 1 35 ? -10.438 -0.529 -4.598 1 98.81 35 PHE B CA 1
ATOM 2530 C C . PHE B 1 35 ? -11.062 -1.128 -3.342 1 98.81 35 PHE B C 1
ATOM 2532 O O . PHE B 1 35 ? -12.211 -0.827 -3.014 1 98.81 35 PHE B O 1
ATOM 2539 N N . MET B 1 36 ? -10.328 -1.948 -2.619 1 98.88 36 MET B N 1
ATOM 2540 C CA . MET B 1 36 ? -10.828 -2.607 -1.417 1 98.88 36 MET B CA 1
ATOM 2541 C C . MET B 1 36 ? -11.219 -1.582 -0.356 1 98.88 36 MET B C 1
ATOM 2543 O O . MET B 1 36 ? -12.273 -1.696 0.265 1 98.88 36 MET B O 1
ATOM 2547 N N . CYS B 1 37 ? -10.391 -0.601 -0.167 1 98.69 37 CYS B N 1
ATOM 2548 C CA . CYS B 1 37 ? -10.68 0.442 0.811 1 98.69 37 CYS B CA 1
ATOM 2549 C C . CYS B 1 37 ? -11.992 1.147 0.487 1 98.69 37 CYS B C 1
ATOM 2551 O O . CYS B 1 37 ? -12.844 1.312 1.359 1 98.69 37 CYS B O 1
ATOM 2553 N N . ARG B 1 38 ? -12.133 1.497 -0.754 1 97.88 38 ARG B N 1
ATOM 2554 C CA . ARG B 1 38 ? -13.336 2.211 -1.184 1 97.88 38 ARG B CA 1
ATOM 2555 C C . ARG B 1 38 ? -14.586 1.361 -0.972 1 97.88 38 ARG B C 1
ATOM 2557 O O . ARG B 1 38 ? -15.586 1.845 -0.443 1 97.88 38 ARG B O 1
ATOM 2564 N N . ARG B 1 39 ? -14.5 0.149 -1.381 1 98.31 39 ARG B N 1
ATOM 2565 C CA . ARG B 1 39 ? -15.664 -0.729 -1.3 1 98.31 39 ARG B CA 1
ATOM 2566 C C . ARG B 1 39 ? -16.016 -1.046 0.151 1 98.31 39 ARG B C 1
ATOM 2568 O O . ARG B 1 39 ? -17.188 -1.024 0.533 1 98.31 39 ARG B O 1
ATOM 2575 N N . LEU B 1 40 ? -14.992 -1.391 0.963 1 98.56 40 LEU B N 1
ATOM 2576 C CA . LEU B 1 40 ? -15.242 -1.724 2.361 1 98.56 40 LEU B CA 1
ATOM 2577 C C . LEU B 1 40 ? -15.828 -0.531 3.109 1 98.56 40 LEU B C 1
ATOM 2579 O O . LEU B 1 40 ? -16.734 -0.69 3.924 1 98.56 40 LEU B O 1
ATOM 2583 N N . ARG B 1 41 ? -15.305 0.633 2.814 1 97.44 41 ARG B N 1
ATOM 2584 C CA . ARG B 1 41 ? -15.867 1.828 3.434 1 97.44 41 ARG B CA 1
ATOM 2585 C C . ARG B 1 41 ? -17.344 1.986 3.08 1 97.44 41 ARG B C 1
ATOM 2587 O O . ARG B 1 41 ? -18.156 2.301 3.945 1 97.44 41 ARG B O 1
ATOM 2594 N N . ALA B 1 42 ? -17.672 1.803 1.818 1 96.75 42 ALA B N 1
ATOM 2595 C CA . ALA B 1 42 ? -19.062 1.893 1.365 1 96.75 42 ALA B CA 1
ATOM 2596 C C . ALA B 1 42 ? -19.938 0.872 2.082 1 96.75 42 ALA B C 1
ATOM 2598 O O . ALA B 1 42 ? -21.141 1.068 2.213 1 96.75 42 ALA B O 1
ATOM 2599 N N . LEU B 1 43 ? -19.344 -0.178 2.562 1 97.5 43 LEU B N 1
ATOM 2600 C CA . LEU B 1 43 ? -20.062 -1.249 3.24 1 97.5 43 LEU B CA 1
ATOM 2601 C C . LEU B 1 43 ? -20.078 -1.028 4.75 1 97.5 43 LEU B C 1
ATOM 2603 O O . LEU B 1 43 ? -20.594 -1.863 5.5 1 97.5 43 LEU B O 1
ATOM 2607 N N . GLY B 1 44 ? -19.469 0.07 5.199 1 97.12 44 GLY B N 1
ATOM 2608 C CA . GLY B 1 44 ? -19.484 0.405 6.613 1 97.12 44 GLY B CA 1
ATOM 2609 C C . GLY B 1 44 ? -18.344 -0.218 7.387 1 97.12 44 GLY B C 1
ATOM 2610 O O . GLY B 1 44 ? -18.438 -0.404 8.602 1 97.12 44 GLY B O 1
ATOM 2611 N N . VAL B 1 45 ? -17.266 -0.614 6.699 1 98 45 VAL B N 1
ATOM 2612 C CA . VAL B 1 45 ? -16.109 -1.234 7.324 1 98 45 VAL B CA 1
ATOM 2613 C C . VAL B 1 45 ? -14.93 -0.262 7.301 1 98 45 VAL B C 1
ATOM 2615 O O . VAL B 1 45 ? -14.633 0.339 6.266 1 98 45 VAL B O 1
ATOM 2618 N N . LYS B 1 46 ? -14.289 -0.046 8.406 1 97.44 46 LYS B N 1
ATOM 2619 C CA . LYS B 1 46 ? -13.133 0.833 8.516 1 97.44 46 LYS B CA 1
ATOM 2620 C C . LYS B 1 46 ? -11.836 0.063 8.289 1 97.44 46 LYS B C 1
ATOM 2622 O O . LYS B 1 46 ? -11.461 -0.788 9.094 1 97.44 46 LYS B O 1
ATOM 2627 N N . VAL B 1 47 ? -11.188 0.355 7.195 1 98.56 47 VAL B N 1
ATOM 2628 C CA . VAL B 1 47 ? -9.875 -0.234 6.988 1 98.56 47 VAL B CA 1
ATOM 2629 C C . VAL B 1 47 ? -8.852 0.455 7.895 1 98.56 47 VAL B C 1
ATOM 2631 O O . VAL B 1 47 ? -8.688 1.676 7.84 1 98.56 47 VAL B O 1
ATOM 2634 N N . ALA B 1 48 ? -8.117 -0.365 8.664 1 98.12 48 ALA B N 1
ATOM 2635 C CA . ALA B 1 48 ? -7.246 0.198 9.695 1 98.12 48 ALA B CA 1
ATOM 2636 C C . ALA B 1 48 ? -5.781 0.105 9.2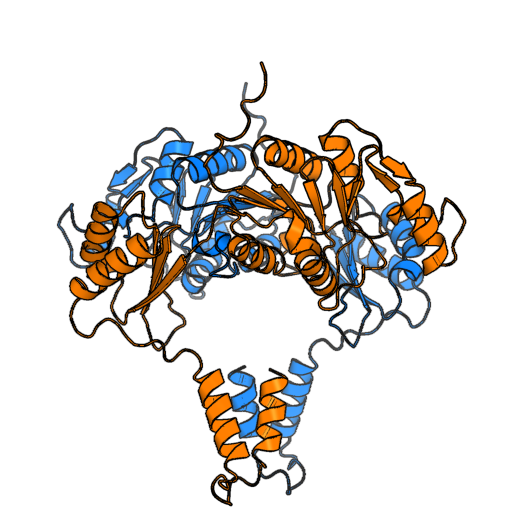73 1 98.12 48 ALA B C 1
ATOM 2638 O O . ALA B 1 48 ? -4.938 0.858 9.766 1 98.12 48 ALA B O 1
ATOM 2639 N N . ARG B 1 49 ? -5.531 -0.823 8.414 1 98.69 49 ARG B N 1
ATOM 2640 C CA . ARG B 1 49 ? -4.141 -1.042 8.031 1 98.69 49 ARG B CA 1
ATOM 2641 C C . ARG B 1 49 ? -4.047 -1.796 6.711 1 98.69 49 ARG B C 1
ATOM 2643 O O . ARG B 1 49 ? -4.875 -2.664 6.426 1 98.69 49 ARG B O 1
ATOM 2650 N N . ILE B 1 50 ? -3.07 -1.431 5.914 1 98.94 50 ILE B N 1
ATOM 2651 C CA . ILE B 1 50 ? -2.684 -2.195 4.734 1 98.94 50 ILE B CA 1
ATOM 2652 C C . ILE B 1 50 ? -1.229 -2.639 4.863 1 98.94 50 ILE B C 1
ATOM 2654 O O . ILE B 1 50 ? -0.371 -1.863 5.293 1 98.94 50 ILE B O 1
ATOM 2658 N N . SER B 1 51 ? -0.949 -3.824 4.562 1 98.88 51 SER B N 1
ATOM 2659 C CA . SER B 1 51 ? 0.407 -4.359 4.527 1 98.88 51 SER B CA 1
ATOM 2660 C C . SER B 1 51 ? 0.71 -5.004 3.176 1 98.88 51 SER B C 1
ATOM 2662 O O . SER B 1 51 ? -0.138 -5.691 2.605 1 98.88 51 SER B O 1
ATOM 2664 N N . VAL B 1 52 ? 1.817 -4.645 2.619 1 98.94 52 VAL B N 1
ATOM 2665 C CA . VAL B 1 52 ? 2.312 -5.312 1.42 1 98.94 52 VAL B CA 1
ATOM 2666 C C . VAL B 1 52 ? 3.498 -6.207 1.778 1 98.94 52 VAL B C 1
ATOM 2668 O O . VAL B 1 52 ? 4.48 -5.742 2.363 1 98.94 52 VAL B O 1
ATOM 2671 N N . VAL B 1 53 ? 3.438 -7.48 1.414 1 98.88 53 VAL B N 1
ATOM 2672 C CA . VAL B 1 53 ? 4.453 -8.453 1.813 1 98.88 53 VAL B CA 1
ATOM 2673 C C . VAL B 1 53 ? 4.902 -9.258 0.597 1 98.88 53 VAL B C 1
ATOM 2675 O O . VAL B 1 53 ? 4.215 -9.289 -0.426 1 98.88 53 VAL B O 1
ATOM 2678 N N . PRO B 1 54 ? 6.074 -9.898 0.695 1 98.44 54 PRO B N 1
ATOM 2679 C CA . PRO B 1 54 ? 6.562 -10.719 -0.415 1 98.44 54 PRO B CA 1
ATOM 2680 C C . PRO B 1 54 ? 5.875 -12.078 -0.494 1 98.44 54 PRO B C 1
ATOM 2682 O O . PRO B 1 54 ? 5.172 -12.469 0.439 1 98.44 54 PRO B O 1
ATOM 2685 N N . ASP B 1 55 ? 6.09 -12.719 -1.612 1 97.81 55 ASP B N 1
ATOM 2686 C CA . ASP B 1 55 ? 5.594 -14.078 -1.82 1 97.81 55 ASP B CA 1
ATOM 2687 C C . ASP B 1 55 ? 6.414 -15.086 -1.026 1 97.81 55 ASP B C 1
ATOM 2689 O O . ASP B 1 55 ? 7.02 -16 -1.604 1 97.81 55 ASP B O 1
ATOM 2693 N N . GLU B 1 56 ? 6.406 -14.953 0.262 1 97.81 56 GLU B N 1
ATOM 2694 C CA . GLU B 1 56 ? 7.117 -15.828 1.19 1 97.81 56 GLU B CA 1
ATOM 2695 C C . GLU B 1 56 ? 6.199 -16.312 2.305 1 97.81 56 GLU B C 1
ATOM 2697 O O . GLU B 1 56 ? 5.562 -15.516 2.99 1 97.81 56 GLU B O 1
ATOM 2702 N N . VAL B 1 57 ? 6.215 -17.609 2.488 1 98.56 57 VAL B N 1
ATOM 2703 C CA . VAL B 1 57 ? 5.273 -18.25 3.395 1 98.56 57 VAL B CA 1
ATOM 2704 C C . VAL B 1 57 ? 5.383 -17.625 4.785 1 98.56 57 VAL B C 1
ATOM 2706 O O . VAL B 1 57 ? 4.375 -17.234 5.375 1 98.56 57 VAL B O 1
ATOM 2709 N N . GLU B 1 58 ? 6.582 -17.469 5.305 1 98.5 58 GLU B N 1
ATOM 2710 C CA . GLU B 1 58 ? 6.773 -16.984 6.664 1 98.5 58 GLU B CA 1
ATOM 2711 C C . GLU B 1 58 ? 6.305 -15.531 6.801 1 98.5 58 GLU B C 1
ATOM 2713 O O . GLU B 1 58 ? 5.676 -15.164 7.793 1 98.5 58 GLU B O 1
ATOM 2718 N N . ALA B 1 59 ? 6.637 -14.711 5.809 1 98.38 59 ALA B N 1
ATOM 2719 C CA . ALA B 1 59 ? 6.246 -13.305 5.832 1 98.38 59 ALA B CA 1
ATOM 2720 C C . ALA B 1 59 ? 4.727 -13.156 5.797 1 98.38 59 ALA B C 1
ATOM 2722 O O . ALA B 1 59 ? 4.156 -12.375 6.559 1 98.38 59 ALA B O 1
ATOM 2723 N N . ILE B 1 60 ? 4.117 -13.898 4.949 1 98.88 60 ILE B N 1
ATOM 2724 C CA . ILE B 1 60 ? 2.664 -13.844 4.82 1 98.88 60 ILE B CA 1
ATOM 2725 C C . ILE B 1 60 ? 2.016 -14.375 6.098 1 98.88 60 ILE B C 1
ATOM 2727 O O . ILE B 1 60 ? 1.11 -13.742 6.652 1 98.88 60 ILE B O 1
ATOM 2731 N N . ALA B 1 61 ? 2.475 -15.492 6.574 1 98.94 61 ALA B N 1
ATOM 2732 C CA . ALA B 1 61 ? 1.89 -16.141 7.742 1 98.94 61 ALA B CA 1
ATOM 2733 C C . ALA B 1 61 ? 1.938 -15.234 8.961 1 98.94 61 ALA B C 1
ATOM 2735 O O . ALA B 1 61 ? 0.949 -15.109 9.688 1 98.94 61 ALA B O 1
ATOM 2736 N N . SER B 1 62 ? 3.049 -14.656 9.195 1 98.62 62 SER B N 1
ATOM 2737 C CA . SER B 1 62 ? 3.201 -13.773 10.344 1 98.62 62 SER B CA 1
ATOM 2738 C C . SER B 1 62 ? 2.256 -12.578 10.258 1 98.62 62 SER B C 1
ATOM 2740 O O . SER B 1 62 ? 1.66 -12.18 11.258 1 98.62 62 SER B O 1
ATOM 2742 N N . GLU B 1 63 ? 2.154 -12.016 9.086 1 98.75 63 GLU B N 1
ATOM 2743 C CA . GLU B 1 63 ? 1.274 -10.859 8.891 1 98.75 63 GLU B CA 1
ATOM 2744 C C . GLU B 1 63 ? -0.19 -11.25 9.07 1 98.75 63 GLU B C 1
ATOM 2746 O O . GLU B 1 63 ? -0.96 -10.523 9.703 1 98.75 63 GLU B O 1
ATOM 2751 N N . VAL B 1 64 ? -0.548 -12.383 8.516 1 98.94 64 VAL B N 1
ATOM 2752 C CA . VAL B 1 64 ? -1.917 -12.875 8.633 1 98.94 64 VAL B CA 1
ATOM 2753 C C . VAL B 1 64 ? -2.26 -13.117 10.102 1 98.94 64 VAL B C 1
ATOM 2755 O O . VAL B 1 64 ? -3.328 -12.719 10.57 1 98.94 64 VAL B O 1
ATOM 2758 N N . ALA B 1 65 ? -1.391 -13.75 10.789 1 98.88 65 ALA B N 1
ATOM 2759 C CA . ALA B 1 65 ? -1.636 -14.023 12.203 1 98.88 65 ALA B CA 1
ATOM 2760 C C . ALA B 1 65 ? -1.829 -12.734 12.992 1 98.88 65 ALA B C 1
ATOM 2762 O O . ALA B 1 65 ? -2.756 -12.625 13.797 1 98.88 65 ALA B O 1
ATOM 2763 N N . ALA B 1 66 ? -0.996 -11.789 12.766 1 98.44 66 ALA B N 1
ATOM 2764 C CA . ALA B 1 66 ? -1.072 -10.508 13.461 1 98.44 66 ALA B CA 1
ATOM 2765 C C . ALA B 1 66 ? -2.381 -9.789 13.141 1 98.44 66 ALA B C 1
ATOM 2767 O O . ALA B 1 66 ? -3.045 -9.266 14.039 1 98.44 66 ALA B O 1
ATOM 2768 N N . PHE B 1 67 ? -2.736 -9.75 11.859 1 98.75 67 PHE B N 1
ATOM 2769 C CA . PHE B 1 67 ? -3.947 -9.047 11.438 1 98.75 67 PHE B CA 1
ATOM 2770 C C . PHE B 1 67 ? -5.191 -9.773 11.938 1 98.75 67 PHE B C 1
ATOM 2772 O O . PHE B 1 67 ? -6.148 -9.141 12.383 1 98.75 67 PHE B O 1
ATOM 2779 N N . ALA B 1 68 ? -5.184 -11.094 11.852 1 98.81 68 ALA B N 1
ATOM 2780 C CA . ALA B 1 68 ? -6.352 -11.883 12.234 1 98.81 68 ALA B CA 1
ATOM 2781 C C . ALA B 1 68 ? -6.676 -11.688 13.719 1 98.81 68 ALA B C 1
ATOM 2783 O O . ALA B 1 68 ? -7.844 -11.742 14.117 1 98.81 68 ALA B O 1
ATOM 2784 N N . ALA B 1 69 ? -5.688 -11.453 14.523 1 98.38 69 ALA B N 1
ATOM 2785 C CA . ALA B 1 69 ? -5.867 -11.266 15.961 1 98.38 69 ALA B CA 1
ATOM 2786 C C . ALA B 1 69 ? -6.383 -9.859 16.266 1 98.38 69 ALA B C 1
ATOM 2788 O O . ALA B 1 69 ? -6.93 -9.617 17.344 1 98.38 69 ALA B O 1
ATOM 2789 N N . ARG B 1 70 ? -6.332 -8.977 15.328 1 97.5 70 ARG B N 1
ATOM 2790 C CA . ARG B 1 70 ? -6.527 -7.566 15.641 1 97.5 70 ARG B CA 1
ATOM 2791 C C . ARG B 1 70 ? -7.781 -7.023 14.961 1 97.5 70 ARG B C 1
ATOM 2793 O O . ARG B 1 70 ? -8.422 -6.105 15.477 1 97.5 70 ARG B O 1
ATOM 2800 N N . PHE B 1 71 ? -8.133 -7.551 13.828 1 98.19 71 PHE B N 1
ATOM 2801 C CA . PHE B 1 71 ? -9.18 -6.93 13.023 1 98.19 71 PHE B CA 1
ATOM 2802 C C . PHE B 1 71 ? -10.367 -7.879 12.852 1 98.19 71 PHE B C 1
ATOM 2804 O O . PHE B 1 71 ? -10.203 -9.102 12.922 1 98.19 71 PHE B O 1
ATOM 2811 N N . THR B 1 72 ? -11.594 -7.266 12.602 1 98.25 72 THR B N 1
ATOM 2812 C CA . THR B 1 72 ? -12.805 -8.039 12.336 1 98.25 72 THR B CA 1
ATOM 2813 C C . THR B 1 72 ? -12.641 -8.875 11.07 1 98.25 72 THR B C 1
ATOM 2815 O O . THR B 1 72 ? -13 -10.055 11.047 1 98.25 72 THR B O 1
ATOM 2818 N N . PHE B 1 73 ? -12.102 -8.25 10 1 98.69 73 PHE B N 1
ATOM 2819 C CA . PHE B 1 73 ? -11.859 -8.906 8.719 1 98.69 73 PHE B CA 1
ATOM 2820 C C . PHE B 1 73 ? -10.406 -8.734 8.297 1 98.69 73 PHE B C 1
ATOM 2822 O O . PHE B 1 73 ? -9.812 -7.676 8.5 1 98.69 73 PHE B O 1
ATOM 2829 N N . VAL B 1 74 ? -9.859 -9.773 7.801 1 98.94 74 VAL B N 1
ATOM 2830 C CA . VAL B 1 74 ? -8.602 -9.688 7.078 1 98.94 74 VAL B CA 1
ATOM 2831 C C . VAL B 1 74 ? -8.812 -10.07 5.617 1 98.94 74 VAL B C 1
ATOM 2833 O O . VAL B 1 74 ? -9.359 -11.141 5.32 1 98.94 74 VAL B O 1
ATOM 2836 N N . LEU B 1 75 ? -8.5 -9.172 4.719 1 98.94 75 LEU B N 1
ATOM 2837 C CA . LEU B 1 75 ? -8.57 -9.469 3.291 1 98.94 75 LEU B CA 1
ATOM 2838 C C . LEU B 1 75 ? -7.18 -9.531 2.674 1 98.94 75 LEU B C 1
ATOM 2840 O O . LEU B 1 75 ? -6.391 -8.594 2.824 1 98.94 75 LEU B O 1
ATOM 2844 N N . THR B 1 76 ? -6.859 -10.641 2.057 1 98.94 76 THR B N 1
ATOM 2845 C CA . THR B 1 76 ? -5.613 -10.734 1.304 1 98.94 76 THR B CA 1
ATOM 2846 C C . THR B 1 76 ? -5.871 -10.578 -0.193 1 98.94 76 THR B C 1
ATOM 2848 O O . THR B 1 76 ? -6.996 -10.789 -0.656 1 98.94 76 THR B O 1
ATOM 2851 N N . SER B 1 77 ? -4.891 -10.195 -0.924 1 98.75 77 SER B N 1
ATOM 2852 C CA . SER B 1 77 ? -4.934 -10.141 -2.381 1 98.75 77 SER B CA 1
ATOM 2853 C C . SER B 1 77 ? -3.631 -10.641 -2.994 1 98.75 77 SER B C 1
ATOM 2855 O O . SER B 1 77 ? -2.566 -10.062 -2.756 1 98.75 77 SER B O 1
ATOM 2857 N N . GLY B 1 78 ? -3.768 -11.75 -3.748 1 98.31 78 GLY B N 1
ATOM 2858 C CA . GLY B 1 78 ? -2.602 -12.234 -4.469 1 98.31 78 GLY B CA 1
ATOM 2859 C C . GLY B 1 78 ? -2.066 -13.547 -3.924 1 98.31 78 GLY B C 1
ATOM 2860 O O . GLY B 1 78 ? -2.393 -13.938 -2.801 1 98.31 78 GLY B O 1
ATOM 2861 N N . GLY B 1 79 ? -1.282 -14.258 -4.762 1 97.75 79 GLY B N 1
ATOM 2862 C CA . GLY B 1 79 ? -0.497 -15.406 -4.34 1 97.75 79 GLY B CA 1
ATOM 2863 C C . GLY B 1 79 ? -1.29 -16.703 -4.328 1 97.75 79 GLY B C 1
ATOM 2864 O O . GLY B 1 79 ? -0.961 -17.625 -3.59 1 97.75 79 GLY B O 1
ATOM 2865 N N . ILE B 1 80 ? -2.373 -16.75 -5.156 1 97.25 80 ILE B N 1
ATOM 2866 C CA . ILE B 1 80 ? -3.213 -17.938 -5.051 1 97.25 80 ILE B CA 1
ATOM 2867 C C . ILE B 1 80 ? -3.248 -18.672 -6.391 1 97.25 80 ILE B C 1
ATOM 2869 O O . ILE B 1 80 ? -4.059 -19.578 -6.594 1 97.25 80 ILE B O 1
ATOM 2873 N N . GLY B 1 81 ? -2.436 -18.375 -7.328 1 94.44 81 GLY B N 1
ATOM 2874 C CA . GLY B 1 81 ? -2.385 -19.031 -8.625 1 94.44 81 GLY B CA 1
ATOM 2875 C C . GLY B 1 81 ? -1.707 -20.375 -8.586 1 94.44 81 GLY B C 1
ATOM 2876 O O . GLY B 1 81 ? -1.506 -20.953 -7.504 1 94.44 81 GLY B O 1
ATOM 2877 N N . PRO B 1 82 ? -1.386 -20.875 -9.758 1 93.38 82 PRO B N 1
ATOM 2878 C CA . PRO B 1 82 ? -0.875 -22.234 -9.859 1 93.38 82 PRO B CA 1
ATOM 2879 C C . PRO B 1 82 ? 0.65 -22.312 -9.797 1 93.38 82 PRO B C 1
ATOM 2881 O O . PRO B 1 82 ? 1.224 -23.406 -9.766 1 93.38 82 PRO B O 1
ATOM 2884 N N . THR B 1 83 ? 1.354 -21.172 -9.773 1 94.44 83 THR B N 1
ATOM 2885 C CA . THR B 1 83 ? 2.805 -21.172 -9.93 1 94.44 83 THR B CA 1
ATOM 2886 C C . THR B 1 83 ? 3.492 -21.312 -8.57 1 94.44 83 THR B C 1
ATOM 2888 O O . THR B 1 83 ? 2.834 -21.281 -7.531 1 94.44 83 THR B O 1
ATOM 2891 N N . HIS B 1 84 ? 4.789 -21.5 -8.562 1 93.19 84 HIS B N 1
ATOM 2892 C CA . HIS B 1 84 ? 5.598 -21.781 -7.383 1 93.19 84 HIS B CA 1
ATOM 2893 C C . HIS B 1 84 ? 5.527 -20.641 -6.371 1 93.19 84 HIS B C 1
ATOM 2895 O O . HIS B 1 84 ? 5.668 -20.875 -5.168 1 93.19 84 HIS B O 1
ATOM 2901 N N . ASP B 1 85 ? 5.289 -19.453 -6.836 1 93.69 85 ASP B N 1
ATOM 2902 C CA . ASP B 1 85 ? 5.316 -18.297 -5.938 1 93.69 85 ASP B CA 1
ATOM 2903 C C . ASP B 1 85 ? 3.926 -18 -5.379 1 93.69 85 ASP B C 1
ATOM 2905 O O . ASP B 1 85 ? 3.756 -17.078 -4.582 1 93.69 85 ASP B O 1
ATOM 2909 N N . ASP B 1 86 ? 2.98 -18.75 -5.758 1 96.62 86 ASP B N 1
ATOM 2910 C CA . ASP B 1 86 ? 1.64 -18.641 -5.191 1 96.62 86 ASP B CA 1
ATOM 2911 C C . ASP B 1 86 ? 1.523 -19.453 -3.896 1 96.62 86 ASP B C 1
ATOM 2913 O O . ASP B 1 86 ? 1.072 -20.594 -3.91 1 96.62 86 ASP B O 1
ATOM 2917 N N . VAL B 1 87 ? 1.812 -18.781 -2.801 1 97.81 87 VAL B N 1
ATOM 2918 C CA . VAL B 1 87 ? 2.008 -19.531 -1.562 1 97.81 87 VAL B CA 1
ATOM 2919 C C . VAL B 1 87 ? 1.052 -19.016 -0.49 1 97.81 87 VAL B C 1
ATOM 2921 O O . VAL B 1 87 ? 1.243 -19.281 0.7 1 97.81 87 VAL B O 1
ATOM 2924 N N . THR B 1 88 ? 0.033 -18.234 -0.874 1 98.75 88 THR B N 1
ATOM 2925 C CA . THR B 1 88 ? -0.833 -17.578 0.095 1 98.75 88 THR B CA 1
ATOM 2926 C C . THR B 1 88 ? -1.618 -18.594 0.908 1 98.75 88 THR B C 1
ATOM 2928 O O . THR B 1 88 ? -1.721 -18.484 2.131 1 98.75 88 THR B O 1
ATOM 2931 N N . PHE B 1 89 ? -2.189 -19.672 0.274 1 98.75 89 PHE B N 1
ATOM 2932 C CA . PHE B 1 89 ? -2.951 -20.672 1.003 1 98.75 89 PHE B CA 1
ATOM 2933 C C . PHE B 1 89 ? -2.066 -21.406 2.008 1 98.75 89 PHE B C 1
ATOM 2935 O O . PHE B 1 89 ? -2.469 -21.625 3.152 1 98.75 89 PHE B O 1
ATOM 2942 N N . GLU B 1 90 ? -0.907 -21.75 1.546 1 98.5 90 GLU B N 1
ATOM 2943 C CA . GLU B 1 90 ? 0.054 -22.391 2.439 1 98.5 90 GLU B CA 1
ATOM 2944 C C . GLU B 1 90 ? 0.389 -21.484 3.625 1 98.5 90 GLU B C 1
ATOM 2946 O O . GLU B 1 90 ? 0.448 -21.953 4.766 1 98.5 90 GLU B O 1
ATOM 2951 N N . ALA B 1 91 ? 0.619 -20.25 3.371 1 98.88 91 ALA B N 1
ATOM 2952 C CA . ALA B 1 91 ? 0.988 -19.297 4.406 1 98.88 91 ALA B CA 1
ATOM 2953 C C . ALA B 1 91 ? -0.152 -19.094 5.402 1 98.88 91 ALA B C 1
ATOM 2955 O O . ALA B 1 91 ? 0.077 -19.016 6.609 1 98.88 91 ALA B O 1
ATOM 2956 N N . VAL B 1 92 ? -1.362 -18.969 4.902 1 98.88 92 VAL B N 1
ATOM 2957 C CA . VAL B 1 92 ? -2.516 -18.812 5.777 1 98.88 92 VAL B CA 1
ATOM 2958 C C . VAL B 1 92 ? -2.686 -20.047 6.652 1 98.88 92 VAL B C 1
ATOM 2960 O O . VAL B 1 92 ? -2.984 -19.938 7.844 1 98.88 92 VAL B O 1
ATOM 2963 N N . ALA B 1 93 ? -2.525 -21.25 6.078 1 98.88 93 ALA B N 1
ATOM 2964 C CA . ALA B 1 93 ? -2.564 -22.469 6.867 1 98.88 93 ALA B CA 1
ATOM 2965 C C . ALA B 1 93 ? -1.542 -22.438 8 1 98.88 93 ALA B C 1
ATOM 2967 O O . ALA B 1 93 ? -1.863 -22.75 9.148 1 98.88 93 ALA B O 1
ATOM 2968 N N . LYS B 1 94 ? -0.379 -22.016 7.656 1 98.81 94 LYS B N 1
ATOM 2969 C CA . LYS B 1 94 ? 0.692 -21.922 8.648 1 98.81 94 LYS B CA 1
ATOM 2970 C C . LYS B 1 94 ? 0.337 -20.938 9.75 1 98.81 94 LYS B C 1
ATOM 2972 O O . LYS B 1 94 ? 0.614 -21.188 10.93 1 98.81 94 LYS B O 1
ATOM 2977 N N . ALA B 1 95 ? -0.226 -19.812 9.398 1 98.88 95 ALA B N 1
ATOM 2978 C CA . ALA B 1 95 ? -0.608 -18.781 10.359 1 98.88 95 ALA B CA 1
ATOM 2979 C C . ALA B 1 95 ? -1.521 -19.359 11.438 1 98.88 95 ALA B C 1
ATOM 2981 O O . ALA B 1 95 ? -1.497 -18.906 12.586 1 98.88 95 ALA B O 1
ATOM 2982 N N . PHE B 1 96 ? -2.279 -20.359 11.07 1 98.62 96 PHE B N 1
ATOM 2983 C CA . PHE B 1 96 ? -3.264 -20.906 12 1 98.62 96 PHE B CA 1
ATOM 2984 C C . PHE B 1 96 ? -2.881 -22.312 12.43 1 98.62 96 PHE B C 1
ATOM 2986 O O . PHE B 1 96 ? -3.697 -23.031 13 1 98.62 96 PHE B O 1
ATOM 2993 N N . GLU B 1 97 ? -1.721 -22.766 12.109 1 98.06 97 GLU B N 1
ATOM 2994 C CA . GLU B 1 97 ? -1.165 -24.047 12.508 1 98.06 97 GLU B CA 1
ATOM 2995 C C . GLU B 1 97 ? -2.01 -25.203 11.969 1 98.06 97 GLU B C 1
ATOM 2997 O O . GLU B 1 97 ? -2.369 -26.125 12.719 1 98.06 97 GLU B O 1
ATOM 3002 N N . GLU B 1 98 ? -2.348 -25.078 10.719 1 97.88 98 GLU B N 1
ATOM 3003 C CA . GLU B 1 98 ? -3.076 -26.141 10.031 1 97.88 98 GLU B CA 1
ATOM 3004 C C . GLU B 1 98 ? -2.352 -26.578 8.758 1 97.88 98 GLU B C 1
ATOM 3006 O O . GLU B 1 98 ? -1.344 -25.984 8.375 1 97.88 98 GLU B O 1
ATOM 3011 N N . ASN B 1 99 ? -2.881 -27.656 8.18 1 97.88 99 ASN B N 1
ATOM 3012 C CA . ASN B 1 99 ? -2.328 -28.172 6.934 1 97.88 99 ASN B CA 1
ATOM 3013 C C . ASN B 1 99 ? -3.158 -27.75 5.727 1 97.88 99 ASN B C 1
ATOM 3015 O O . ASN B 1 99 ? -4.305 -27.312 5.879 1 97.88 99 ASN B O 1
ATOM 3019 N N . VAL B 1 100 ? -2.469 -27.797 4.625 1 97.81 100 VAL B N 1
ATOM 3020 C CA . VAL B 1 100 ? -3.174 -27.625 3.359 1 97.81 100 VAL B CA 1
ATOM 3021 C C . VAL B 1 100 ? -3.588 -28.984 2.805 1 97.81 100 VAL B C 1
ATOM 3023 O O . VAL B 1 100 ? -2.789 -29.922 2.787 1 97.81 100 VAL B O 1
ATOM 3026 N N . VAL B 1 101 ? -4.836 -29.109 2.371 1 97.62 101 VAL B N 1
ATOM 3027 C CA . VAL B 1 101 ? -5.383 -30.359 1.873 1 97.62 101 VAL B CA 1
ATOM 3028 C C . VAL B 1 101 ? -6.246 -30.109 0.643 1 97.62 101 VAL B C 1
ATOM 3030 O O . VAL B 1 101 ? -6.754 -29 0.457 1 97.62 101 VAL B O 1
ATOM 3033 N N . PRO B 1 102 ? -6.375 -31.156 -0.147 1 96.44 102 PRO B N 1
ATOM 3034 C CA . PRO B 1 102 ? -7.34 -31 -1.237 1 96.44 102 PRO B CA 1
ATOM 3035 C C . PRO B 1 102 ? -8.773 -30.859 -0.738 1 96.44 102 PRO B C 1
ATOM 3037 O O . PRO B 1 102 ? -9.25 -31.703 0.02 1 96.44 102 PRO B O 1
ATOM 3040 N N . HIS B 1 103 ? -9.398 -29.828 -1.043 1 96.88 103 HIS B N 1
ATOM 3041 C CA . HIS B 1 103 ? -10.812 -29.656 -0.715 1 96.88 103 HIS B CA 1
ATOM 3042 C C . HIS B 1 103 ? -11.703 -30.344 -1.734 1 96.88 103 HIS B C 1
ATOM 3044 O O . HIS B 1 103 ? -11.633 -30.062 -2.932 1 96.88 103 HIS B O 1
ATOM 3050 N N . PRO B 1 104 ? -12.562 -31.234 -1.32 1 95.62 104 PRO B N 1
ATOM 3051 C CA . PRO B 1 104 ? -13.328 -32.062 -2.26 1 95.62 104 PRO B CA 1
ATOM 3052 C C . PRO B 1 104 ? -14.125 -31.234 -3.268 1 95.62 104 PRO B C 1
ATOM 3054 O O . PRO B 1 104 ? -14.133 -31.547 -4.461 1 95.62 104 PRO B O 1
ATOM 3057 N N . GLU B 1 105 ? -14.742 -30.203 -2.811 1 96.81 105 GLU B N 1
ATOM 3058 C CA . GLU B 1 105 ? -15.539 -29.375 -3.717 1 96.81 105 GLU B CA 1
ATOM 3059 C C . GLU B 1 105 ? -14.648 -28.656 -4.723 1 96.81 105 GLU B C 1
ATOM 3061 O O . GLU B 1 105 ? -15.008 -28.531 -5.895 1 96.81 105 GLU B O 1
ATOM 3066 N N . LEU B 1 106 ? -13.531 -28.172 -4.297 1 96.12 106 LEU B N 1
ATOM 3067 C CA . LEU B 1 106 ? -12.609 -27.5 -5.203 1 96.12 106 LEU B CA 1
ATOM 3068 C C . LEU B 1 106 ? -11.992 -28.484 -6.191 1 96.12 106 LEU B C 1
ATOM 3070 O O . LEU B 1 106 ? -11.758 -28.141 -7.352 1 96.12 106 LEU B O 1
ATOM 3074 N N . VAL B 1 107 ? -11.727 -29.656 -5.73 1 95.31 107 VAL B N 1
ATOM 3075 C CA . VAL B 1 107 ? -11.219 -30.703 -6.617 1 95.31 107 VAL B CA 1
ATOM 3076 C C . VAL B 1 107 ? -12.227 -30.938 -7.742 1 95.31 107 VAL B C 1
ATOM 3078 O O . VAL B 1 107 ? -11.844 -31.016 -8.914 1 95.31 107 VAL B O 1
ATOM 3081 N N . ALA B 1 108 ? -13.453 -31.062 -7.371 1 94.62 108 ALA B N 1
ATOM 3082 C CA . ALA B 1 108 ? -14.508 -31.266 -8.359 1 94.62 108 ALA B CA 1
ATOM 3083 C C . ALA B 1 108 ? -14.57 -30.109 -9.344 1 94.62 108 ALA B C 1
ATOM 3085 O O . ALA B 1 108 ? -14.797 -30.312 -10.539 1 94.62 108 ALA B O 1
ATOM 3086 N N . LEU B 1 109 ? -14.375 -28.922 -8.852 1 93.12 109 LEU B N 1
ATOM 3087 C CA . LEU B 1 109 ? -14.414 -27.734 -9.703 1 93.12 109 LEU B CA 1
ATOM 3088 C C . LEU B 1 109 ? -13.242 -27.734 -10.68 1 93.12 109 LEU B C 1
ATOM 3090 O O . LEU B 1 109 ? -13.398 -27.344 -11.844 1 93.12 109 LEU B O 1
ATOM 3094 N N . VAL B 1 110 ? -12.086 -28.094 -10.18 1 91.31 110 VAL B N 1
ATOM 3095 C CA . VAL B 1 110 ? -10.914 -28.172 -11.047 1 91.31 110 VAL B CA 1
ATOM 3096 C C . VAL B 1 110 ? -11.164 -29.188 -12.156 1 91.31 110 VAL B C 1
ATOM 3098 O O . VAL B 1 110 ? -10.828 -28.953 -13.32 1 91.31 110 VAL B O 1
ATOM 3101 N N . HIS B 1 111 ? -11.773 -30.25 -11.812 1 91 111 HIS B N 1
ATOM 3102 C CA . HIS B 1 111 ? -12.133 -31.25 -12.812 1 91 111 HIS B CA 1
ATOM 3103 C C . HIS B 1 111 ? -13.094 -30.672 -13.852 1 91 111 HIS B C 1
ATOM 3105 O O . HIS B 1 111 ? -12.914 -30.891 -15.047 1 91 111 HIS B O 1
ATOM 3111 N N . LYS B 1 112 ? -13.992 -30.016 -13.406 1 89.62 112 LYS B N 1
ATOM 3112 C CA . LYS B 1 112 ? -15.039 -29.469 -14.258 1 89.62 112 LYS B CA 1
ATOM 3113 C C . LYS B 1 112 ? -14.469 -28.438 -15.227 1 89.62 112 LYS B C 1
ATOM 3115 O O . LYS B 1 112 ? -14.789 -28.438 -16.406 1 89.62 112 LYS B O 1
ATOM 3120 N N . PHE B 1 113 ? -13.594 -27.547 -14.742 1 87.06 113 PHE B N 1
ATOM 3121 C CA . PHE B 1 113 ? -13.18 -26.391 -15.516 1 87.06 113 PHE B CA 1
ATOM 3122 C C . PHE B 1 113 ? -11.938 -26.703 -16.344 1 87.06 113 PHE B C 1
ATOM 3124 O O . PHE B 1 113 ? -11.75 -26.156 -17.422 1 87.06 113 PHE B O 1
ATOM 3131 N N . PHE B 1 114 ? -11.133 -27.594 -15.844 1 84.44 114 PHE B N 1
ATOM 3132 C CA . PHE B 1 114 ? -9.859 -27.797 -16.516 1 84.44 114 PHE B CA 1
ATOM 3133 C C . PHE B 1 114 ? -9.766 -29.219 -17.078 1 84.44 114 PHE B C 1
ATOM 3135 O O . PHE B 1 114 ? -8.852 -29.531 -17.844 1 84.44 114 PHE B O 1
ATOM 3142 N N . GLY B 1 115 ? -10.648 -30.078 -16.75 1 81.88 115 GLY B N 1
ATOM 3143 C CA . GLY B 1 115 ? -10.672 -31.438 -17.266 1 81.88 115 GLY B CA 1
ATOM 3144 C C . GLY B 1 115 ? -9.539 -32.281 -16.734 1 81.88 115 GLY B C 1
ATOM 3145 O O . GLY B 1 115 ? -9.164 -33.281 -17.359 1 81.88 115 GLY B O 1
ATOM 3146 N N . ARG B 1 116 ? -8.945 -31.859 -15.758 1 78.56 116 ARG B N 1
ATOM 3147 C CA . ARG B 1 116 ? -7.805 -32.562 -15.195 1 78.56 116 ARG B CA 1
ATOM 3148 C C . ARG B 1 116 ? -8.219 -33.375 -13.961 1 78.56 116 ARG B C 1
ATOM 3150 O O . ARG B 1 116 ? -9 -32.906 -13.141 1 78.56 116 ARG B O 1
ATOM 3157 N N . THR B 1 117 ? -7.715 -34.625 -13.914 1 78.31 117 THR B N 1
ATOM 3158 C CA . THR B 1 117 ? -8.094 -35.469 -12.797 1 78.31 117 THR B CA 1
ATOM 3159 C C . THR B 1 117 ? -6.867 -35.906 -12 1 78.31 117 THR B C 1
ATOM 3161 O O . THR B 1 117 ? -6.988 -36.344 -10.859 1 78.31 117 THR B O 1
ATOM 3164 N N . GLU B 1 118 ? -5.805 -35.625 -12.602 1 82.44 118 GLU B N 1
ATOM 3165 C CA . GLU B 1 118 ? -4.59 -36.094 -11.938 1 82.44 118 GLU B CA 1
ATOM 3166 C C . GLU B 1 118 ? -4.223 -35.188 -10.766 1 82.44 118 GLU B C 1
ATOM 3168 O O . GLU B 1 118 ? -4.211 -33.969 -10.898 1 82.44 118 GLU B O 1
ATOM 3173 N N . ALA B 1 119 ? -3.809 -35.844 -9.727 1 77.12 119 ALA B N 1
ATOM 3174 C CA . ALA B 1 119 ? -3.521 -35.125 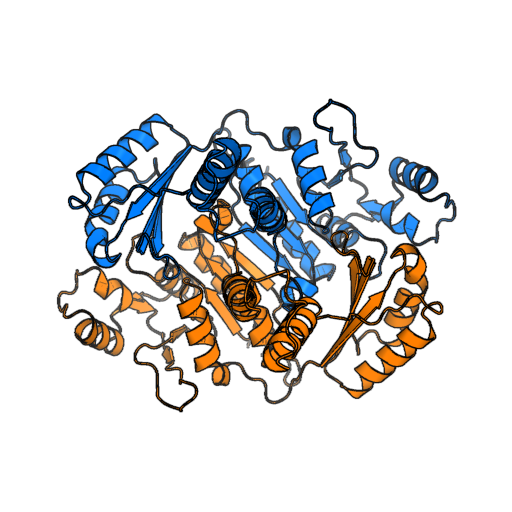-8.484 1 77.12 119 ALA B CA 1
ATOM 3175 C C . ALA B 1 119 ? -2.279 -34.25 -8.625 1 77.12 119 ALA B C 1
ATOM 3177 O O . ALA B 1 119 ? -2.156 -33.219 -7.949 1 77.12 119 ALA B O 1
ATOM 3178 N N . GLN B 1 120 ? -1.513 -34.562 -9.5 1 78.94 120 GLN B N 1
ATOM 3179 C CA . GLN B 1 120 ? -0.226 -33.875 -9.57 1 78.94 120 GLN B CA 1
ATOM 3180 C C . GLN B 1 120 ? -0.249 -32.781 -10.625 1 78.94 120 GLN B C 1
ATOM 3182 O O . GLN B 1 120 ? 0.741 -32.062 -10.812 1 78.94 120 GLN B O 1
ATOM 3187 N N . CYS B 1 121 ? -1.359 -32.594 -11.172 1 82 121 CYS B N 1
ATOM 3188 C CA . CYS B 1 121 ? -1.412 -31.547 -12.188 1 82 121 CYS B CA 1
ATOM 3189 C C . CYS B 1 121 ? -1.401 -30.172 -11.539 1 82 121 CYS B C 1
ATOM 3191 O O . CYS B 1 121 ? -1.858 -30 -10.406 1 82 121 CYS B O 1
ATOM 3193 N N . PRO B 1 122 ? -0.838 -29.156 -12.203 1 83.5 122 PRO B N 1
ATOM 3194 C CA . PRO B 1 122 ? -0.715 -27.797 -11.664 1 83.5 122 PRO B CA 1
ATOM 3195 C C . PRO B 1 122 ? -2.059 -27.203 -11.234 1 83.5 122 PRO B C 1
ATOM 3197 O O . PRO B 1 122 ? -2.129 -26.484 -10.242 1 83.5 122 PRO B O 1
ATOM 3200 N N . GLU B 1 123 ? -3.094 -27.594 -11.898 1 86.31 123 GLU B N 1
ATOM 3201 C CA . GLU B 1 123 ? -4.422 -27.062 -11.594 1 86.31 123 GLU B CA 1
ATOM 3202 C C . GLU B 1 123 ? -4.883 -27.484 -10.203 1 86.31 123 GLU B C 1
ATOM 3204 O O . GLU B 1 123 ? -5.637 -26.766 -9.547 1 86.31 123 GLU B O 1
ATOM 3209 N N . MET B 1 124 ? -4.41 -28.562 -9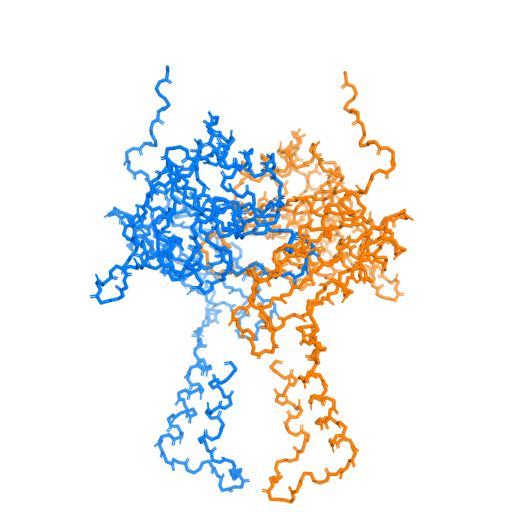.812 1 90.81 124 MET B N 1
ATOM 3210 C CA . MET B 1 124 ? -4.859 -29.109 -8.539 1 90.81 124 MET B CA 1
ATOM 3211 C C . MET B 1 124 ? -4.32 -28.297 -7.367 1 90.81 124 MET B C 1
ATOM 3213 O O . MET B 1 124 ? -4.848 -28.375 -6.258 1 90.81 124 MET B O 1
ATOM 3217 N N . LYS B 1 125 ? -3.256 -27.594 -7.602 1 90.44 125 LYS B N 1
ATOM 3218 C CA . LYS B 1 125 ? -2.764 -26.672 -6.578 1 90.44 125 LYS B CA 1
ATOM 3219 C C . LYS B 1 125 ? -3.857 -25.703 -6.145 1 90.44 125 LYS B C 1
ATOM 3221 O O . LYS B 1 125 ? -3.92 -25.312 -4.977 1 90.44 125 LYS B O 1
ATOM 3226 N N . LEU B 1 126 ? -4.719 -25.375 -7.031 1 91.25 126 LEU B N 1
ATOM 3227 C CA . LEU B 1 126 ? -5.793 -24.422 -6.777 1 91.25 126 LEU B CA 1
ATOM 3228 C C . LEU B 1 126 ? -6.836 -25.016 -5.836 1 91.25 126 LEU B C 1
ATOM 3230 O O . LEU B 1 126 ? -7.633 -24.281 -5.246 1 91.25 126 LEU B O 1
ATOM 3234 N N . ALA B 1 127 ? -6.82 -26.359 -5.734 1 95.31 127 ALA B N 1
ATOM 3235 C CA . ALA B 1 127 ? -7.832 -27.047 -4.93 1 95.31 127 ALA B CA 1
ATOM 3236 C C . ALA B 1 127 ? -7.305 -27.359 -3.531 1 95.31 127 ALA B C 1
ATOM 3238 O O . ALA B 1 127 ? -8.039 -27.859 -2.68 1 95.31 127 ALA B O 1
ATOM 3239 N N . ARG B 1 128 ? -6.059 -27.094 -3.314 1 96.81 128 ARG B N 1
ATOM 3240 C CA . ARG B 1 128 ? -5.461 -27.344 -2.006 1 96.81 128 ARG B CA 1
ATOM 3241 C C . ARG B 1 128 ? -5.547 -26.109 -1.121 1 96.81 128 ARG B C 1
ATOM 3243 O O . ARG B 1 128 ? -4.949 -25.078 -1.432 1 96.81 128 ARG B O 1
ATOM 3250 N N . VAL B 1 129 ? -6.293 -26.234 -0.037 1 98.31 129 VAL B N 1
ATOM 3251 C CA . VAL B 1 129 ? -6.559 -25.094 0.844 1 98.31 129 VAL B CA 1
ATOM 3252 C C . VAL B 1 129 ? -6.43 -25.531 2.301 1 98.31 129 VAL B C 1
ATOM 3254 O O . VAL B 1 129 ? -6.316 -26.734 2.59 1 98.31 129 VAL B O 1
ATOM 3257 N N . PRO B 1 130 ? -6.312 -24.547 3.232 1 98.62 130 PRO B N 1
ATOM 3258 C CA . PRO B 1 130 ? -6.262 -24.906 4.648 1 98.62 130 PRO B CA 1
ATOM 3259 C C . PRO B 1 130 ? -7.434 -25.797 5.07 1 98.62 130 PRO B C 1
ATOM 3261 O O . PRO B 1 130 ? -8.539 -25.656 4.543 1 98.62 130 PRO B O 1
ATOM 3264 N N . GLU B 1 131 ? -7.273 -26.609 6.016 1 98.12 131 GLU B N 1
ATOM 3265 C CA . GLU B 1 131 ? -8.234 -27.609 6.457 1 98.12 131 GLU B CA 1
ATOM 3266 C C . GLU B 1 131 ? -9.555 -26.984 6.879 1 98.12 131 GLU B C 1
ATOM 3268 O O . GLU B 1 131 ? -10.625 -27.547 6.66 1 98.12 131 GLU B O 1
ATOM 3273 N N . SER B 1 132 ? -9.484 -25.844 7.469 1 98.31 132 SER B N 1
ATOM 3274 C CA . SER B 1 132 ? -10.68 -25.219 8.016 1 98.31 132 SER B CA 1
ATOM 3275 C C . SER B 1 132 ? -11.297 -24.234 7.012 1 98.31 132 SER B C 1
ATOM 3277 O O . SER B 1 132 ? -12.18 -23.453 7.363 1 98.31 132 SER B O 1
ATOM 3279 N N . ALA B 1 133 ? -10.883 -24.344 5.777 1 98.5 133 ALA B N 1
ATOM 3280 C CA . ALA B 1 133 ? -11.32 -23.406 4.758 1 98.5 133 ALA B CA 1
ATOM 3281 C C . ALA B 1 133 ? -12.82 -23.5 4.527 1 98.5 133 ALA B C 1
ATOM 3283 O O . ALA B 1 133 ? -13.391 -24.594 4.535 1 98.5 133 ALA B O 1
ATOM 3284 N N . ARG B 1 134 ? -13.438 -22.391 4.359 1 98.44 134 ARG B N 1
ATOM 3285 C CA . ARG B 1 134 ? -14.82 -22.266 3.918 1 98.44 134 ARG B CA 1
ATOM 3286 C C . ARG B 1 134 ? -14.898 -21.688 2.508 1 98.44 134 ARG B C 1
ATOM 3288 O O . ARG B 1 134 ? -14.078 -20.844 2.133 1 98.44 134 ARG B O 1
ATOM 3295 N N . LEU B 1 135 ? -15.852 -22.172 1.763 1 98.44 135 LEU B N 1
ATOM 3296 C CA . LEU B 1 135 ? -16.078 -21.688 0.405 1 98.44 135 LEU B CA 1
ATOM 3297 C C . LEU B 1 135 ? -17.234 -20.688 0.368 1 98.44 135 LEU B C 1
ATOM 3299 O O . LEU B 1 135 ? -18.328 -20.984 0.859 1 98.44 135 LEU B O 1
ATOM 3303 N N . ASN B 1 136 ? -16.938 -19.484 -0.122 1 98.25 136 ASN B N 1
ATOM 3304 C CA . ASN B 1 136 ? -17.938 -18.422 -0.234 1 98.25 136 ASN B CA 1
ATOM 3305 C C . ASN B 1 136 ? -18.266 -18.125 -1.691 1 98.25 136 ASN B C 1
ATOM 3307 O O . ASN B 1 136 ? -17.422 -17.641 -2.445 1 98.25 136 ASN B O 1
ATOM 3311 N N . TYR B 1 137 ? -19.516 -18.375 -2.062 1 97.06 137 TYR B N 1
ATOM 3312 C CA . TYR B 1 137 ? -19.938 -18.094 -3.428 1 97.06 137 TYR B CA 1
ATOM 3313 C C . TYR B 1 137 ? -20.594 -16.719 -3.52 1 97.06 137 TYR B C 1
ATOM 3315 O O . TYR B 1 137 ? -21.578 -16.438 -2.82 1 97.06 137 TYR B O 1
ATOM 3323 N N . GLY B 1 138 ? -19.922 -15.867 -4.309 1 95.75 138 GLY B N 1
ATOM 3324 C CA . GLY B 1 138 ? -20.516 -14.57 -4.582 1 95.75 138 GLY B CA 1
ATOM 3325 C C . GLY B 1 138 ?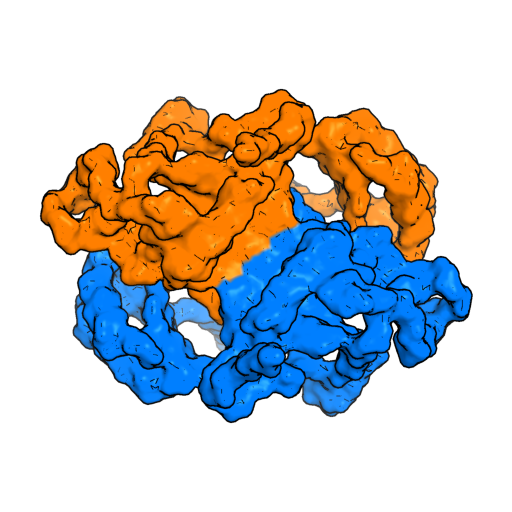 -21.641 -14.633 -5.605 1 95.75 138 GLY B C 1
ATOM 3326 O O . GLY B 1 138 ? -21.891 -15.688 -6.191 1 95.75 138 GLY B O 1
ATOM 3327 N N . THR B 1 139 ? -22.328 -13.531 -5.73 1 94.44 139 THR B N 1
ATOM 3328 C CA . THR B 1 139 ? -23.406 -13.453 -6.703 1 94.44 139 THR B CA 1
ATOM 3329 C C . THR B 1 139 ? -23.188 -12.289 -7.668 1 94.44 139 THR B C 1
ATOM 3331 O O . THR B 1 139 ? -22.5 -11.32 -7.336 1 94.44 139 THR B O 1
ATOM 3334 N N . ASP B 1 140 ? -23.75 -12.531 -8.773 1 86.75 140 ASP B N 1
ATOM 3335 C CA . ASP B 1 140 ? -23.703 -11.438 -9.734 1 86.75 140 ASP B CA 1
ATOM 3336 C C . ASP B 1 140 ? -24.875 -10.477 -9.539 1 86.75 140 ASP B C 1
ATOM 3338 O O . ASP B 1 140 ? -25.656 -10.617 -8.594 1 86.75 140 ASP B O 1
ATOM 3342 N N . GLY B 1 141 ? -24.875 -9.367 -10.234 1 78.62 141 GLY B N 1
ATOM 3343 C CA . GLY B 1 141 ? -25.922 -8.359 -10.109 1 78.62 141 GLY B CA 1
ATOM 3344 C C . GLY B 1 141 ? -27.312 -8.922 -10.352 1 78.62 141 GLY B C 1
ATOM 3345 O O . GLY B 1 141 ? -28.297 -8.312 -9.945 1 78.62 141 GLY B O 1
ATOM 3346 N N . ARG B 1 142 ? -27.406 -10.172 -10.906 1 82.25 142 ARG B N 1
ATOM 3347 C CA . ARG B 1 142 ? -28.703 -10.766 -11.234 1 82.25 142 ARG B CA 1
ATOM 3348 C C . ARG B 1 142 ? -29.078 -11.859 -10.234 1 82.25 142 ARG B C 1
ATOM 3350 O O . ARG B 1 142 ? -30.078 -12.555 -10.406 1 82.25 142 ARG B O 1
ATOM 3357 N N . GLY B 1 143 ? -28.188 -12.078 -9.375 1 83.69 143 GLY B N 1
ATOM 3358 C CA . GLY B 1 143 ? -28.5 -13.031 -8.32 1 83.69 143 GLY B CA 1
ATOM 3359 C C . GLY B 1 143 ? -27.922 -14.406 -8.57 1 83.69 143 GLY B C 1
ATOM 3360 O O . GLY B 1 143 ? -28.031 -15.305 -7.73 1 83.69 143 GLY B O 1
ATOM 3361 N N . SER B 1 144 ? -27.328 -14.625 -9.641 1 89.69 144 SER B N 1
ATOM 3362 C CA . SER B 1 144 ? -26.719 -15.914 -9.945 1 89.69 144 SER B CA 1
ATOM 3363 C C . SER B 1 144 ? -25.359 -16.062 -9.266 1 89.69 144 SER B C 1
ATOM 3365 O O . SER B 1 144 ? -24.562 -15.133 -9.266 1 89.69 144 SER B O 1
ATOM 3367 N N . ALA B 1 145 ? -25.172 -17.281 -8.789 1 91.06 145 ALA B N 1
ATOM 3368 C CA . ALA B 1 145 ? -23.938 -17.547 -8.062 1 91.06 145 ALA B CA 1
ATOM 3369 C C . ALA B 1 145 ? -22.766 -17.719 -9.031 1 91.06 145 ALA B C 1
ATOM 3371 O O . ALA B 1 145 ? -22.922 -18.281 -10.117 1 91.06 145 ALA B O 1
ATOM 3372 N N . PHE B 1 146 ? -21.641 -17.219 -8.547 1 92.38 146 PHE B N 1
ATOM 3373 C CA . PHE B 1 146 ? -20.438 -17.438 -9.32 1 92.38 146 PHE B CA 1
ATOM 3374 C C . PHE B 1 146 ? -20.047 -18.922 -9.32 1 92.38 146 PHE B C 1
ATOM 3376 O O . PHE B 1 146 ? -20.375 -19.641 -8.375 1 92.38 146 PHE B O 1
ATOM 3383 N N . ASP B 1 147 ? -19.375 -19.297 -10.328 1 90.19 147 ASP B N 1
ATOM 3384 C CA . ASP B 1 147 ? -18.984 -20.688 -10.5 1 90.19 147 ASP B CA 1
ATOM 3385 C C . ASP B 1 147 ? -17.828 -21.047 -9.562 1 90.19 147 ASP B C 1
ATOM 3387 O O . ASP B 1 147 ? -17.672 -22.203 -9.172 1 90.19 147 ASP B O 1
ATOM 3391 N N . TYR B 1 148 ? -17.047 -20.094 -9.273 1 92.81 148 TYR B N 1
ATOM 3392 C CA . TYR B 1 148 ? -15.875 -20.328 -8.438 1 92.81 148 TYR B CA 1
ATOM 3393 C C . TYR B 1 148 ? -15.969 -19.562 -7.129 1 92.81 148 TYR B C 1
ATOM 3395 O O . TYR B 1 148 ? -16.281 -18.375 -7.125 1 92.81 148 TYR B O 1
ATOM 3403 N N . PRO B 1 149 ? -15.656 -20.172 -5.996 1 96.94 149 PRO B N 1
ATOM 3404 C CA . PRO B 1 149 ? -15.82 -19.547 -4.684 1 96.94 149 PRO B CA 1
ATOM 3405 C C . PRO B 1 149 ? -14.562 -18.797 -4.23 1 96.94 149 PRO B C 1
ATOM 3407 O O . PRO B 1 149 ? -13.477 -19.031 -4.762 1 96.94 149 PRO B O 1
ATOM 3410 N N . LEU B 1 150 ? -14.859 -17.891 -3.336 1 98.19 150 LEU B N 1
ATOM 3411 C CA . LEU B 1 150 ? -13.766 -17.328 -2.557 1 98.19 150 LEU B CA 1
ATOM 3412 C C . LEU B 1 150 ? -13.5 -18.156 -1.31 1 98.19 150 LEU B C 1
ATOM 3414 O O . LEU B 1 150 ? -14.422 -18.5 -0.573 1 98.19 150 LEU B O 1
ATOM 3418 N N . VAL B 1 151 ? -12.227 -18.438 -1.071 1 98.62 151 VAL B N 1
ATOM 3419 C CA . VAL B 1 151 ? -11.844 -19.234 0.092 1 98.62 151 VAL B CA 1
ATOM 3420 C C . VAL B 1 151 ? -11.609 -18.312 1.289 1 98.62 151 VAL B C 1
ATOM 3422 O O . VAL B 1 151 ? -11 -17.25 1.154 1 98.62 151 VAL B O 1
ATOM 3425 N N . SER B 1 152 ? -12.141 -18.656 2.438 1 98.81 152 SER B N 1
ATOM 3426 C CA . SER B 1 152 ? -11.828 -17.969 3.682 1 98.81 152 SER B CA 1
ATOM 3427 C C . SER B 1 152 ? -11.469 -18.953 4.793 1 98.81 152 SER B C 1
ATOM 3429 O O . SER B 1 152 ? -11.82 -20.125 4.727 1 98.81 152 SER B O 1
ATOM 3431 N N . VAL B 1 153 ? -10.664 -18.562 5.668 1 98.81 153 VAL B N 1
ATOM 3432 C CA . VAL B 1 153 ? -10.281 -19.266 6.891 1 98.81 153 VAL B CA 1
ATOM 3433 C C . VAL B 1 153 ? -10.453 -18.328 8.086 1 98.81 153 VAL B C 1
ATOM 3435 O O . VAL B 1 153 ? -9.766 -17.312 8.195 1 98.81 153 VAL B O 1
ATOM 3438 N N . ARG B 1 154 ? -11.352 -18.719 9.008 1 98.38 154 ARG B N 1
ATOM 3439 C CA . ARG B 1 154 ? -11.688 -17.828 10.109 1 98.38 154 ARG B CA 1
ATOM 3440 C C . ARG B 1 154 ? -12.086 -16.453 9.586 1 98.38 154 ARG B C 1
ATOM 3442 O O . ARG B 1 154 ? -13.031 -16.312 8.805 1 98.38 154 ARG B O 1
ATOM 3449 N N . ASN B 1 155 ? -11.445 -15.43 10.023 1 98.75 155 ASN B N 1
ATOM 3450 C CA . ASN B 1 155 ? -11.82 -14.086 9.602 1 98.75 155 ASN B CA 1
ATOM 3451 C C . ASN B 1 155 ? -10.922 -13.586 8.477 1 98.75 155 ASN B C 1
ATOM 3453 O O . ASN B 1 155 ? -10.844 -12.383 8.219 1 98.75 155 ASN B O 1
ATOM 3457 N N . VAL B 1 156 ? -10.203 -14.539 7.797 1 98.94 156 VAL B N 1
ATOM 3458 C CA . VAL B 1 156 ? -9.305 -14.188 6.699 1 98.94 156 VAL B CA 1
ATOM 3459 C C . VAL B 1 156 ? -9.945 -14.578 5.367 1 98.94 156 VAL B C 1
ATOM 3461 O O . VAL B 1 156 ? -10.219 -15.758 5.125 1 98.94 156 VAL B O 1
ATOM 3464 N N . TYR B 1 157 ? -10.188 -13.633 4.492 1 98.94 157 TYR B N 1
ATOM 3465 C CA . TYR B 1 157 ? -10.766 -13.828 3.166 1 98.94 157 TYR B CA 1
ATOM 3466 C C . TYR B 1 157 ? -9.703 -13.664 2.084 1 98.94 157 TYR B C 1
ATOM 3468 O O . TYR B 1 157 ? -9.086 -12.609 1.966 1 98.94 157 TYR B O 1
ATOM 3476 N N . ILE B 1 158 ? -9.492 -14.688 1.263 1 98.88 158 ILE B N 1
ATOM 3477 C CA . ILE B 1 158 ? -8.312 -14.781 0.402 1 98.88 158 ILE B CA 1
ATOM 3478 C C . ILE B 1 158 ? -8.711 -14.484 -1.043 1 98.88 158 ILE B C 1
ATOM 3480 O O . ILE B 1 158 ? -9.188 -15.359 -1.76 1 98.88 158 ILE B O 1
ATOM 3484 N N . PHE B 1 159 ? -8.398 -13.305 -1.484 1 98.88 159 PHE B N 1
ATOM 3485 C CA . PHE B 1 159 ? -8.789 -12.828 -2.803 1 98.88 159 PHE B CA 1
ATOM 3486 C C . PHE B 1 159 ? -7.676 -13.047 -3.814 1 98.88 159 PHE B C 1
ATOM 3488 O O . PHE B 1 159 ? -6.496 -13.078 -3.449 1 98.88 159 PHE B O 1
ATOM 3495 N N . PRO B 1 160 ? -8.023 -13.203 -5.098 1 97.88 160 PRO B N 1
ATOM 3496 C CA . PRO B 1 160 ? -7.004 -13.242 -6.152 1 97.88 160 PRO B CA 1
ATOM 3497 C C . PRO B 1 160 ? -6.309 -11.891 -6.344 1 97.88 160 PRO B C 1
ATOM 3499 O O . PRO B 1 160 ? -6.84 -10.859 -5.938 1 97.88 160 PRO B O 1
ATOM 3502 N N . GLY B 1 161 ? -5.176 -11.93 -6.957 1 97.56 161 GLY B N 1
ATOM 3503 C CA . GLY B 1 161 ? -4.383 -10.727 -7.148 1 97.56 161 GLY B CA 1
ATOM 3504 C C . GLY B 1 161 ? -4.754 -9.969 -8.406 1 97.56 161 GLY B C 1
ATOM 3505 O O . GLY B 1 161 ? -4.504 -8.758 -8.5 1 97.56 161 GLY B O 1
ATOM 3506 N N . ILE B 1 162 ? -5.246 -10.672 -9.43 1 96.31 162 ILE B N 1
ATOM 3507 C CA . ILE B 1 162 ? -5.676 -10.016 -10.664 1 96.31 162 ILE B CA 1
ATOM 3508 C C . ILE B 1 162 ? -6.805 -9.031 -10.359 1 96.31 162 ILE B C 1
ATOM 3510 O O . ILE B 1 162 ? -7.867 -9.43 -9.875 1 96.31 162 ILE B O 1
ATOM 3514 N N . PRO B 1 163 ? -6.629 -7.723 -10.703 1 97.31 163 PRO B N 1
ATOM 3515 C CA . PRO B 1 163 ? -7.582 -6.695 -10.266 1 97.31 163 PRO B CA 1
ATOM 3516 C C . PRO B 1 163 ? -9.016 -7 -10.703 1 97.31 163 PRO B C 1
ATOM 3518 O O . PRO B 1 163 ? -9.938 -6.941 -9.891 1 97.31 163 PRO B O 1
ATOM 3521 N N . ALA B 1 164 ? -9.227 -7.418 -11.953 1 95.69 164 ALA B N 1
ATOM 3522 C CA . ALA B 1 164 ? -10.57 -7.68 -12.461 1 95.69 164 ALA B CA 1
ATOM 3523 C C . ALA B 1 164 ? -11.25 -8.789 -11.656 1 95.69 164 ALA B C 1
ATOM 3525 O O . ALA B 1 164 ? -12.43 -8.703 -11.336 1 95.69 164 ALA B O 1
ATOM 3526 N N . LEU B 1 165 ? -10.508 -9.82 -11.391 1 96.19 165 LEU B N 1
ATOM 3527 C CA . LEU B 1 165 ? -11.039 -10.945 -10.625 1 96.19 165 LEU B CA 1
ATOM 3528 C C . LEU B 1 165 ? -11.305 -10.539 -9.18 1 96.19 165 LEU B C 1
ATOM 3530 O O . LEU B 1 165 ? -12.336 -10.914 -8.602 1 96.19 165 LEU B O 1
ATOM 3534 N N . MET B 1 166 ? -10.375 -9.805 -8.594 1 97.94 166 MET B N 1
ATOM 3535 C CA . MET B 1 166 ? -10.516 -9.328 -7.215 1 97.94 166 MET B CA 1
ATOM 3536 C C . MET B 1 166 ? -11.742 -8.445 -7.062 1 97.94 166 MET B C 1
ATOM 3538 O O . MET B 1 166 ? -12.531 -8.625 -6.137 1 97.94 166 MET B O 1
ATOM 3542 N N . GLU B 1 167 ? -11.945 -7.5 -7.941 1 97.69 167 GLU B N 1
ATOM 3543 C CA . GLU B 1 167 ? -13.062 -6.562 -7.898 1 97.69 167 GLU B CA 1
ATOM 3544 C C . GLU B 1 167 ? -14.398 -7.289 -8.031 1 97.69 167 GLU B C 1
ATOM 3546 O O . GLU B 1 167 ? -15.336 -7.02 -7.273 1 97.69 167 GLU B O 1
ATOM 3551 N N . ARG B 1 168 ? -14.422 -8.234 -8.977 1 96.19 168 ARG B N 1
ATOM 3552 C CA . ARG B 1 168 ? -15.633 -9.023 -9.18 1 96.19 168 ARG B CA 1
ATOM 3553 C C . ARG B 1 168 ? -15.977 -9.828 -7.926 1 96.19 168 ARG B C 1
ATOM 3555 O O . ARG B 1 168 ? -17.141 -9.859 -7.5 1 96.19 168 ARG B O 1
ATOM 3562 N N . ALA B 1 169 ? -15.008 -10.43 -7.398 1 97.5 169 ALA B N 1
ATOM 3563 C CA . ALA B 1 169 ? -15.219 -11.25 -6.207 1 97.5 169 ALA B CA 1
ATOM 3564 C C . ALA B 1 169 ? -15.727 -10.398 -5.043 1 97.5 169 ALA B C 1
ATOM 3566 O O . ALA B 1 169 ? -16.688 -10.766 -4.367 1 97.5 169 ALA B O 1
ATOM 3567 N N . LEU B 1 170 ? -15.062 -9.266 -4.785 1 98.38 170 LEU B N 1
ATOM 3568 C CA . LEU B 1 170 ? -15.438 -8.422 -3.658 1 98.38 170 LEU B CA 1
ATOM 3569 C C . LEU B 1 170 ? -16.844 -7.871 -3.84 1 98.38 170 LEU B C 1
ATOM 3571 O O . LEU B 1 170 ? -17.656 -7.891 -2.906 1 98.38 170 LEU B O 1
ATOM 3575 N N . ASP B 1 171 ? -17.156 -7.438 -5.031 1 97.12 171 ASP B N 1
ATOM 3576 C CA . ASP B 1 171 ? -18.5 -6.926 -5.305 1 97.12 171 ASP B CA 1
ATOM 3577 C C . ASP B 1 171 ? -19.547 -8.016 -5.125 1 97.12 171 ASP B C 1
ATOM 3579 O O . ASP B 1 171 ? -20.625 -7.762 -4.582 1 97.12 171 ASP B O 1
ATOM 3583 N N . GLY B 1 172 ? -19.219 -9.203 -5.555 1 97.5 172 GLY B N 1
ATOM 3584 C CA . GLY B 1 172 ? -20.156 -10.312 -5.461 1 97.5 172 GLY B CA 1
ATOM 3585 C C . GLY B 1 172 ? -20.344 -10.812 -4.043 1 97.5 172 GLY B C 1
ATOM 3586 O O . GLY B 1 172 ? -21.328 -11.5 -3.75 1 97.5 172 GLY B O 1
ATOM 3587 N N . LEU B 1 173 ? -19.422 -10.484 -3.184 1 97.81 173 LEU B N 1
ATOM 3588 C CA . LEU B 1 173 ? -19.469 -10.992 -1.817 1 97.81 173 LEU B CA 1
ATOM 3589 C C . LEU B 1 173 ? -19.672 -9.859 -0.82 1 97.81 173 LEU B C 1
ATOM 3591 O O . LEU B 1 173 ? -19.359 -10.008 0.366 1 97.81 173 LEU B O 1
ATOM 3595 N N . ALA B 1 174 ? -20.125 -8.719 -1.272 1 96.38 174 ALA B N 1
ATOM 3596 C CA . ALA B 1 174 ? -20.297 -7.527 -0.45 1 96.38 174 ALA B CA 1
ATOM 3597 C C . ALA B 1 174 ? -21.141 -7.836 0.786 1 96.38 174 ALA B C 1
ATOM 3599 O O . ALA B 1 174 ? -20.938 -7.246 1.849 1 96.38 174 ALA B O 1
ATOM 3600 N N . HIS B 1 175 ? -22.078 -8.797 0.69 1 95.5 175 HIS B N 1
ATOM 3601 C CA . HIS B 1 175 ? -23 -9.117 1.771 1 95.5 175 HIS B CA 1
ATOM 3602 C C . HIS B 1 175 ? -22.25 -9.672 2.98 1 95.5 175 HIS B C 1
ATOM 3604 O O . HIS B 1 175 ? -22.734 -9.57 4.113 1 95.5 175 HIS B O 1
ATOM 3610 N N . LEU B 1 176 ? -21.078 -10.242 2.801 1 96.69 176 LEU B N 1
ATOM 3611 C CA . LEU B 1 176 ? -20.297 -10.812 3.893 1 96.69 176 LEU B CA 1
ATOM 3612 C C . LEU B 1 176 ? -19.734 -9.711 4.793 1 96.69 176 LEU B C 1
ATOM 3614 O O . LEU B 1 176 ? -19.5 -9.938 5.98 1 96.69 176 LEU B O 1
ATOM 3618 N N . PHE B 1 177 ? -19.562 -8.508 4.219 1 97.75 177 PHE B N 1
ATOM 3619 C CA . PHE B 1 177 ? -18.812 -7.473 4.926 1 97.75 177 PHE B CA 1
ATOM 3620 C C . PHE B 1 177 ? -19.734 -6.328 5.344 1 97.75 177 PHE B C 1
ATOM 3622 O O . PHE B 1 177 ? -19.359 -5.5 6.176 1 97.75 177 PHE B O 1
ATOM 3629 N N . ARG B 1 178 ? -20.891 -6.258 4.836 1 96.12 178 ARG B N 1
ATOM 3630 C CA . ARG B 1 178 ? -21.781 -5.125 5.035 1 96.12 178 ARG B CA 1
ATOM 3631 C C . ARG B 1 178 ? -22.172 -4.977 6.504 1 96.12 178 ARG B C 1
ATOM 3633 O O . ARG B 1 178 ? -22.609 -5.941 7.137 1 96.12 178 ARG B O 1
ATOM 3640 N N . SER B 1 179 ? -21.906 -3.807 6.957 1 93.88 179 SER B N 1
ATOM 3641 C CA . SER B 1 179 ? -22.344 -3.48 8.312 1 93.88 179 SER B CA 1
ATOM 3642 C C . SER B 1 179 ? -23.797 -3.025 8.32 1 93.88 179 SER B C 1
ATOM 3644 O O . SER B 1 179 ? -24.219 -2.236 7.469 1 93.88 179 SER B O 1
ATOM 3646 N N . GLU B 1 180 ? -24.578 -3.465 9.227 1 87.75 180 GLU B N 1
ATOM 3647 C CA . GLU B 1 180 ? -25.969 -3.043 9.383 1 87.75 180 GLU B CA 1
ATOM 3648 C C . GLU B 1 180 ? -26.078 -1.806 10.266 1 87.75 180 GLU B C 1
ATOM 3650 O O . GLU B 1 180 ? -27.094 -1.122 10.266 1 87.75 180 GLU B O 1
ATOM 3655 N N . ARG B 1 181 ? -25.047 -1.541 10.883 1 89.62 181 ARG B N 1
ATOM 3656 C CA . ARG B 1 181 ? -25.109 -0.516 11.914 1 89.62 181 ARG B CA 1
ATOM 3657 C C . ARG B 1 181 ? -24.328 0.727 11.508 1 89.62 181 ARG B C 1
ATOM 3659 O O . ARG B 1 181 ? -24.703 1.848 11.859 1 89.62 181 ARG B O 1
ATOM 3666 N N . THR B 1 182 ? -23.359 0.463 10.734 1 93.31 182 THR B N 1
ATOM 3667 C CA . THR B 1 182 ? -22.438 1.558 10.484 1 93.31 182 THR B CA 1
ATOM 3668 C C . THR B 1 182 ? -22.531 2.025 9.031 1 93.31 182 THR B C 1
ATOM 3670 O O . THR B 1 182 ? -22.531 1.209 8.109 1 93.31 182 THR B O 1
ATOM 3673 N N . ARG B 1 183 ? -22.672 3.354 8.852 1 94.25 183 ARG B N 1
ATOM 3674 C CA . ARG B 1 183 ? -22.578 4.035 7.566 1 94.25 183 ARG B CA 1
ATOM 3675 C C . ARG B 1 183 ? -21.672 5.262 7.656 1 94.25 183 ARG B C 1
ATOM 3677 O O . ARG B 1 183 ? -21.812 6.07 8.578 1 94.25 183 ARG B O 1
ATOM 3684 N N . PHE B 1 184 ? -20.797 5.379 6.691 1 95.88 184 PHE B N 1
ATOM 3685 C CA . PHE B 1 184 ? -19.906 6.527 6.672 1 95.88 184 PHE B CA 1
ATOM 3686 C C . PHE B 1 184 ? -20.422 7.602 5.723 1 95.88 184 PHE B C 1
ATOM 3688 O O . PHE B 1 184 ? -20.828 7.301 4.598 1 95.88 184 PHE B O 1
ATOM 3695 N N . HIS B 1 185 ? -20.422 8.805 6.242 1 95.56 185 HIS B N 1
ATOM 3696 C CA . HIS B 1 185 ? -20.781 9.984 5.457 1 95.56 185 HIS B CA 1
ATOM 3697 C C . HIS B 1 185 ? -19.562 10.891 5.266 1 95.56 185 HIS B C 1
ATOM 3699 O O . HIS B 1 185 ? -18.75 11.055 6.18 1 95.56 185 HIS B O 1
ATOM 3705 N N . SER B 1 186 ? -19.484 11.43 4.027 1 96.12 186 SER B N 1
ATOM 3706 C CA . SER B 1 186 ? -18.312 12.273 3.766 1 96.12 186 SER B CA 1
ATOM 3707 C C . SER B 1 186 ? -18.703 13.508 2.949 1 96.12 186 SER B C 1
ATOM 3709 O O . SER B 1 186 ? -19.688 13.484 2.219 1 96.12 186 SER B O 1
ATOM 3711 N N . ARG B 1 187 ? -17.938 14.625 3.209 1 94.19 187 ARG B N 1
ATOM 3712 C CA . ARG B 1 187 ? -17.984 15.852 2.422 1 94.19 187 ARG B CA 1
ATOM 3713 C C . ARG B 1 187 ? -16.578 16.375 2.117 1 94.19 187 ARG B C 1
ATOM 3715 O O . ARG B 1 187 ? -15.664 16.188 2.914 1 94.19 187 ARG B O 1
ATOM 3722 N N . ALA B 1 188 ? -16.531 16.906 0.935 1 94.81 188 ALA B N 1
ATOM 3723 C CA . ALA B 1 188 ? -15.273 17.531 0.556 1 94.81 188 ALA B CA 1
ATOM 3724 C C . ALA B 1 188 ? -15.453 19.031 0.324 1 94.81 188 ALA B C 1
ATOM 3726 O O . ALA B 1 188 ? -16.5 19.469 -0.164 1 94.81 188 ALA B O 1
ATOM 3727 N N . VAL B 1 189 ? -14.469 19.797 0.743 1 94.88 189 VAL B N 1
ATOM 3728 C CA . VAL B 1 189 ? -14.391 21.234 0.483 1 94.88 189 VAL B CA 1
ATOM 3729 C C . VAL B 1 189 ? -13.07 21.547 -0.211 1 94.88 189 VAL B C 1
ATOM 3731 O O . VAL B 1 189 ? -12 21.172 0.266 1 94.88 189 VAL B O 1
ATOM 3734 N N . TYR B 1 190 ? -13.148 22.188 -1.318 1 95.06 190 TYR B N 1
ATOM 3735 C CA . TYR B 1 190 ? -11.961 22.594 -2.055 1 95.06 190 TYR B CA 1
ATOM 3736 C C . TYR B 1 190 ? -11.641 24.062 -1.801 1 95.06 190 TYR B C 1
ATOM 3738 O O . TYR B 1 190 ? -12.516 24.922 -1.888 1 95.06 190 TYR B O 1
ATOM 3746 N N . VAL B 1 191 ? -10.406 24.281 -1.484 1 95.38 191 VAL B N 1
ATOM 3747 C CA . VAL B 1 191 ? -10.023 25.625 -1.054 1 95.38 191 VAL B CA 1
ATOM 3748 C C . VAL B 1 191 ? -8.883 26.141 -1.934 1 95.38 191 VAL B C 1
ATOM 3750 O O . VAL B 1 191 ? -7.906 25.422 -2.176 1 95.38 191 VAL B O 1
ATOM 3753 N N . ALA B 1 192 ? -9.031 27.375 -2.383 1 92.44 192 ALA B N 1
ATOM 3754 C CA . ALA B 1 192 ? -7.996 28.047 -3.176 1 92.44 192 ALA B CA 1
ATOM 3755 C C . ALA B 1 192 ? -7.125 28.938 -2.303 1 92.44 192 ALA B C 1
ATOM 3757 O O . ALA B 1 192 ? -6.988 30.141 -2.572 1 92.44 192 ALA B O 1
ATOM 3758 N N . ALA B 1 193 ? -6.613 28.531 -1.27 1 92.06 193 ALA B N 1
ATOM 3759 C CA . ALA B 1 193 ? -5.723 29.234 -0.356 1 92.06 193 ALA B CA 1
ATOM 3760 C C . ALA B 1 193 ? -4.605 28.328 0.14 1 92.06 193 ALA B C 1
ATOM 3762 O O . ALA B 1 193 ? -4.727 27.109 0.091 1 92.06 193 ALA B O 1
ATOM 3763 N N . ASP B 1 194 ? -3.574 29 0.542 1 90.38 194 ASP B N 1
ATOM 3764 C CA . ASP B 1 194 ? -2.488 28.25 1.164 1 90.38 194 ASP B CA 1
ATOM 3765 C C . ASP B 1 194 ? -2.961 27.547 2.438 1 90.38 194 ASP B C 1
ATOM 3767 O O . ASP B 1 194 ? -3.719 28.125 3.221 1 90.38 194 ASP B O 1
ATOM 3771 N N . GLU B 1 195 ? -2.494 26.312 2.562 1 93.5 195 GLU B N 1
ATOM 3772 C CA . GLU B 1 195 ? -2.91 25.516 3.715 1 93.5 195 GLU B CA 1
ATOM 3773 C C . GLU B 1 195 ? -2.609 26.25 5.023 1 93.5 195 GLU B C 1
ATOM 3775 O O . GLU B 1 195 ? -3.41 26.203 5.961 1 93.5 195 GLU B O 1
ATOM 3780 N N . LEU B 1 196 ? -1.471 26.938 5.117 1 91.56 196 LEU B N 1
ATOM 3781 C CA . LEU B 1 196 ? -1.041 27.609 6.336 1 91.56 196 LEU B CA 1
ATOM 3782 C C . LEU B 1 196 ? -2.037 28.703 6.734 1 91.56 196 LEU B C 1
ATOM 3784 O O . LEU B 1 196 ? -2.227 28.969 7.926 1 91.56 196 LEU B O 1
ATOM 3788 N N . LEU B 1 197 ? -2.682 29.234 5.785 1 90.62 197 LEU B N 1
ATOM 3789 C CA . LEU B 1 197 ? -3.621 30.328 6.039 1 90.62 197 LEU B CA 1
ATOM 3790 C C . LEU B 1 197 ? -4.875 29.812 6.734 1 90.62 197 LEU B C 1
ATOM 3792 O O . LEU B 1 197 ? -5.539 30.547 7.457 1 90.62 197 LEU B O 1
ATOM 3796 N N . ILE B 1 198 ? -5.145 28.531 6.559 1 94.56 198 ILE B N 1
ATOM 3797 C CA . ILE B 1 198 ? -6.43 28.062 7.074 1 94.56 198 ILE B CA 1
ATOM 3798 C C . ILE B 1 198 ? -6.203 27.125 8.258 1 94.56 198 ILE B C 1
ATOM 3800 O O . ILE B 1 198 ? -7.156 26.578 8.812 1 94.56 198 ILE B O 1
ATOM 3804 N N . VAL B 1 199 ? -5.012 26.969 8.727 1 95.06 199 VAL B N 1
ATOM 3805 C CA . VAL B 1 199 ? -4.672 26.094 9.844 1 95.06 199 VAL B CA 1
ATOM 3806 C C . VAL B 1 199 ? -5.469 26.5 11.086 1 95.06 199 VAL B C 1
ATOM 3808 O O . VAL B 1 199 ? -6.078 25.656 11.742 1 95.06 199 VAL B O 1
ATOM 3811 N N . PRO B 1 200 ? -5.562 27.781 11.438 1 94.19 200 PRO B N 1
ATOM 3812 C CA . PRO B 1 200 ? -6.32 28.141 12.633 1 94.19 200 PRO B CA 1
ATOM 3813 C C . PRO B 1 200 ? -7.789 27.734 12.555 1 94.19 200 PRO B C 1
ATOM 3815 O O . PRO B 1 200 ? -8.367 27.281 13.547 1 94.19 200 PRO B O 1
ATOM 3818 N N . VAL B 1 201 ? -8.375 27.891 11.359 1 95.94 201 VAL B N 1
ATOM 3819 C CA . VAL B 1 201 ? -9.766 27.484 11.148 1 95.94 201 VAL B CA 1
ATOM 3820 C C . VAL B 1 201 ? -9.906 25.984 11.32 1 95.94 201 VAL B C 1
ATOM 3822 O O . VAL B 1 201 ? -10.852 25.5 11.953 1 95.94 201 VAL B O 1
ATOM 3825 N N . LEU B 1 202 ? -8.977 25.219 10.75 1 96.88 202 LEU B N 1
ATOM 3826 C CA . LEU B 1 202 ? -9 23.766 10.844 1 96.88 202 LEU B CA 1
ATOM 3827 C C . LEU B 1 202 ? -8.836 23.297 12.289 1 96.88 202 LEU B C 1
ATOM 3829 O O . LEU B 1 202 ? -9.492 22.359 12.727 1 96.88 202 LEU B O 1
ATOM 3833 N N . ASP B 1 203 ? -7.988 24 13 1 95.5 203 ASP B N 1
ATOM 3834 C CA . ASP B 1 203 ? -7.773 23.672 14.398 1 95.5 203 ASP B CA 1
ATOM 3835 C C . ASP B 1 203 ? -9.047 23.891 15.219 1 95.5 203 ASP B C 1
ATOM 3837 O O . ASP B 1 203 ? -9.383 23.078 16.078 1 95.5 203 ASP B O 1
ATOM 3841 N N . ARG B 1 204 ? -9.719 24.953 14.977 1 96.62 204 ARG B N 1
ATOM 3842 C CA . ARG B 1 204 ? -10.961 25.234 15.68 1 96.62 204 ARG B CA 1
ATOM 3843 C C . ARG B 1 204 ? -12.031 24.203 15.344 1 96.62 204 ARG B C 1
ATOM 3845 O O . ARG B 1 204 ? -12.742 23.734 16.234 1 96.62 204 ARG B O 1
ATOM 3852 N N . ALA B 1 205 ? -12.102 23.906 14.07 1 97.31 205 ALA B N 1
ATOM 3853 C CA . ALA B 1 205 ? -13.07 22.906 13.648 1 97.31 205 ALA B CA 1
ATOM 3854 C C . ALA B 1 205 ? -12.773 21.547 14.289 1 97.31 205 ALA B C 1
ATOM 3856 O O . ALA B 1 205 ? -13.68 20.859 14.766 1 97.31 205 ALA B O 1
ATOM 3857 N N . HIS B 1 206 ? -11.523 21.188 14.266 1 96.56 206 HIS B N 1
ATOM 3858 C CA . HIS B 1 206 ? -11.109 19.922 14.875 1 96.56 206 HIS B CA 1
ATOM 3859 C C . HIS B 1 206 ? -11.445 19.906 16.359 1 96.56 206 HIS B C 1
ATOM 3861 O O . HIS B 1 206 ? -11.961 18.906 16.875 1 96.56 206 HIS B O 1
ATOM 3867 N N . ALA B 1 207 ? -11.156 20.953 17.047 1 96.5 207 ALA B N 1
ATOM 3868 C CA . ALA B 1 207 ? -11.422 21.047 18.469 1 96.5 207 ALA B CA 1
ATOM 3869 C C . ALA B 1 207 ? -12.922 20.938 18.766 1 96.5 207 ALA B C 1
ATOM 3871 O O . ALA B 1 207 ? -13.32 20.312 19.75 1 96.5 207 ALA B O 1
ATOM 3872 N N . ALA B 1 208 ? -13.734 21.5 17.953 1 97.25 208 ALA B N 1
ATOM 3873 C CA . ALA B 1 208 ? -15.18 21.562 18.172 1 97.25 208 ALA B CA 1
ATOM 3874 C C . ALA B 1 208 ? -15.836 20.219 17.875 1 97.25 208 ALA B C 1
ATOM 3876 O O . ALA B 1 208 ? -16.828 19.844 18.5 1 97.25 208 ALA B O 1
ATOM 3877 N N . PHE B 1 209 ? -15.258 19.422 16.984 1 97.62 209 PHE B N 1
ATOM 3878 C CA . PHE B 1 209 ? -16.031 18.281 16.5 1 97.62 209 PHE B CA 1
ATOM 3879 C C . PHE B 1 209 ? -15.25 16.984 16.672 1 97.62 209 PHE B C 1
ATOM 3881 O O . PHE B 1 209 ? -15.711 15.922 16.25 1 97.62 209 PHE B O 1
ATOM 3888 N N . GLN B 1 210 ? -14.086 17.047 17.234 1 94.56 210 GLN B N 1
ATOM 3889 C CA . GLN B 1 210 ? -13.273 15.852 17.453 1 94.56 210 GLN B CA 1
ATOM 3890 C C . GLN B 1 210 ? -14.086 14.758 18.141 1 94.56 210 GLN B C 1
ATOM 3892 O O . GLN B 1 210 ? -14.859 15.039 19.062 1 94.56 210 GLN B O 1
ATOM 3897 N N . GLY B 1 211 ? -13.891 13.508 17.719 1 93.19 211 GLY B N 1
ATOM 3898 C CA . GLY B 1 211 ? -14.656 12.398 18.25 1 93.19 211 GLY B CA 1
ATOM 3899 C C . GLY B 1 211 ? -15.922 12.109 17.453 1 93.19 211 GLY B C 1
ATOM 3900 O O . GLY B 1 211 ? -16.406 10.977 17.453 1 93.19 211 GLY B O 1
ATOM 3901 N N . ARG B 1 212 ? -16.453 13.156 16.812 1 96 212 ARG B N 1
ATOM 3902 C CA . ARG B 1 212 ? -17.688 13.008 16.047 1 96 212 ARG B CA 1
ATOM 3903 C C . ARG B 1 212 ? -17.422 13.07 14.555 1 96 212 ARG B C 1
ATOM 3905 O O . ARG B 1 212 ? -18.062 12.359 13.773 1 96 212 ARG B O 1
ATOM 3912 N N . VAL B 1 213 ? -16.547 13.984 14.18 1 97.25 213 VAL B N 1
ATOM 3913 C CA . VAL B 1 213 ? -16.234 14.203 12.773 1 97.25 213 VAL B CA 1
ATOM 3914 C C . VAL B 1 213 ? -14.711 14.211 12.586 1 97.25 213 VAL B C 1
ATOM 3916 O O . VAL B 1 213 ? -13.984 14.812 13.383 1 97.25 213 VAL B O 1
ATOM 3919 N N . SER B 1 214 ? -14.289 13.422 11.609 1 96.38 214 SER B N 1
ATOM 3920 C CA . SER B 1 214 ? -12.883 13.445 11.234 1 96.38 214 SER B CA 1
ATOM 3921 C C . SER B 1 214 ? -12.625 14.469 10.133 1 96.38 214 SER B C 1
ATOM 3923 O O . SER B 1 214 ? -13.305 14.469 9.109 1 96.38 214 SER B O 1
ATOM 3925 N N . LEU B 1 215 ? -11.648 15.336 10.438 1 97.12 215 LEU B N 1
ATOM 3926 C CA . LEU B 1 215 ? -11.266 16.375 9.484 1 97.12 215 LEU B CA 1
ATOM 3927 C C . LEU B 1 215 ? -9.883 16.094 8.906 1 97.12 215 LEU B C 1
ATOM 3929 O O . LEU B 1 215 ? -8.938 15.789 9.648 1 97.12 215 LEU B O 1
ATOM 3933 N N . GLY B 1 216 ? -9.758 16.016 7.539 1 96.62 216 GLY B N 1
ATOM 3934 C CA . GLY B 1 216 ? -8.492 15.859 6.848 1 96.62 216 GLY B CA 1
ATOM 3935 C C . GLY B 1 216 ? -8.156 17.016 5.934 1 96.62 216 GLY B C 1
ATOM 3936 O O . GLY B 1 216 ? -9.047 17.625 5.332 1 96.62 216 GLY B O 1
ATOM 3937 N N . SER B 1 217 ? -6.898 17.422 5.906 1 96.62 217 SER B N 1
ATOM 3938 C CA . SER B 1 217 ? -6.375 18.469 5.023 1 96.62 217 SER B CA 1
ATOM 3939 C C . SER B 1 217 ? -5.301 17.906 4.094 1 96.62 217 SER B C 1
ATOM 3941 O O . SER B 1 217 ? -4.285 17.375 4.555 1 96.62 217 SER B O 1
ATOM 3943 N N . TYR B 1 218 ? -5.562 18.062 2.805 1 95 218 TYR B N 1
ATOM 3944 C CA . TYR B 1 218 ? -4.684 17.422 1.83 1 95 218 TYR B CA 1
ATOM 3945 C C . TYR B 1 218 ? -4.305 18.391 0.72 1 95 218 TYR B C 1
ATOM 3947 O O . TYR B 1 218 ? -5.059 18.578 -0.238 1 95 218 TYR B O 1
ATOM 3955 N N . PRO B 1 219 ? -3.133 18.984 0.851 1 94.56 219 PRO B N 1
ATOM 3956 C CA . PRO B 1 219 ? -2.674 19.859 -0.239 1 94.56 219 PRO B CA 1
ATOM 3957 C C . PRO B 1 219 ? -2.496 19.109 -1.555 1 94.56 219 PRO B C 1
ATOM 3959 O O . PRO B 1 219 ? -2.072 17.938 -1.555 1 94.56 219 PRO B O 1
ATOM 3962 N N . ASP B 1 220 ? -2.875 19.703 -2.611 1 90.69 220 ASP B N 1
ATOM 3963 C CA . ASP B 1 220 ? -2.748 19.156 -3.957 1 90.69 220 ASP B CA 1
ATOM 3964 C C . ASP B 1 220 ? -1.978 20.109 -4.871 1 90.69 220 ASP B C 1
ATOM 3966 O O . ASP B 1 220 ? -2.547 21.062 -5.406 1 90.69 220 ASP B O 1
ATOM 3970 N N . TRP B 1 221 ? -0.802 19.766 -5.141 1 88.44 221 TRP B N 1
ATOM 3971 C CA . TRP B 1 221 ? 0.06 20.625 -5.938 1 88.44 221 TRP B CA 1
ATOM 3972 C C . TRP B 1 221 ? -0.173 20.406 -7.426 1 88.44 221 TRP B C 1
ATOM 3974 O O . TRP B 1 221 ? 0.264 21.203 -8.258 1 88.44 221 TRP B O 1
ATOM 3984 N N . ALA B 1 222 ? -0.86 19.391 -7.727 1 83.06 222 ALA B N 1
ATOM 3985 C CA . ALA B 1 222 ? -1.089 19.062 -9.133 1 83.06 222 ALA B CA 1
ATOM 3986 C C . ALA B 1 222 ? -2.334 19.766 -9.664 1 83.06 222 ALA B C 1
ATOM 3988 O O . ALA B 1 222 ? -2.523 19.891 -10.875 1 83.06 222 ALA B O 1
ATOM 3989 N N . SER B 1 223 ? -3.129 20.281 -8.781 1 83.25 223 SER B N 1
ATOM 3990 C CA . SER B 1 223 ? -4.387 20.906 -9.195 1 83.25 223 SER B CA 1
ATOM 3991 C C . SER B 1 223 ? -4.199 22.375 -9.531 1 83.25 223 SER B C 1
ATOM 3993 O O . SER B 1 223 ? -3.463 23.078 -8.844 1 83.25 223 SER B O 1
ATOM 3995 N N . ASN B 1 224 ? -4.957 22.75 -10.578 1 82.75 224 ASN B N 1
ATOM 3996 C CA . ASN B 1 224 ? -4.949 24.172 -10.938 1 82.75 224 ASN B CA 1
ATOM 3997 C C . ASN B 1 224 ? -6.176 24.891 -10.398 1 82.75 224 ASN B C 1
ATOM 3999 O O . ASN B 1 224 ? -6.293 26.109 -10.523 1 82.75 224 ASN B O 1
ATOM 4003 N N . TYR B 1 225 ? -7.043 24.156 -9.789 1 83.5 225 TYR B N 1
ATOM 4004 C CA . TYR B 1 225 ? -8.328 24.734 -9.391 1 83.5 225 TYR B CA 1
ATOM 4005 C C . TYR B 1 225 ? -8.367 25 -7.891 1 83.5 225 TYR B C 1
ATOM 4007 O O . TYR B 1 225 ? -9.039 25.922 -7.438 1 83.5 225 TYR B O 1
ATOM 4015 N N . TYR B 1 226 ? -7.727 24.172 -7.195 1 91.31 226 TYR B N 1
ATOM 4016 C CA . TYR B 1 226 ? -7.652 24.344 -5.75 1 91.31 226 TYR B CA 1
ATOM 4017 C C . TYR B 1 226 ? -6.262 24 -5.23 1 91.31 226 TYR B C 1
ATOM 4019 O O . TYR B 1 226 ? -5.43 23.469 -5.969 1 91.31 226 TYR B O 1
ATOM 4027 N N . ARG B 1 227 ? -6.035 24.391 -3.984 1 93.25 227 ARG B N 1
ATOM 4028 C CA . ARG B 1 227 ? -4.723 24.156 -3.391 1 93.25 227 ARG B CA 1
ATOM 4029 C C . ARG B 1 227 ? -4.797 23.109 -2.295 1 93.25 227 ARG B C 1
ATOM 4031 O O . ARG B 1 227 ? -3.838 22.359 -2.078 1 93.25 227 ARG B O 1
ATOM 4038 N N . VAL B 1 228 ? -5.961 23.109 -1.629 1 95.44 228 VAL B N 1
ATOM 4039 C CA . VAL B 1 228 ? -6.137 22.172 -0.521 1 95.44 228 VAL B CA 1
ATOM 4040 C C . VAL B 1 228 ? -7.512 21.516 -0.611 1 95.44 228 VAL B C 1
ATOM 4042 O O . VAL B 1 228 ? -8.516 22.188 -0.833 1 95.44 228 VAL B O 1
ATOM 4045 N N . LYS B 1 229 ? -7.516 20.234 -0.545 1 95.19 229 LYS B N 1
ATOM 4046 C CA . LYS B 1 229 ? -8.766 19.484 -0.39 1 95.19 229 LYS B CA 1
ATOM 4047 C C . LYS B 1 229 ? -9.023 19.156 1.075 1 95.19 229 LYS B C 1
ATOM 4049 O O . LYS B 1 229 ? -8.203 18.5 1.728 1 95.19 229 LYS B O 1
ATOM 4054 N N . LEU B 1 230 ? -10.133 19.641 1.563 1 96.5 230 LEU B N 1
ATOM 4055 C CA . LEU B 1 230 ? -10.578 19.297 2.914 1 96.5 230 LEU B CA 1
ATOM 4056 C C . LEU B 1 230 ? -11.633 18.203 2.883 1 96.5 230 LEU B C 1
ATOM 4058 O O . LEU B 1 230 ? -12.5 18.203 2.01 1 96.5 230 LEU B O 1
ATOM 4062 N N . THR B 1 231 ? -11.445 17.281 3.76 1 96.62 231 THR B N 1
ATOM 4063 C CA . THR B 1 231 ? -12.422 16.203 3.838 1 96.62 231 THR B CA 1
ATOM 4064 C C . THR B 1 231 ? -13.031 16.109 5.234 1 96.62 231 THR B C 1
ATOM 4066 O O . THR B 1 231 ? -12.328 16.297 6.234 1 96.62 231 THR B O 1
ATOM 4069 N N . LEU B 1 232 ? -14.305 15.945 5.309 1 97.06 232 LEU B N 1
ATOM 4070 C CA . LEU B 1 232 ? -15.055 15.664 6.531 1 97.06 232 LEU B CA 1
ATOM 4071 C C . LEU B 1 232 ? -15.703 14.289 6.473 1 97.06 232 LEU B C 1
ATOM 4073 O O . LEU B 1 232 ? -16.344 13.938 5.477 1 97.06 232 LEU B O 1
ATOM 4077 N N . ASP B 1 233 ? -15.477 13.5 7.52 1 96.44 233 ASP B N 1
ATOM 4078 C CA . ASP B 1 233 ? -16.016 12.148 7.59 1 96.44 233 ASP B CA 1
ATOM 4079 C C . ASP B 1 233 ? -16.688 11.891 8.938 1 96.44 233 ASP B C 1
ATOM 4081 O O . ASP B 1 233 ? -16.172 12.312 9.977 1 96.44 233 ASP B O 1
ATOM 4085 N N . SER B 1 234 ? -17.859 11.219 8.906 1 96.62 234 SER B N 1
ATOM 4086 C CA . SER B 1 234 ? -18.562 10.93 10.148 1 96.62 234 SER B CA 1
ATOM 4087 C C . SER B 1 234 ? -19.531 9.758 9.977 1 96.62 234 SER B C 1
ATOM 4089 O O . SER B 1 234 ? -19.906 9.414 8.852 1 96.62 234 SER B O 1
ATOM 4091 N N . GLU B 1 235 ? -19.828 9.094 11.07 1 95.25 235 GLU B N 1
ATOM 4092 C CA . GLU B 1 235 ? -20.875 8.078 11.078 1 95.25 235 GLU B CA 1
ATOM 4093 C C . GLU B 1 235 ? -22.25 8.695 11.289 1 95.25 235 GLU B C 1
ATOM 4095 O O . GLU B 1 235 ? -23.266 8.008 11.203 1 95.25 235 GLU B O 1
ATOM 4100 N N . SER B 1 236 ? -22.281 9.938 11.578 1 95.94 236 SER B N 1
ATOM 4101 C CA . SER B 1 236 ? -23.516 10.695 11.773 1 95.94 236 SER B CA 1
ATOM 4102 C C . SER B 1 236 ? -23.656 11.789 10.719 1 95.94 236 SER B C 1
ATOM 4104 O O . SER B 1 236 ? -22.844 12.719 10.664 1 95.94 236 SER B O 1
ATOM 4106 N N . GLU B 1 237 ? -24.703 11.695 9.977 1 96 237 GLU B N 1
ATOM 4107 C CA . GLU B 1 237 ? -24.969 12.703 8.953 1 96 237 GLU B CA 1
ATOM 4108 C C . GLU B 1 237 ? -25.203 14.078 9.586 1 96 237 GLU B C 1
ATOM 4110 O O . GLU B 1 237 ? -24.766 15.094 9.039 1 96 237 GLU B O 1
ATOM 4115 N N . GLN B 1 238 ? -25.828 14.125 10.688 1 97.56 238 GLN B N 1
ATOM 4116 C CA . GLN B 1 238 ? -26.109 15.367 11.391 1 97.56 238 GLN B CA 1
ATOM 4117 C C . GLN B 1 238 ? -24.812 16.047 11.852 1 97.56 238 GLN B C 1
ATOM 4119 O O . GLN B 1 238 ? -24.625 17.234 11.625 1 97.56 238 GLN B O 1
ATOM 4124 N N . ASP B 1 239 ? -23.953 15.234 12.492 1 97.88 239 ASP B N 1
ATOM 4125 C CA . ASP B 1 239 ? -22.672 15.789 12.938 1 97.88 239 ASP B CA 1
ATOM 4126 C C . ASP B 1 239 ? -21.859 16.297 11.766 1 97.88 239 ASP B C 1
ATOM 4128 O O . ASP B 1 239 ? -21.203 17.344 11.867 1 97.88 239 ASP B O 1
ATOM 4132 N N . LEU B 1 240 ? -21.922 15.555 10.68 1 98 240 LEU B N 1
ATOM 4133 C CA . LEU B 1 240 ? -21.188 15.938 9.477 1 98 240 LEU B CA 1
ATOM 4134 C C . LEU B 1 240 ? -21.656 17.297 8.961 1 98 240 LEU B C 1
ATOM 4136 O O . LEU B 1 240 ? -20.844 18.172 8.656 1 98 240 LEU B O 1
ATOM 4140 N N . GLU B 1 241 ? -22.938 17.484 8.891 1 97.88 241 GLU B N 1
ATOM 4141 C CA . GLU B 1 241 ? -23.5 18.719 8.367 1 97.88 241 GLU B CA 1
ATOM 4142 C C . GLU B 1 241 ? -23.203 19.891 9.289 1 97.88 241 GLU B C 1
ATOM 4144 O O . GLU B 1 241 ? -22.969 21.016 8.82 1 97.88 241 GLU B O 1
ATOM 4149 N N . GLU B 1 242 ? -23.266 19.641 10.523 1 98.19 242 GLU B N 1
ATOM 4150 C CA . GLU B 1 242 ? -22.938 20.688 11.484 1 98.19 242 GLU B CA 1
ATOM 4151 C C . GLU B 1 242 ? -21.484 21.141 11.336 1 98.19 242 GLU B C 1
ATOM 4153 O O . GLU B 1 242 ? -21.188 22.328 11.336 1 98.19 242 GLU B O 1
ATOM 4158 N N . ALA B 1 243 ? -20.609 20.172 11.219 1 98.25 243 ALA B N 1
ATOM 4159 C CA . ALA B 1 243 ? -19.188 20.469 11.055 1 98.25 243 ALA B CA 1
ATOM 4160 C C . ALA B 1 243 ? -18.938 21.188 9.734 1 98.25 243 ALA B C 1
ATOM 4162 O O . ALA B 1 243 ? -18.125 22.125 9.672 1 98.25 243 ALA B O 1
ATOM 4163 N N . TYR B 1 244 ? -19.594 20.703 8.719 1 97.62 244 TYR B N 1
ATOM 4164 C CA . TYR B 1 244 ? -19.484 21.344 7.41 1 97.62 244 TYR B CA 1
ATOM 4165 C C . TYR B 1 244 ? -19.906 22.812 7.48 1 97.62 244 TYR B C 1
ATOM 4167 O O . TYR B 1 244 ? -19.188 23.688 6.988 1 97.62 244 TYR B O 1
ATOM 4175 N N . GLY B 1 245 ? -21.047 23.062 8.078 1 97.12 245 GLY B N 1
ATOM 4176 C CA . GLY B 1 245 ? -21.516 24.422 8.25 1 97.12 245 GLY B CA 1
ATOM 4177 C C . GLY B 1 245 ? -20.547 25.297 9.039 1 97.12 245 GLY B C 1
ATOM 4178 O O . GLY B 1 245 ? -20.297 26.438 8.672 1 97.12 245 GLY B O 1
ATOM 4179 N N . PHE B 1 246 ? -20.078 24.75 10.102 1 97.94 246 PHE B N 1
ATOM 4180 C CA . PHE B 1 246 ? -19.125 25.453 10.938 1 97.94 246 PHE B CA 1
ATOM 4181 C C . PHE B 1 246 ? -17.891 25.844 10.133 1 97.94 246 PHE B C 1
ATOM 4183 O O . PHE B 1 246 ? -17.438 26.984 10.172 1 97.94 246 PHE B O 1
ATOM 4190 N N . LEU B 1 247 ? -17.344 24.859 9.375 1 97.19 247 LEU B N 1
ATOM 4191 C CA . LEU B 1 247 ? -16.141 25.062 8.57 1 97.19 247 LEU B CA 1
ATOM 4192 C C . LEU B 1 247 ? -16.375 26.141 7.516 1 97.19 247 LEU B C 1
ATOM 4194 O O . LEU B 1 247 ? -15.555 27.062 7.367 1 97.19 247 LEU B O 1
ATOM 4198 N N . MET B 1 248 ? -17.484 26.078 6.867 1 95.94 248 MET B N 1
ATOM 4199 C CA . MET B 1 248 ? -17.797 27.016 5.789 1 95.94 248 MET B CA 1
ATOM 4200 C C . MET B 1 248 ? -17.953 28.438 6.324 1 95.94 248 MET B C 1
ATOM 4202 O O . MET B 1 248 ? -17.594 29.391 5.648 1 95.94 248 MET B O 1
ATOM 4206 N N . ARG B 1 249 ? -18.453 28.516 7.531 1 96.19 249 ARG B N 1
ATOM 4207 C CA . ARG B 1 249 ? -18.641 29.828 8.141 1 96.19 249 ARG B CA 1
ATOM 4208 C C . ARG B 1 249 ? -17.312 30.422 8.594 1 96.19 249 ARG B C 1
ATOM 4210 O O . ARG B 1 249 ? -17.125 31.641 8.562 1 96.19 249 ARG B O 1
ATOM 4217 N N . GLN B 1 250 ? -16.453 29.594 8.938 1 96.25 250 GLN B N 1
ATOM 4218 C CA . GLN B 1 250 ? -15.203 30.062 9.523 1 96.25 250 GLN B CA 1
ATOM 4219 C C . GLN B 1 250 ? -14.156 30.328 8.445 1 96.25 250 GLN B C 1
ATOM 4221 O O . GLN B 1 250 ? -13.227 31.109 8.656 1 96.25 250 GLN B O 1
ATOM 4226 N N . LEU B 1 251 ? -14.281 29.641 7.32 1 96.06 251 LEU B N 1
ATOM 4227 C CA . LEU B 1 251 ? -13.328 29.859 6.238 1 96.06 251 LEU B CA 1
ATOM 4228 C C . LEU B 1 251 ? -13.422 31.297 5.719 1 96.06 251 LEU B C 1
ATOM 4230 O O . LEU B 1 251 ? -14.516 31.859 5.625 1 96.06 251 LEU B O 1
ATOM 4234 N N . PRO B 1 252 ? -12.219 31.906 5.445 1 93.56 252 PRO B N 1
ATOM 4235 C CA . PRO B 1 252 ? -12.281 33.25 4.848 1 93.56 252 PRO B CA 1
ATOM 4236 C C . PRO B 1 252 ? -13.156 33.281 3.6 1 93.56 252 PRO B C 1
ATOM 4238 O O . PRO B 1 252 ? -13.195 32.312 2.828 1 93.56 252 PRO B O 1
ATOM 4241 N N . PRO B 1 253 ? -13.844 34.406 3.391 1 90.44 253 PRO B N 1
ATOM 4242 C CA . PRO B 1 253 ? -14.734 34.5 2.229 1 90.44 253 PRO B CA 1
ATOM 4243 C C . PRO B 1 253 ? -13.992 34.312 0.905 1 90.44 253 PRO B C 1
ATOM 4245 O O . PRO B 1 253 ? -12.883 34.812 0.733 1 90.44 253 PRO B O 1
ATOM 4248 N N . GLY B 1 254 ? -14.57 33.5 0.022 1 88.62 254 GLY B N 1
ATOM 4249 C CA . GLY B 1 254 ? -14.062 33.375 -1.334 1 88.62 254 GLY B CA 1
ATOM 4250 C C . GLY B 1 254 ? -13.023 32.281 -1.478 1 88.62 254 GLY B C 1
ATOM 4251 O O . GLY B 1 254 ? -12.586 31.953 -2.59 1 88.62 254 GLY B O 1
ATOM 4252 N N . VAL B 1 255 ? -12.609 31.672 -0.383 1 90.31 255 VAL B N 1
ATOM 4253 C CA . VAL B 1 255 ? -11.516 30.703 -0.488 1 90.31 255 VAL B CA 1
ATOM 4254 C C . VAL B 1 255 ? -12.062 29.344 -0.887 1 90.31 255 VAL B C 1
ATOM 4256 O O . VAL B 1 255 ? -11.367 28.547 -1.537 1 90.31 255 VAL B O 1
ATOM 4259 N N . ALA B 1 256 ? -13.25 29.078 -0.448 1 92.62 256 ALA B N 1
ATOM 4260 C CA . ALA B 1 256 ? -13.891 27.828 -0.862 1 92.62 256 ALA B CA 1
ATOM 4261 C C . ALA B 1 256 ? -14.336 27.906 -2.318 1 92.62 256 ALA B C 1
ATOM 4263 O O . ALA B 1 256 ? -15 28.859 -2.725 1 92.62 256 ALA B O 1
ATOM 4264 N N . VAL B 1 257 ? -13.898 26.922 -3.092 1 88.75 257 VAL B N 1
ATOM 4265 C CA . VAL B 1 257 ? -14.234 26.953 -4.512 1 88.75 257 VAL B CA 1
ATOM 4266 C C . VAL B 1 257 ? -15.094 25.734 -4.871 1 88.75 257 VAL B C 1
ATOM 4268 O O . VAL B 1 257 ? -14.906 24.656 -4.312 1 88.75 257 VAL B O 1
ATOM 4271 N N . PRO B 1 258 ? -16.109 25.953 -5.684 1 75.62 258 PRO B N 1
ATOM 4272 C CA . PRO B 1 258 ? -16.938 24.828 -6.098 1 75.62 258 PRO B CA 1
ATOM 4273 C C . PRO B 1 258 ? -16.188 23.844 -6.988 1 75.62 258 PRO B C 1
ATOM 4275 O O . PRO B 1 258 ? -15.289 24.234 -7.742 1 75.62 258 PRO B O 1
ATOM 4278 N N . LEU B 1 259 ? -15.805 22.688 -6.508 1 63.56 259 LEU B N 1
ATOM 4279 C CA . LEU B 1 259 ? -15.148 21.75 -7.41 1 63.56 259 LEU B CA 1
ATOM 4280 C C . LEU B 1 259 ? -16.047 21.406 -8.594 1 63.56 259 LEU B C 1
ATOM 4282 O O . LEU B 1 259 ? -17.188 20.969 -8.406 1 63.56 259 LEU B O 1
ATOM 4286 N N . VAL B 1 260 ? -15.984 22.203 -9.648 1 50.19 260 VAL B N 1
ATOM 4287 C CA . VAL B 1 260 ? -16.562 21.688 -10.891 1 50.19 260 VAL B CA 1
ATOM 4288 C C . VAL B 1 260 ? -15.922 20.359 -11.25 1 50.19 260 VAL B C 1
ATOM 4290 O O . VAL B 1 260 ? -14.734 20.297 -11.562 1 50.19 260 VAL B O 1
ATOM 4293 N N . THR B 1 261 ? -16.016 19.516 -10.328 1 45.94 261 THR B N 1
ATOM 4294 C CA . THR B 1 261 ? -15.445 18.203 -10.602 1 45.94 261 THR B CA 1
ATOM 4295 C C . THR B 1 261 ? -15.266 17.984 -12.102 1 45.94 261 THR B C 1
ATOM 4297 O O . THR B 1 261 ? -14.195 17.594 -12.547 1 45.94 261 THR B O 1
ATOM 4300 N N . ASP B 1 262 ? -16.391 17.391 -12.719 1 39.81 262 ASP B N 1
ATOM 4301 C CA . ASP B 1 262 ? -16.312 16.672 -13.984 1 39.81 262 ASP B CA 1
ATOM 4302 C C . ASP B 1 262 ? -15.984 17.625 -15.133 1 39.81 262 ASP B C 1
ATOM 4304 O O . ASP B 1 262 ? -16.891 18.172 -15.758 1 39.81 262 ASP B O 1
ATOM 4308 N N . TYR B 1 263 ? -15.383 18.594 -14.961 1 38.66 263 TYR B N 1
ATOM 4309 C CA . TYR B 1 263 ? -15.258 19.203 -16.281 1 38.66 263 TYR B CA 1
ATOM 4310 C C . TYR B 1 263 ? -15.023 18.141 -17.359 1 38.66 263 TYR B C 1
ATOM 4312 O O . TYR B 1 263 ? -15.516 18.281 -18.469 1 38.66 263 TYR B O 1
ATOM 4320 N N . VAL B 1 264 ? -14.258 17.25 -17.047 1 38.06 264 VAL B N 1
ATOM 4321 C CA . VAL B 1 264 ? -14.094 16.141 -17.984 1 38.06 264 VAL B CA 1
ATOM 4322 C C . VAL B 1 264 ? -15.398 15.367 -18.094 1 38.06 264 VAL B C 1
ATOM 4324 O O . VAL B 1 264 ? -15.82 15.008 -19.203 1 38.06 264 VAL B O 1
ATOM 4327 N N . SER B 1 265 ? -16.125 15.211 -17.016 1 38.22 265 SER B N 1
ATOM 4328 C CA . SER B 1 265 ? -17.469 14.648 -17.172 1 38.22 265 SER B CA 1
ATOM 4329 C C . SER B 1 265 ? -18.438 15.68 -17.734 1 38.22 265 SER B C 1
ATOM 4331 O O . SER B 1 265 ? -19.312 15.336 -18.547 1 38.22 265 SER B O 1
ATOM 4333 N N . ARG B 1 266 ? -18.422 16.906 -17.391 1 40.44 266 ARG B N 1
ATOM 4334 C CA . ARG B 1 266 ? -19.234 17.953 -17.984 1 40.44 266 ARG B CA 1
ATOM 4335 C C . ARG B 1 266 ? -18.734 18.328 -19.375 1 40.44 266 ARG B C 1
ATOM 4337 O O . ARG B 1 266 ? -19.531 18.578 -20.281 1 40.44 266 ARG B O 1
ATOM 4344 N N . ALA B 1 267 ? -17.438 18.484 -19.422 1 39.78 267 ALA B N 1
ATOM 4345 C CA . ALA B 1 267 ? -16.891 18.672 -20.766 1 39.78 267 ALA B CA 1
ATOM 4346 C C . ALA B 1 267 ? -17.188 17.469 -21.656 1 39.78 267 ALA B C 1
ATOM 4348 O O . ALA B 1 267 ? -17.562 17.641 -22.828 1 39.78 267 ALA B O 1
ATOM 4349 N N . ALA B 1 268 ? -17.062 16.266 -21.016 1 39.47 268 ALA B N 1
ATOM 4350 C CA . ALA B 1 268 ? -17.547 15.094 -21.75 1 39.47 268 ALA B CA 1
ATOM 4351 C C . ALA B 1 268 ? -19.062 15.156 -21.938 1 39.47 268 ALA B C 1
ATOM 4353 O O . ALA B 1 268 ? -19.562 14.914 -23.047 1 39.47 268 ALA B O 1
ATOM 4354 N N . ALA B 1 269 ? -19.734 15.547 -20.891 1 42.38 269 ALA B N 1
ATOM 4355 C CA . ALA B 1 269 ? -21.172 15.719 -21.031 1 42.38 269 ALA B CA 1
ATOM 4356 C C . ALA B 1 269 ? -21.5 16.906 -21.938 1 42.38 269 ALA B C 1
ATOM 4358 O O . ALA B 1 269 ? -22.391 16.844 -22.766 1 42.38 269 ALA B O 1
ATOM 4359 N N . GLU B 1 270 ? -20.875 17.891 -21.766 1 43.47 270 GLU B N 1
ATOM 4360 C CA . GLU B 1 270 ? -21.062 19.047 -22.641 1 43.47 270 GLU B CA 1
ATOM 4361 C C . GLU B 1 270 ? -20.609 18.75 -24.062 1 43.47 270 GLU B C 1
ATOM 4363 O O . GLU B 1 270 ? -21.266 19.125 -25.031 1 43.47 270 GLU B O 1
ATOM 4368 N N . VAL B 1 271 ? -19.516 18.047 -24.094 1 42.97 271 VAL B N 1
ATOM 4369 C CA . VAL B 1 271 ? -19.094 17.578 -25.406 1 42.97 271 VAL B CA 1
ATOM 4370 C C . VAL B 1 271 ? -20.078 16.547 -25.938 1 42.97 271 VAL B C 1
ATOM 4372 O O . VAL B 1 271 ? -20.453 16.578 -27.109 1 42.97 271 VAL B O 1
ATOM 4375 N N . TYR B 1 272 ? -20.516 15.703 -24.984 1 41.81 272 TYR B N 1
ATOM 4376 C CA . TYR B 1 272 ? -21.562 14.766 -25.375 1 41.81 272 TYR B CA 1
ATOM 4377 C C . TYR B 1 272 ? -22.875 15.5 -25.641 1 41.81 272 TYR B C 1
ATOM 4379 O O . TYR B 1 272 ? -23.594 15.18 -26.594 1 41.81 272 TYR B O 1
ATOM 4387 N N . SER B 1 273 ? -23.234 16.375 -24.766 1 42.62 273 SER B N 1
ATOM 4388 C CA . SER B 1 273 ? -24.438 17.172 -25.016 1 42.62 273 SER B CA 1
ATOM 4389 C C . SER B 1 273 ? -24.312 17.984 -26.297 1 42.62 273 SER B C 1
ATOM 4391 O O . SER B 1 273 ? -25.25 18.078 -27.078 1 42.62 273 SER B O 1
ATOM 4393 N N . LEU B 1 274 ? -23.188 18.531 -26.406 1 39.88 274 LEU B N 1
ATOM 4394 C CA . LEU B 1 274 ? -22.938 19.219 -27.656 1 39.88 274 LEU B CA 1
ATOM 4395 C C . LEU B 1 274 ? -22.938 18.234 -28.828 1 39.88 274 LEU B C 1
ATOM 4397 O O . LEU B 1 274 ? -23.453 18.547 -29.906 1 39.88 274 LEU B O 1
ATOM 4401 N N . ALA B 1 275 ? -22.406 17.062 -28.453 1 40.66 275 ALA B N 1
ATOM 4402 C CA . ALA B 1 275 ? -22.453 16.016 -29.453 1 40.66 275 ALA B CA 1
ATOM 4403 C C . ALA B 1 275 ? -23.891 15.547 -29.703 1 40.66 275 ALA B C 1
ATOM 4405 O O . ALA B 1 275 ? -24.281 15.297 -30.844 1 40.66 275 ALA B O 1
ATOM 4406 N N . GLU B 1 276 ? -24.609 15.461 -28.594 1 43.81 276 GLU B N 1
ATOM 4407 C CA . GLU B 1 276 ? -26.016 15.078 -28.734 1 43.81 276 GLU B CA 1
ATOM 4408 C C . GLU B 1 276 ? -26.859 16.25 -29.234 1 43.81 276 GLU B C 1
ATOM 4410 O O . GLU B 1 276 ? -27.891 16.062 -29.875 1 43.81 276 GLU B O 1
ATOM 4415 N N . SER B 1 277 ? -26.547 17.359 -28.578 1 42.28 277 SER B N 1
ATOM 4416 C CA . SER B 1 277 ? -27.375 18.484 -29.016 1 42.28 277 SER B CA 1
ATOM 4417 C C . SER B 1 277 ? -27.109 18.828 -30.484 1 42.28 277 SER B C 1
ATOM 4419 O O . SER B 1 277 ? -27.75 19.719 -31.031 1 42.28 277 SER B O 1
ATOM 4421 N N . GLY B 1 278 ? -26.766 17.969 -31.25 1 40.28 278 GLY B N 1
ATOM 4422 C CA . GLY B 1 278 ? -26.656 18.156 -32.688 1 40.28 278 GLY B CA 1
ATOM 4423 C C . GLY B 1 278 ? -25.844 19.375 -33.062 1 40.28 278 GLY B C 1
ATOM 4424 O O . GLY B 1 278 ? -25.906 19.844 -34.219 1 40.28 278 GLY B O 1
ATOM 4425 N N . LEU B 1 279 ? -25.562 20.188 -32.031 1 36.09 279 LEU B N 1
ATOM 4426 C CA . LEU B 1 279 ? -24.953 21.438 -32.5 1 36.09 279 LEU B CA 1
ATOM 4427 C C . LEU B 1 279 ? -23.594 21.172 -33.125 1 36.09 279 LEU B C 1
ATOM 4429 O O . LEU B 1 279 ? -22.797 20.391 -32.625 1 36.09 279 LEU B O 1
ATOM 4433 N N . ASP B 1 280 ? -23.594 21.266 -34.406 1 33.78 280 ASP B N 1
ATOM 4434 C CA . ASP B 1 280 ? -22.438 21.297 -35.312 1 33.78 280 ASP B CA 1
ATOM 4435 C C . ASP B 1 280 ? -21.266 22.047 -34.688 1 33.78 280 ASP B C 1
ATOM 4437 O O . ASP B 1 280 ? -21.422 23.156 -34.188 1 33.78 280 ASP B O 1
ATOM 4441 N N . LEU B 1 281 ? -20.453 21.328 -33.844 1 36.25 281 LEU B N 1
ATOM 4442 C CA . LEU B 1 281 ? -19.25 22.109 -33.594 1 36.25 281 LEU B CA 1
ATOM 4443 C C . LEU B 1 281 ? -18.906 22.984 -34.812 1 36.25 281 LEU B C 1
ATOM 4445 O O . LEU B 1 281 ? -19.219 22.641 -35.938 1 36.25 281 LEU B O 1
ATOM 4449 N N . PRO B 1 282 ? -18.844 24.203 -34.625 1 34.5 282 PRO B N 1
ATOM 4450 C CA . PRO B 1 282 ? -18.672 24.938 -35.875 1 34.5 282 PRO B CA 1
ATOM 4451 C C . PRO B 1 282 ? -17.922 24.125 -36.938 1 34.5 282 PRO B C 1
ATOM 4453 O O . PRO B 1 282 ? -17.172 23.203 -36.594 1 34.5 282 PRO B O 1
ATOM 4456 N N . GLY B 1 283 ? -18.5 24.031 -38.188 1 31.8 283 GLY B N 1
ATOM 4457 C CA . GLY B 1 283 ? -18.188 23.406 -39.469 1 31.8 283 GLY B CA 1
ATOM 4458 C C . GLY B 1 283 ? -16.703 23.125 -39.656 1 31.8 283 GLY B C 1
ATOM 4459 O O . GLY B 1 283 ? -16.312 22.375 -40.531 1 31.8 283 GLY B O 1
ATOM 4460 N N . HIS B 1 284 ? -15.836 24.016 -39.25 1 33.91 284 HIS B N 1
ATOM 4461 C CA . HIS B 1 284 ? -14.453 23.875 -39.719 1 33.91 284 HIS B CA 1
ATOM 4462 C C . HIS B 1 284 ? -13.75 22.734 -38.969 1 33.91 284 HIS B C 1
ATOM 4464 O O . HIS B 1 284 ? -12.609 22.406 -39.281 1 33.91 284 HIS B O 1
ATOM 4470 N N . LEU B 1 285 ? -14.25 22.438 -37.656 1 34.91 285 LEU B N 1
ATOM 4471 C CA . LEU B 1 285 ? -13.516 21.297 -37.125 1 34.91 285 LEU B CA 1
ATOM 4472 C C . LEU B 1 285 ? -14.188 19.984 -37.5 1 34.91 285 LEU B C 1
ATOM 4474 O O . LEU B 1 285 ? -15.359 19.781 -37.188 1 34.91 285 LEU B O 1
ATOM 4478 N N . GLY B 1 286 ? -14.352 19.641 -38.719 1 33.03 286 GLY B N 1
ATOM 4479 C CA . GLY B 1 286 ? -14.828 18.438 -39.375 1 33.03 286 GLY B CA 1
ATOM 4480 C C . GLY B 1 286 ? -14.836 17.219 -38.469 1 33.03 286 GLY B C 1
ATOM 4481 O O . GLY B 1 286 ? -15 16.094 -38.969 1 33.03 286 GLY B O 1
ATOM 4482 N N . VAL B 1 287 ? -14.031 17.188 -37.469 1 34.09 287 VAL B N 1
ATOM 4483 C CA . VAL B 1 287 ? -14.055 15.883 -36.844 1 34.09 287 VAL B CA 1
ATOM 4484 C C . VAL B 1 287 ? -15.359 15.711 -36.062 1 34.09 287 VAL B C 1
ATOM 4486 O O . VAL B 1 287 ? -15.766 16.609 -35.312 1 34.09 287 VAL B O 1
ATOM 4489 N N . PRO B 1 288 ? -16.234 14.891 -36.594 1 35.72 288 PRO B N 1
ATOM 4490 C CA . PRO B 1 288 ? -17.5 14.625 -35.906 1 35.72 288 PRO B CA 1
ATOM 4491 C C . PRO B 1 288 ? -17.328 14.414 -34.406 1 35.72 288 PRO B C 1
ATOM 4493 O O . PRO B 1 288 ? -16.312 13.891 -33.969 1 35.72 288 PRO B O 1
ATOM 4496 N N . ALA B 1 289 ? -18.031 15.164 -33.625 1 39.5 289 ALA B N 1
ATOM 4497 C CA . ALA B 1 289 ? -18.109 15.055 -32.156 1 39.5 289 ALA B CA 1
ATOM 4498 C C . ALA B 1 289 ? -18.078 13.594 -31.734 1 39.5 289 ALA B C 1
ATOM 4500 O O . ALA B 1 289 ? -17.547 13.266 -30.672 1 39.5 289 ALA B O 1
ATOM 4501 N N . GLN B 1 290 ? -18.531 12.695 -32.594 1 40.94 290 GLN B N 1
ATOM 4502 C CA . GLN B 1 290 ? -18.531 11.273 -32.281 1 40.94 290 GLN B CA 1
ATOM 4503 C C . GLN B 1 290 ? -17.109 10.727 -32.219 1 40.94 290 GLN B C 1
ATOM 4505 O O . GLN B 1 290 ? -16.828 9.852 -31.391 1 40.94 290 GLN B O 1
ATOM 4510 N N . ALA B 1 291 ? -16.281 11.18 -33.062 1 40 291 ALA B N 1
ATOM 4511 C CA . ALA B 1 291 ? -14.898 10.703 -33.062 1 40 291 ALA B CA 1
ATOM 4512 C C . ALA B 1 291 ? -14.148 11.219 -31.828 1 40 291 ALA B C 1
ATOM 4514 O O . ALA B 1 291 ? -13.32 10.5 -31.25 1 40 291 ALA B O 1
ATOM 4515 N N . LEU B 1 292 ? -14.406 12.344 -31.375 1 38.97 292 LEU B N 1
ATOM 4516 C CA . LEU B 1 292 ? -13.828 12.82 -30.125 1 38.97 292 LEU B CA 1
ATOM 4517 C C . LEU B 1 292 ? -14.352 12.008 -28.938 1 38.97 292 LEU B C 1
ATOM 4519 O O . LEU B 1 292 ? -13.602 11.711 -28.016 1 38.97 292 LEU B O 1
ATOM 4523 N N . CYS B 1 293 ? -15.562 11.609 -28.922 1 39.84 293 CYS B N 1
ATOM 4524 C CA . CYS B 1 293 ? -16.109 10.766 -27.859 1 39.84 293 CYS B CA 1
ATOM 4525 C C . CYS B 1 293 ? -15.422 9.406 -27.828 1 39.84 293 CYS B C 1
ATOM 4527 O O . CYS B 1 293 ? -15.195 8.852 -26.75 1 39.84 293 CYS B O 1
ATOM 4529 N N . SER B 1 294 ? -15.203 8.812 -28.938 1 41.44 294 SER B N 1
ATOM 4530 C CA . SER B 1 294 ? -14.492 7.535 -28.969 1 41.44 294 SER B CA 1
ATOM 4531 C C . SER B 1 294 ? -13.07 7.688 -28.438 1 41.44 294 SER B C 1
ATOM 4533 O O . SER B 1 294 ? -12.523 6.766 -27.828 1 41.44 294 SER B O 1
ATOM 4535 N N . LEU B 1 295 ? -12.398 8.781 -28.672 1 36.75 295 LEU B N 1
ATOM 4536 C CA . LEU B 1 295 ? -11.062 9.008 -28.125 1 36.75 295 LEU B CA 1
ATOM 4537 C C . LEU B 1 295 ? -11.117 9.227 -26.625 1 36.75 295 LEU B C 1
ATOM 4539 O O . LEU B 1 295 ? -10.227 8.797 -25.891 1 36.75 295 LEU B O 1
ATOM 4543 N N . LEU B 1 296 ? -12.117 9.914 -26.125 1 38.19 296 LEU B N 1
ATOM 4544 C CA . LEU B 1 296 ? -12.266 10.109 -24.688 1 38.19 296 LEU B CA 1
ATOM 4545 C C . LEU B 1 296 ? -12.672 8.812 -24 1 38.19 296 LEU B C 1
ATOM 4547 O O . LEU B 1 296 ? -12.336 8.586 -22.828 1 38.19 296 LEU B O 1
ATOM 4551 N N . HIS B 1 297 ? -13.477 7.918 -24.547 1 38.91 297 HIS B N 1
ATOM 4552 C CA . HIS B 1 297 ? -13.773 6.609 -23.984 1 38.91 297 HIS B CA 1
ATOM 4553 C C . HIS B 1 297 ? -12.523 5.738 -23.922 1 38.91 297 HIS B C 1
ATOM 4555 O O . HIS B 1 297 ? -12.492 4.738 -23.203 1 38.91 297 HIS B O 1
ATOM 4561 N N . SER B 1 298 ? -11.586 5.875 -24.766 1 35.12 298 SER B N 1
ATOM 4562 C CA . SER B 1 298 ? -10.375 5.059 -24.719 1 35.12 298 SER B CA 1
ATOM 4563 C C . SER B 1 298 ? -9.344 5.645 -23.766 1 35.12 298 SER B C 1
ATOM 4565 O O . SER B 1 298 ? -8.289 5.043 -23.531 1 35.12 298 SER B O 1
ATOM 4567 N N . LEU B 1 299 ? -9.453 6.859 -23.297 1 30.61 299 LEU B N 1
ATOM 4568 C CA . LEU B 1 299 ? -8.547 7.391 -22.281 1 30.61 299 LEU B CA 1
ATOM 4569 C C . LEU B 1 299 ? -9.156 7.238 -20.891 1 30.61 299 LEU B C 1
ATOM 4571 O O . LEU B 1 299 ? -10.328 7.555 -20.672 1 30.61 299 LEU B O 1
#

Organism: NCBI:txid321398

pLDDT: mean 85.62, std 21.7, range [18.28, 98.94]